Protein AF-A0A644T4N8-F1 (afdb_monomer_lite)

Organism: NCBI:txid1076179

Foldseek 3Di:
DQDQCCPVAPLNVVVCVVVVDDPVVSVVLSVLQSLLQVQVCVVVVDDPDGVVVVLVQLVCQAPDWDADPVRDTDGQDQCRRVQVVSLVSSLCCCVPVDPDDLVRSLVSSVSVVVSSVVSVRDHDDDDDGPDDDPDDFDPLLADALLLLLVLLVPQDDLLLNLLSQVLLFLLAALQQQFQAFLQQQCVQFVVPADRDPVRVLPDQLQQTKGWHWDQRPVCVVVLQIAITIGHSVSSVSLSVRVVVCVVVVHDNDGNARSRADPPDGGTDDSVNSFVSQVVSLVPPVVQDHHPVRHRNRTSNSSSVNNLVLLVVCVCQLCVLPDPPQPFPLSCNSNSHHGPPDGSVVCVVRDDNVSSVSSSLSSNVRSDSDPPPSDPNDDPVNVVVVVVVVVVVVVVVVVVVVVVVVVVVVVVVVVVVVVVVVVVVD

Secondary structure (DSSP, 8-state):
----HHHH-HHHHHHHHHTT--HHHHHHHHHHHHHHHHHHHHHHT-S---HHHHHHHHHHHHH--EE-TTS-EE---GGGSHHHHHHHHHHHHHHHSS---HHHHHHHHHHHHHHHHHTTPPPPPPPP-PPPP-----TTSS--HHHHHHHHHT-SSHHHHHHHHHHHHH---HHHHTT-BHHHHHHHHGGGSSS-HHHHHTS-GGG---EEEE--GGGGGGT--EEEE--HHHHHHHHHHHHHHHHTT----TTSBSS--SSSSS---HHHHHHHHHHHHHHTSTT-B-TTSSBSSSHHHHHHHHHHHHHHTHHHHHTTS-TT--S-HHHHHTT-PPTT--HHHHHHH--HHHHHHHHHHHHHHH-SS---------HHHHHHHHHHHHHHHHHHHHHHHHHHHHHHHHHHHHHHHHHHHTT--

Sequence (425 aa):
MAEKLSITDKKIKEYIEDRNLSQKRINEYNLIFSEYKKVIKKILKKEDVNYTYLIKQAKKEQQKPFRDIKGKIMYIDIPERSIAEYLKAYKNYLTHETTNKQITIKNKISSIRTFYDDYEIQLPKNFKFDPPLPIRVKKGDIPTIEDVGKGVRVAKSLRDKAINVFVFSSGMRLSDVAPITMYDFLQSTEKYHNGSIENLLKKDPENIIPTWDFIPEKTKKKGNLCITFNTTECVEYVFEYLEERIEKELPIEDDTALFRSNVYPNFFDPNSLGKIFTRINKYHFQNKKDNLDKSFYRAHNLRKLFLSIARNKNSDANSKLDEESKIDIVSVLGGHKPPGSTIKEVYEYADVDIFKQYYEGLLPFLSIRDNKSHNYKSDDVIKMEKRFEVERNARIEAESRAINAEAMAREANRKIDDFLRNFHE

Structure (mmCIF, N/CA/C/O backbone):
data_AF-A0A644T4N8-F1
#
_entry.id   AF-A0A644T4N8-F1
#
loop_
_atom_site.group_PDB
_atom_site.id
_atom_site.type_symbol
_atom_site.label_atom_id
_atom_site.label_alt_id
_atom_site.label_comp_id
_atom_site.label_asym_id
_atom_site.label_entity_id
_atom_site.label_seq_id
_atom_site.pdbx_PDB_ins_code
_atom_site.Cartn_x
_atom_site.Cartn_y
_atom_site.Cartn_z
_atom_site.occupancy
_atom_site.B_iso_or_equiv
_atom_site.auth_seq_id
_atom_site.auth_comp_id
_atom_site.auth_asym_id
_atom_site.auth_atom_id
_atom_site.pdbx_PDB_model_num
ATOM 1 N N . MET A 1 1 ? -1.346 -12.577 27.438 1.00 43.94 1 MET A N 1
ATOM 2 C CA . MET A 1 1 ? -1.966 -12.321 26.116 1.00 43.94 1 MET A CA 1
ATOM 3 C C . MET A 1 1 ? -3.205 -11.470 26.349 1.00 43.94 1 MET A C 1
ATOM 5 O O . MET A 1 1 ? -3.985 -11.838 27.215 1.00 43.94 1 MET A O 1
ATOM 9 N N . ALA A 1 2 ? -3.362 -10.325 25.678 1.00 52.72 2 ALA A N 1
ATOM 10 C CA . ALA A 1 2 ? -4.585 -9.527 25.812 1.00 52.72 2 ALA A CA 1
ATOM 11 C C . ALA A 1 2 ? -5.791 -10.327 25.286 1.00 52.72 2 ALA A C 1
ATOM 13 O O . ALA A 1 2 ? -5.689 -10.969 24.239 1.00 52.72 2 ALA A O 1
ATOM 14 N N . GLU A 1 3 ? -6.899 -10.316 26.024 1.00 62.91 3 GLU A N 1
ATOM 15 C CA . GLU A 1 3 ? -8.139 -11.005 25.662 1.00 62.91 3 GLU A CA 1
ATOM 16 C C . GLU A 1 3 ? -8.654 -10.489 24.304 1.00 62.91 3 GLU A C 1
ATOM 18 O O . GLU A 1 3 ? -8.856 -9.287 24.119 1.00 62.91 3 GLU A O 1
ATOM 23 N N . LYS A 1 4 ? -8.837 -11.380 23.323 1.00 77.06 4 LYS A N 1
ATOM 24 C CA . LYS A 1 4 ? -9.356 -11.003 22.000 1.00 77.06 4 LYS A CA 1
ATOM 25 C C . LYS A 1 4 ? -10.872 -10.828 22.086 1.00 77.06 4 LYS A C 1
ATOM 27 O O . LYS A 1 4 ? -11.617 -11.792 21.934 1.00 77.06 4 LYS A O 1
ATOM 32 N N . LEU A 1 5 ? -11.322 -9.591 22.284 1.00 74.06 5 LEU A N 1
ATOM 33 C CA . LEU A 1 5 ? -12.746 -9.247 22.389 1.00 74.06 5 LEU A CA 1
ATOM 34 C C . LEU A 1 5 ? -13.577 -9.661 21.165 1.00 74.06 5 LEU A C 1
ATOM 36 O O . LEU A 1 5 ? -14.749 -9.983 21.311 1.00 74.06 5 LEU A O 1
ATOM 40 N N . SER A 1 6 ? -12.967 -9.724 19.979 1.00 65.69 6 SER A N 1
ATOM 41 C CA . SER A 1 6 ? -13.571 -10.274 18.756 1.00 65.69 6 SER A CA 1
ATOM 42 C C . SER A 1 6 ? -14.038 -11.723 18.884 1.00 65.69 6 SER A C 1
ATOM 44 O O . SER A 1 6 ? -14.786 -12.196 18.040 1.00 65.69 6 SER A O 1
ATOM 46 N N . ILE A 1 7 ? -13.540 -12.442 19.888 1.00 71.62 7 ILE A N 1
ATOM 47 C CA . ILE A 1 7 ? -13.868 -13.840 20.162 1.00 71.62 7 ILE A CA 1
ATOM 48 C C . ILE A 1 7 ? -14.794 -13.930 21.379 1.00 71.62 7 ILE A C 1
ATOM 50 O O . ILE A 1 7 ? -15.697 -14.761 21.393 1.00 71.62 7 ILE A O 1
ATOM 54 N N . THR A 1 8 ? -14.584 -13.084 22.391 1.00 79.75 8 THR A N 1
ATOM 55 C CA . THR A 1 8 ? -15.248 -13.224 23.695 1.00 79.75 8 THR A CA 1
ATOM 56 C C . THR A 1 8 ? -16.498 -12.360 23.873 1.00 79.75 8 THR A C 1
ATOM 58 O O . THR A 1 8 ? -17.334 -12.683 24.714 1.00 79.75 8 THR A O 1
ATOM 61 N N . ASP A 1 9 ? -16.686 -11.296 23.082 1.00 89.12 9 ASP A N 1
ATOM 62 C CA . ASP A 1 9 ? -17.863 -10.426 23.170 1.00 89.12 9 ASP A CA 1
ATOM 63 C C . ASP A 1 9 ? -18.810 -10.615 21.979 1.00 89.12 9 ASP A C 1
ATOM 65 O O . ASP A 1 9 ? -18.473 -10.293 20.837 1.00 89.12 9 ASP A O 1
ATOM 69 N N . LYS A 1 10 ? -20.033 -11.083 22.264 1.00 91.50 10 LYS A N 1
ATOM 70 C CA . LYS A 1 10 ? -21.073 -11.361 21.261 1.00 91.50 10 LYS A CA 1
ATOM 71 C C . LYS A 1 10 ? -21.328 -10.174 20.325 1.00 91.50 10 LYS A C 1
ATOM 73 O O . LYS A 1 10 ? -21.417 -10.372 19.120 1.00 91.50 10 LYS A O 1
ATOM 78 N N . LYS A 1 11 ? -21.406 -8.947 20.852 1.00 93.19 11 LYS A N 1
ATOM 79 C CA . LYS A 1 11 ? -21.711 -7.757 20.039 1.00 93.19 11 LYS A CA 1
ATOM 80 C C . LYS A 1 11 ? -20.519 -7.298 19.203 1.00 93.19 11 LYS A C 1
ATOM 82 O O . LYS A 1 11 ? -20.695 -6.736 18.129 1.00 93.19 11 LYS A O 1
ATOM 87 N N . ILE A 1 12 ? -19.292 -7.538 19.650 1.00 92.38 12 ILE A N 1
ATOM 88 C CA . ILE A 1 12 ? -18.130 -7.267 18.794 1.00 92.38 12 ILE A CA 1
ATOM 89 C C . ILE A 1 12 ? -18.049 -8.308 17.678 1.00 92.38 12 ILE A C 1
ATOM 91 O O . ILE A 1 12 ? -17.741 -7.945 16.547 1.00 92.38 12 ILE A O 1
ATOM 95 N N . LYS A 1 13 ? -18.344 -9.576 17.980 1.00 92.12 13 LYS A N 1
ATOM 96 C CA . LYS A 1 13 ? -18.361 -10.650 16.987 1.00 92.12 13 LYS A CA 1
ATOM 97 C C . LYS A 1 13 ? -19.383 -10.382 15.875 1.00 92.12 13 LYS A C 1
ATOM 99 O O . LYS A 1 13 ? -18.975 -10.336 14.722 1.00 92.12 13 LYS A O 1
ATOM 104 N N . GLU A 1 14 ? -20.640 -10.100 16.234 1.00 93.38 14 GLU A N 1
ATOM 105 C CA . GLU A 1 14 ? -21.705 -9.722 15.282 1.00 93.38 14 GLU A CA 1
ATOM 106 C C . GLU A 1 14 ? -21.252 -8.554 14.384 1.00 93.38 14 GLU A C 1
ATOM 108 O O . GLU A 1 14 ? -21.204 -8.683 13.166 1.00 93.38 14 GLU A O 1
ATOM 113 N N . TYR A 1 15 ? -20.750 -7.467 14.984 1.00 94.00 15 TYR A N 1
ATOM 114 C CA . TYR A 1 15 ? -20.251 -6.294 14.251 1.00 94.00 15 TYR A CA 1
ATOM 115 C C . TYR A 1 15 ? -19.106 -6.608 13.265 1.00 94.00 15 TYR A C 1
ATOM 117 O O . TYR A 1 15 ? -18.970 -5.977 12.214 1.00 94.00 15 TYR A O 1
ATOM 125 N N . ILE A 1 16 ? -18.225 -7.551 13.611 1.00 92.25 16 ILE A N 1
ATOM 126 C CA . ILE A 1 16 ? -17.115 -7.964 12.742 1.00 92.25 16 ILE A CA 1
ATOM 127 C C . ILE A 1 16 ? -17.623 -8.804 11.565 1.00 92.25 16 ILE A C 1
ATOM 129 O O . ILE A 1 16 ? -17.147 -8.602 10.443 1.00 92.25 16 ILE A O 1
ATOM 133 N N . GLU A 1 17 ? -18.545 -9.731 11.833 1.00 90.88 17 GLU A N 1
ATOM 134 C CA . GLU A 1 17 ? -19.142 -10.636 10.846 1.00 90.88 17 GLU A CA 1
ATOM 135 C C . GLU A 1 17 ? -19.971 -9.848 9.826 1.00 90.88 17 GLU A C 1
ATOM 137 O O . GLU A 1 17 ? -19.695 -9.937 8.627 1.00 90.88 17 GLU A O 1
ATOM 142 N N . ASP A 1 18 ? -20.862 -8.973 10.297 1.00 91.69 18 ASP A N 1
ATOM 143 C CA . ASP A 1 18 ? -21.752 -8.164 9.454 1.00 91.69 18 ASP A CA 1
ATOM 144 C C . ASP A 1 18 ? -20.974 -7.256 8.488 1.00 91.69 18 ASP A C 1
ATOM 146 O O . ASP A 1 18 ? -21.366 -7.038 7.339 1.00 91.69 18 ASP A O 1
ATOM 150 N N . ARG A 1 19 ? -19.813 -6.749 8.920 1.00 89.75 19 ARG A N 1
ATOM 151 C CA . ARG A 1 19 ? -18.972 -5.854 8.111 1.00 89.75 19 ARG A CA 1
ATOM 152 C C . ARG A 1 19 ? -17.914 -6.558 7.268 1.00 89.75 19 ARG A C 1
ATOM 154 O O . ARG A 1 19 ? -17.202 -5.872 6.525 1.00 89.75 19 ARG A O 1
ATOM 161 N N . ASN A 1 20 ? -17.770 -7.880 7.381 1.00 89.12 20 ASN A N 1
ATOM 162 C CA . ASN A 1 20 ? -16.775 -8.674 6.651 1.00 89.12 20 ASN A CA 1
ATOM 163 C C . ASN A 1 20 ? -15.367 -8.026 6.667 1.00 89.12 20 ASN A C 1
ATOM 165 O O . ASN A 1 20 ? -14.766 -7.679 5.631 1.00 89.12 20 ASN A O 1
ATOM 169 N N . LEU A 1 21 ? -14.882 -7.753 7.883 1.00 89.12 21 LEU A N 1
ATOM 170 C CA . LEU A 1 21 ? -13.647 -7.006 8.124 1.00 89.12 21 LEU A CA 1
ATOM 171 C C . LEU A 1 21 ? -12.394 -7.855 7.879 1.00 89.12 21 LEU A C 1
ATOM 173 O O . LEU A 1 21 ? -12.347 -9.040 8.183 1.00 89.12 21 LEU A O 1
ATOM 177 N N . SER A 1 22 ? -11.319 -7.221 7.401 1.00 86.81 22 SER A N 1
ATOM 178 C CA . SER A 1 22 ? -10.026 -7.902 7.252 1.00 86.81 22 SER A CA 1
ATOM 179 C C . SER A 1 22 ? -9.370 -8.195 8.605 1.00 86.81 22 SER A C 1
ATOM 181 O O . SER A 1 22 ? -9.527 -7.429 9.559 1.00 86.81 22 SER A O 1
ATOM 183 N N . GLN A 1 23 ? -8.529 -9.234 8.675 1.00 88.12 23 GLN A N 1
ATOM 184 C CA . GLN A 1 23 ? -7.831 -9.620 9.911 1.00 88.12 23 GLN A CA 1
ATOM 185 C C . GLN A 1 23 ? -7.025 -8.468 10.531 1.00 88.12 23 GLN A C 1
ATOM 187 O O . GLN A 1 23 ? -7.008 -8.283 11.748 1.00 88.12 23 GLN A O 1
ATOM 192 N N . LYS A 1 24 ? -6.393 -7.638 9.693 1.00 86.69 24 LYS A N 1
ATOM 193 C CA . LYS A 1 24 ? -5.680 -6.438 10.145 1.00 86.69 24 LYS A CA 1
ATOM 194 C C . LYS A 1 24 ? -6.613 -5.458 10.861 1.00 86.69 24 LYS A C 1
ATOM 196 O O . LYS A 1 24 ? -6.245 -4.923 11.904 1.00 86.69 24 LYS A O 1
ATOM 201 N N . ARG A 1 25 ? -7.812 -5.233 10.315 1.00 89.81 25 ARG A N 1
ATOM 202 C CA . ARG A 1 25 ? -8.811 -4.339 10.911 1.00 89.81 25 ARG A CA 1
ATOM 203 C C . ARG A 1 25 ? -9.398 -4.927 12.193 1.00 89.81 25 ARG A C 1
ATOM 205 O O . ARG A 1 25 ? -9.581 -4.186 13.150 1.00 89.81 25 ARG A O 1
ATOM 212 N N . ILE A 1 26 ? -9.605 -6.244 12.241 1.00 92.88 26 ILE A N 1
ATOM 213 C CA . ILE A 1 26 ? -10.020 -6.964 13.455 1.00 92.88 26 ILE A CA 1
ATOM 214 C C . ILE A 1 26 ? -8.989 -6.777 14.575 1.00 92.88 26 ILE A C 1
ATOM 216 O O . ILE A 1 26 ? -9.352 -6.450 15.702 1.00 92.88 26 ILE A O 1
ATOM 220 N N . ASN A 1 27 ? -7.696 -6.918 14.272 1.00 91.81 27 ASN A N 1
ATOM 221 C CA . ASN A 1 27 ? -6.629 -6.703 15.254 1.00 91.81 27 ASN A CA 1
ATOM 222 C C . ASN A 1 27 ? -6.609 -5.254 15.775 1.00 91.81 27 ASN A C 1
ATOM 224 O O . ASN A 1 27 ? -6.446 -5.033 16.974 1.00 91.81 27 ASN A O 1
ATOM 228 N N . GLU A 1 28 ? -6.813 -4.272 14.893 1.00 91.56 28 GLU A N 1
ATOM 229 C CA . GLU A 1 28 ? -6.921 -2.858 15.271 1.00 91.56 28 GLU A CA 1
ATOM 230 C C . GLU A 1 28 ? -8.142 -2.600 16.169 1.00 91.56 28 GLU A C 1
ATOM 232 O O . GLU A 1 28 ? -8.025 -1.943 17.202 1.00 91.56 28 GLU A O 1
ATOM 237 N N . TYR A 1 29 ? -9.302 -3.160 15.823 1.00 93.88 29 TYR A N 1
ATOM 238 C CA . TYR A 1 29 ? -10.520 -3.050 16.625 1.00 93.88 29 TYR A CA 1
ATOM 239 C C . TYR A 1 29 ? -10.405 -3.729 17.979 1.00 93.88 29 TYR A C 1
ATOM 241 O O . TYR A 1 29 ? -10.809 -3.135 18.971 1.00 93.88 29 TYR A O 1
ATOM 249 N N . ASN A 1 30 ? -9.774 -4.897 18.065 1.00 93.44 30 ASN A N 1
ATOM 250 C CA . ASN A 1 30 ? -9.494 -5.532 19.349 1.00 93.44 30 ASN A CA 1
ATOM 251 C C . ASN A 1 30 ? -8.683 -4.624 20.280 1.00 93.44 30 ASN A C 1
ATOM 253 O O . ASN A 1 30 ? -9.013 -4.518 21.460 1.00 93.44 30 ASN A O 1
ATOM 257 N N . LEU A 1 31 ? -7.660 -3.939 19.759 1.00 93.75 31 LEU A N 1
ATOM 258 C CA . LEU A 1 31 ? -6.871 -2.984 20.539 1.00 93.75 31 LEU A CA 1
ATOM 259 C C . LEU A 1 31 ? -7.737 -1.807 21.009 1.00 93.75 31 LEU A C 1
ATOM 261 O O . LEU A 1 31 ? -7.798 -1.528 22.205 1.00 93.75 31 LEU A O 1
ATOM 265 N N . ILE A 1 32 ? -8.436 -1.152 20.079 1.00 95.56 32 ILE A N 1
ATOM 266 C CA . ILE A 1 32 ? -9.272 0.023 20.361 1.00 95.56 32 ILE A CA 1
ATOM 267 C C . ILE A 1 32 ? -10.374 -0.320 21.371 1.00 95.56 32 ILE A C 1
ATOM 269 O O . ILE A 1 32 ? -10.564 0.392 22.357 1.00 95.56 32 ILE A O 1
ATOM 273 N N . PHE A 1 33 ? -11.076 -1.434 21.166 1.00 95.50 33 PHE A N 1
ATOM 274 C CA . PHE A 1 33 ? -12.152 -1.866 22.047 1.00 95.50 33 PHE A CA 1
ATOM 275 C C . PHE A 1 33 ? -11.643 -2.306 23.423 1.00 95.50 33 PHE A C 1
ATOM 277 O O . PHE A 1 33 ? -12.316 -2.081 24.430 1.00 95.50 33 PHE A O 1
ATOM 284 N N . SER A 1 34 ? -10.446 -2.881 23.512 1.00 94.00 34 SER A N 1
ATOM 285 C CA . SER A 1 34 ? -9.852 -3.224 24.809 1.00 94.00 34 SER A CA 1
ATOM 286 C C . SER A 1 34 ? -9.490 -1.972 25.608 1.00 94.00 34 SER A C 1
ATOM 288 O O . SER A 1 34 ? -9.794 -1.892 26.798 1.00 94.00 34 SER A O 1
ATOM 290 N N . GLU A 1 35 ? -8.903 -0.964 24.955 1.00 95.25 35 GLU A N 1
ATOM 291 C CA . GLU A 1 35 ? -8.615 0.334 25.577 1.00 95.25 35 GLU A CA 1
ATOM 292 C C . GLU A 1 35 ? -9.900 1.028 26.049 1.00 95.25 35 GLU A C 1
ATOM 294 O O . GLU A 1 35 ? -9.977 1.478 27.192 1.00 95.25 35 GLU A O 1
ATOM 299 N N . TYR A 1 36 ? -10.931 1.075 25.200 1.00 96.31 36 TYR A N 1
ATOM 300 C CA . TYR A 1 36 ? -12.208 1.705 25.536 1.00 96.31 36 TYR A CA 1
ATOM 301 C C . TYR A 1 36 ? -12.911 0.999 26.705 1.00 96.31 36 TYR A C 1
ATOM 303 O O . TYR A 1 36 ? -13.320 1.653 27.666 1.00 96.31 36 TYR A O 1
ATOM 311 N N . LYS A 1 37 ? -12.957 -0.342 26.691 1.00 94.44 37 LYS A N 1
ATOM 312 C CA . LYS A 1 37 ? -13.490 -1.160 27.794 1.00 94.44 37 LYS A CA 1
ATOM 313 C C . LYS A 1 37 ? -12.752 -0.873 29.103 1.00 94.44 37 LYS A C 1
ATOM 315 O O . LYS A 1 37 ? -13.398 -0.697 30.133 1.00 94.44 37 LYS A O 1
ATOM 320 N N . LYS A 1 38 ? -11.417 -0.768 29.072 1.00 94.06 38 LYS A N 1
ATOM 321 C CA . LYS A 1 38 ? -10.599 -0.439 30.253 1.00 94.06 38 LYS A CA 1
ATOM 322 C C . LYS A 1 38 ? -10.978 0.917 30.856 1.00 94.06 38 LYS A C 1
ATOM 324 O O . LYS A 1 38 ? -11.105 1.021 32.074 1.00 94.06 38 LYS A O 1
ATOM 329 N N . VAL A 1 39 ? -11.187 1.937 30.021 1.00 96.00 39 VAL A N 1
ATOM 330 C CA . VAL A 1 39 ? -11.615 3.266 30.489 1.00 96.00 39 VAL A CA 1
ATOM 331 C C . VAL A 1 39 ? -12.995 3.198 31.137 1.00 96.00 39 VAL A C 1
ATOM 333 O O . VAL A 1 39 ? -13.173 3.709 32.240 1.00 96.00 39 VAL A O 1
ATOM 336 N N . ILE A 1 40 ? -13.956 2.511 30.516 1.00 95.00 40 ILE A N 1
ATOM 337 C CA . ILE A 1 40 ? -15.315 2.428 31.065 1.00 95.00 40 ILE A CA 1
ATOM 338 C C . ILE A 1 40 ? -15.357 1.643 32.378 1.00 95.00 40 ILE A C 1
ATOM 340 O O . ILE A 1 40 ? -16.038 2.068 33.309 1.00 95.00 40 ILE A O 1
ATOM 344 N N . LYS A 1 41 ? -14.602 0.544 32.501 1.00 94.44 41 LYS A N 1
ATOM 345 C CA . LYS A 1 41 ? -14.486 -0.200 33.768 1.00 94.44 41 LYS A CA 1
ATOM 346 C C . LYS A 1 41 ? -14.072 0.705 34.929 1.00 94.44 41 LYS A C 1
ATOM 348 O O . LYS A 1 41 ? -14.655 0.619 36.007 1.00 94.44 41 LYS A O 1
ATOM 353 N N . LYS A 1 42 ? -13.112 1.609 34.694 1.00 92.88 42 LYS A N 1
ATOM 354 C CA . LYS A 1 42 ? -12.638 2.580 35.694 1.00 92.88 42 LYS A CA 1
ATOM 355 C C . LYS A 1 42 ? -13.736 3.566 36.109 1.00 92.88 42 LYS A C 1
ATOM 357 O O . LYS A 1 42 ? -13.844 3.873 37.290 1.00 92.88 42 LYS A O 1
ATOM 362 N N . ILE A 1 43 ? -14.549 4.033 35.158 1.00 93.00 43 ILE A N 1
ATOM 363 C CA . ILE A 1 43 ? -15.674 4.950 35.418 1.00 93.00 43 ILE A CA 1
ATOM 364 C C . ILE A 1 43 ? -16.761 4.244 36.230 1.00 93.00 43 ILE A C 1
ATOM 366 O O . ILE A 1 43 ? -17.186 4.738 37.269 1.00 93.00 43 ILE A O 1
ATOM 370 N N . LEU A 1 44 ? -17.184 3.063 35.771 1.00 92.00 44 LEU A N 1
ATOM 371 C CA . LEU A 1 44 ? -18.288 2.318 36.373 1.00 92.00 44 LEU A CA 1
ATOM 372 C C . LEU A 1 44 ? -17.911 1.592 37.666 1.00 92.00 44 LEU A C 1
ATOM 374 O O . LEU A 1 44 ? -18.810 1.158 38.382 1.00 92.00 44 LEU A O 1
ATOM 378 N N . LYS A 1 45 ? -16.611 1.432 37.951 1.00 92.12 45 LYS A N 1
ATOM 379 C CA . LYS A 1 45 ? -16.084 0.608 39.051 1.00 92.12 45 LYS A CA 1
ATOM 380 C C . LYS A 1 45 ? -16.672 -0.813 39.036 1.00 92.12 45 LYS A C 1
ATOM 382 O O . LYS A 1 45 ? -17.034 -1.359 40.074 1.00 92.12 45 LYS A O 1
ATOM 387 N N . LYS A 1 46 ? -16.795 -1.395 37.837 1.00 89.50 46 LYS A N 1
ATOM 388 C CA . LYS A 1 46 ? -17.363 -2.730 37.588 1.00 89.50 46 LYS A CA 1
ATOM 389 C C . LYS A 1 46 ? -16.436 -3.565 36.714 1.00 89.50 46 LYS A C 1
ATOM 391 O O . LYS A 1 46 ? -15.960 -3.088 35.684 1.00 89.50 46 LYS A O 1
ATOM 396 N N . GLU A 1 47 ? -16.223 -4.822 37.094 1.00 83.56 47 GLU A N 1
ATOM 397 C CA . GLU A 1 47 ? -15.330 -5.740 36.373 1.00 83.56 47 GLU A CA 1
ATOM 398 C C . GLU A 1 47 ? -16.011 -6.520 35.240 1.00 83.56 47 GLU A C 1
ATOM 400 O O . GLU A 1 47 ? -15.351 -6.941 34.288 1.00 83.56 47 GLU A O 1
ATOM 405 N N . ASP A 1 48 ? -17.330 -6.663 35.280 1.00 82.81 48 ASP A N 1
ATOM 406 C CA . ASP A 1 48 ? -18.138 -7.447 34.339 1.00 82.81 48 ASP A CA 1
ATOM 407 C C . ASP A 1 48 ? -18.634 -6.640 33.123 1.00 82.81 48 ASP A C 1
ATOM 409 O O . ASP A 1 48 ? -19.441 -7.118 32.324 1.00 82.81 48 ASP A O 1
ATOM 413 N N . VAL A 1 49 ? -18.128 -5.416 32.935 1.00 87.12 49 VAL A N 1
ATOM 414 C CA . VAL A 1 49 ? -18.522 -4.551 31.816 1.00 87.12 49 VAL A CA 1
ATOM 415 C C . VAL A 1 49 ? -18.090 -5.169 30.486 1.00 87.12 49 VAL A C 1
ATOM 417 O O . VAL A 1 49 ? -16.898 -5.300 30.202 1.00 87.12 49 VAL A O 1
ATOM 420 N N . ASN A 1 50 ? -19.063 -5.489 29.636 1.00 91.12 50 ASN A N 1
ATOM 421 C CA . ASN A 1 50 ? -18.870 -5.942 28.258 1.00 91.12 50 ASN A CA 1
ATOM 422 C C . ASN A 1 50 ? -19.704 -5.086 27.285 1.00 91.12 50 ASN A C 1
ATOM 424 O O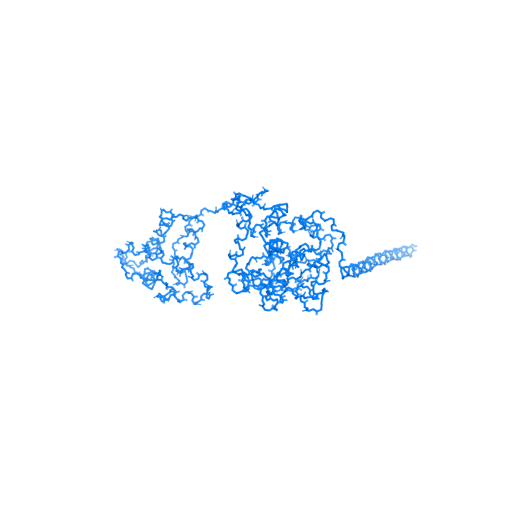 . ASN A 1 50 ? -20.571 -4.314 27.699 1.00 91.12 50 ASN A O 1
ATOM 428 N N . TYR A 1 51 ? -19.450 -5.183 25.983 1.00 93.88 51 TYR A N 1
ATOM 429 C CA . TYR A 1 51 ? -20.145 -4.371 24.983 1.00 93.88 51 TYR A CA 1
ATOM 430 C C . TYR A 1 51 ? -21.617 -4.736 24.869 1.00 93.88 51 TYR A C 1
ATOM 432 O O . TYR A 1 51 ? -22.444 -3.858 24.643 1.00 93.88 51 TYR A O 1
ATOM 440 N N . THR A 1 52 ? -21.978 -5.991 25.132 1.00 92.50 52 THR A N 1
ATOM 441 C CA . THR A 1 52 ? -23.387 -6.388 25.245 1.00 92.50 52 THR A CA 1
ATOM 442 C C . THR A 1 52 ? -24.125 -5.584 26.323 1.00 92.50 52 THR A C 1
ATOM 444 O O . THR A 1 52 ? -25.233 -5.102 26.079 1.00 92.50 52 THR A O 1
ATOM 447 N N . TYR A 1 53 ? -23.511 -5.380 27.490 1.00 92.25 53 TYR A N 1
ATOM 448 C CA . TYR A 1 53 ? -24.033 -4.533 28.560 1.00 92.25 53 TYR A CA 1
ATOM 449 C C . TYR A 1 53 ? -24.110 -3.065 28.125 1.00 92.25 53 TYR A C 1
ATOM 451 O O . TYR A 1 53 ? -25.162 -2.445 28.273 1.00 92.25 53 TYR A O 1
ATOM 459 N N . LEU A 1 54 ? -23.044 -2.528 27.521 1.00 94.94 54 LEU A N 1
ATOM 460 C CA . LEU A 1 54 ? -22.993 -1.125 27.089 1.00 94.94 54 LEU A CA 1
ATOM 461 C C . LEU A 1 54 ? -24.065 -0.794 26.041 1.00 94.94 54 LEU A C 1
ATOM 463 O O . LEU A 1 54 ? -24.707 0.250 26.127 1.00 94.94 54 LEU A O 1
ATOM 467 N N . ILE A 1 55 ? -24.296 -1.695 25.082 1.00 95.56 55 ILE A N 1
ATOM 468 C CA . ILE A 1 55 ? -25.357 -1.555 24.076 1.00 95.56 55 ILE A CA 1
ATOM 469 C C . ILE A 1 55 ? -26.736 -1.594 24.740 1.00 95.56 55 ILE A C 1
ATOM 471 O O . ILE A 1 55 ? -27.575 -0.738 24.461 1.00 95.56 55 ILE A O 1
ATOM 475 N N . LYS A 1 56 ? -26.980 -2.547 25.652 1.00 93.69 56 LYS A N 1
ATOM 476 C CA . LYS A 1 56 ? -28.255 -2.638 26.386 1.00 93.69 56 LYS A CA 1
ATOM 477 C C . LYS A 1 56 ? -28.529 -1.381 27.210 1.00 93.69 56 LYS A C 1
ATOM 479 O O . LYS A 1 56 ? -29.657 -0.893 27.211 1.00 93.69 56 LYS A O 1
ATOM 484 N N . GLN A 1 57 ? -27.514 -0.854 27.891 1.00 93.38 57 GLN A N 1
ATOM 485 C CA . GLN A 1 57 ? -27.620 0.377 28.668 1.00 93.38 57 GLN A CA 1
ATOM 486 C C . GLN A 1 57 ? -27.962 1.572 27.770 1.00 93.38 57 GLN A C 1
ATOM 488 O O . GLN A 1 57 ? -28.937 2.269 28.038 1.00 93.38 57 GLN A O 1
ATOM 493 N N . ALA A 1 58 ? -27.231 1.760 26.669 1.00 94.06 58 ALA A N 1
ATOM 494 C CA . ALA A 1 58 ? -27.475 2.862 25.744 1.00 94.06 58 ALA A CA 1
ATOM 495 C C . ALA A 1 58 ? -28.873 2.790 25.099 1.00 94.06 58 ALA A C 1
ATOM 497 O O . ALA A 1 58 ? -29.579 3.796 25.045 1.00 94.06 58 ALA A O 1
ATOM 498 N N . LYS A 1 59 ? -29.325 1.594 24.685 1.00 93.56 59 LYS A N 1
ATOM 499 C CA . LYS A 1 59 ? -30.694 1.400 24.169 1.00 93.56 59 LYS A CA 1
ATOM 500 C C . LYS A 1 59 ? -31.752 1.701 25.231 1.00 93.56 59 LYS A C 1
ATOM 502 O O . LYS A 1 59 ? -32.757 2.336 24.926 1.00 93.56 59 LYS A O 1
ATOM 507 N N . LYS A 1 60 ? -31.513 1.305 26.485 1.00 92.50 60 LYS A N 1
ATOM 508 C CA . LYS A 1 60 ? -32.405 1.604 27.613 1.00 92.50 60 LYS A CA 1
ATOM 509 C C . LYS A 1 60 ? -32.549 3.112 27.839 1.00 92.50 60 LYS A C 1
ATOM 511 O O . LYS A 1 60 ? -33.670 3.575 28.006 1.00 92.50 60 LYS A O 1
ATOM 516 N N . GLU A 1 61 ? -31.451 3.862 27.832 1.00 90.88 61 GLU A N 1
ATOM 517 C CA . GLU A 1 61 ? -31.464 5.324 28.003 1.00 90.88 61 GLU A CA 1
ATOM 518 C C . GLU A 1 61 ? -32.136 6.048 26.826 1.00 90.88 61 GLU A C 1
ATOM 520 O O . GLU A 1 61 ? -32.793 7.066 27.021 1.00 90.88 61 GLU A O 1
ATOM 525 N N . GLN A 1 62 ? -32.021 5.503 25.611 1.00 90.19 62 GLN A N 1
ATOM 526 C CA . GLN A 1 62 ? -32.671 6.047 24.417 1.00 90.19 62 GLN A CA 1
ATOM 527 C C . GLN A 1 62 ? -34.185 5.784 24.379 1.00 90.19 62 GLN A C 1
ATOM 529 O O . GLN A 1 62 ? -34.930 6.617 23.873 1.00 90.19 62 GLN A O 1
ATOM 534 N N . GLN A 1 63 ? -34.644 4.633 24.883 1.00 86.06 63 GLN A N 1
ATOM 535 C CA . GLN A 1 63 ? -36.031 4.177 24.719 1.00 86.06 63 GLN A CA 1
ATOM 536 C C . GLN A 1 63 ? -36.926 4.392 25.940 1.00 86.06 63 GLN A C 1
ATOM 538 O O . GLN A 1 63 ? -38.143 4.356 25.786 1.00 86.06 63 GLN A O 1
ATOM 543 N N . LYS A 1 64 ? -36.377 4.553 27.153 1.00 79.19 64 LYS A N 1
ATOM 544 C CA . LYS A 1 64 ? -37.199 4.640 28.369 1.00 79.19 64 LYS A CA 1
ATOM 545 C C . LYS A 1 64 ? -37.613 6.082 28.669 1.00 79.19 64 LYS A C 1
ATOM 547 O O . LYS A 1 64 ? -36.764 6.854 29.115 1.00 79.19 64 LYS A O 1
ATOM 552 N N . PRO A 1 65 ? -38.898 6.436 28.492 1.00 79.00 65 PRO A N 1
ATOM 553 C CA . PRO A 1 65 ? -39.393 7.717 28.958 1.00 79.00 65 PRO A CA 1
ATOM 554 C C . PRO A 1 65 ? -39.410 7.786 30.489 1.00 79.00 65 PRO A C 1
ATOM 556 O O . PRO A 1 65 ? -39.628 6.780 31.168 1.00 79.00 65 PRO A O 1
ATOM 559 N N . PHE A 1 66 ? -39.257 8.989 31.030 1.00 80.75 66 PHE A N 1
ATOM 560 C CA . PHE A 1 66 ? -39.561 9.321 32.421 1.00 80.75 66 PHE A CA 1
ATOM 561 C C . PHE A 1 66 ? -40.592 10.451 32.470 1.00 80.75 66 PHE A C 1
ATOM 563 O O . PHE A 1 66 ? -40.834 11.120 31.468 1.00 80.75 66 PHE A O 1
ATOM 570 N N . ARG A 1 67 ? -41.248 10.643 33.618 1.00 82.19 67 ARG A N 1
ATOM 571 C CA . ARG A 1 67 ? -42.179 11.761 33.811 1.00 82.19 67 ARG A CA 1
ATOM 572 C C . ARG A 1 67 ? -41.456 12.906 34.505 1.00 82.19 67 ARG A C 1
ATOM 574 O O . ARG A 1 67 ? -40.774 12.671 35.500 1.00 82.19 67 ARG A O 1
ATOM 581 N N . ASP A 1 68 ? -41.599 14.118 33.980 1.00 82.25 68 ASP A N 1
ATOM 582 C CA . ASP A 1 68 ? -41.166 15.316 34.693 1.00 82.25 68 ASP A CA 1
ATOM 583 C C . ASP A 1 68 ? -42.076 15.600 35.905 1.00 82.25 68 ASP A C 1
ATOM 585 O O . ASP A 1 68 ? -43.093 14.938 36.133 1.00 82.25 68 ASP A O 1
ATOM 589 N N . ILE A 1 69 ? -41.717 16.624 36.678 1.00 80.12 69 ILE A N 1
ATOM 590 C CA . ILE A 1 69 ? -42.451 17.082 37.872 1.00 80.12 69 IL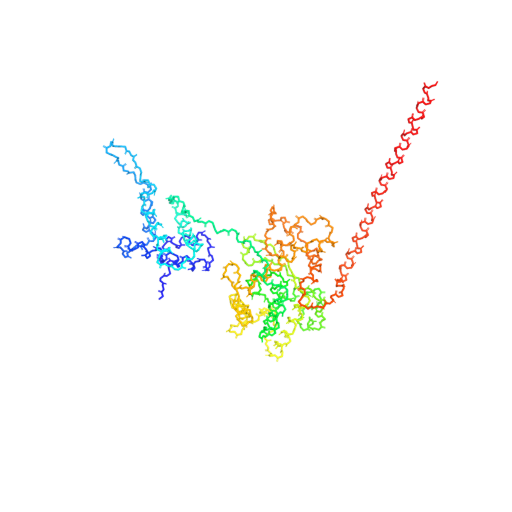E A CA 1
ATOM 591 C C . ILE A 1 69 ? -43.903 17.500 37.549 1.00 80.12 69 ILE A C 1
ATOM 593 O O . ILE A 1 69 ? -44.735 17.600 38.445 1.00 80.12 69 ILE A O 1
ATOM 597 N N . LYS A 1 70 ? -44.216 17.744 36.269 1.00 85.31 70 LYS A N 1
ATOM 598 C CA . LYS A 1 70 ? -45.536 18.124 35.746 1.00 85.31 70 LYS A CA 1
ATOM 599 C C . LYS A 1 70 ? -46.257 16.948 35.069 1.00 85.31 70 LYS A C 1
ATOM 601 O O . LYS A 1 70 ? -47.303 17.140 34.455 1.00 85.31 70 LYS A O 1
ATOM 606 N N . GLY A 1 71 ? -45.715 15.731 35.161 1.00 82.31 71 GLY A N 1
ATOM 607 C CA . GLY A 1 71 ? -46.293 14.512 34.601 1.00 82.31 71 GLY A CA 1
ATOM 608 C C . GLY A 1 71 ? -46.067 14.302 33.097 1.00 82.31 71 GLY A C 1
ATOM 609 O O . GLY A 1 71 ? -46.569 13.304 32.563 1.00 82.31 71 GLY A O 1
ATOM 610 N N . LYS A 1 72 ? -45.316 15.178 32.413 1.00 84.88 72 LYS A N 1
ATOM 611 C CA . LYS A 1 72 ? -45.013 15.089 30.976 1.00 84.88 72 LYS A CA 1
ATOM 612 C C . LYS A 1 72 ? -43.971 14.006 30.715 1.00 84.88 72 LYS A C 1
ATOM 614 O O . LYS A 1 72 ? -42.953 13.930 31.396 1.00 84.88 72 LYS A O 1
ATOM 619 N N . ILE A 1 73 ? -44.218 13.187 29.694 1.00 82.69 73 ILE A N 1
ATOM 620 C CA . ILE A 1 73 ? -43.259 12.188 29.218 1.00 82.69 73 ILE A CA 1
ATOM 621 C C . ILE A 1 73 ? -42.057 12.900 28.582 1.00 82.69 73 ILE A C 1
ATOM 623 O O . ILE A 1 73 ? -42.211 13.635 27.606 1.00 82.69 73 ILE A O 1
ATOM 627 N N . MET A 1 74 ? -40.870 12.657 29.129 1.00 81.75 74 MET A N 1
ATOM 628 C CA . MET A 1 74 ? -39.583 13.122 28.623 1.00 81.75 74 MET A CA 1
ATOM 629 C C . MET A 1 74 ? -38.657 11.939 28.348 1.00 81.75 74 MET A C 1
ATOM 631 O O . MET A 1 74 ? -38.814 10.862 28.921 1.00 81.75 74 MET A O 1
ATOM 635 N N . TYR A 1 75 ? -37.682 12.151 27.471 1.00 84.50 75 TYR A N 1
ATOM 636 C CA . TYR A 1 75 ? -36.606 11.204 27.185 1.00 84.50 75 TYR A CA 1
ATOM 637 C C . TYR A 1 75 ? -35.289 11.782 27.687 1.00 84.50 75 TYR A C 1
ATOM 639 O O . TYR A 1 75 ? -35.159 12.997 27.804 1.00 84.50 75 TYR A O 1
ATOM 647 N N . ILE A 1 76 ? -34.312 10.920 27.975 1.00 85.56 76 ILE A N 1
ATOM 648 C CA . ILE A 1 76 ? -32.973 11.382 28.348 1.00 85.56 76 ILE A CA 1
ATOM 649 C C . ILE A 1 76 ? -32.332 12.029 27.119 1.00 85.56 76 ILE A C 1
ATOM 651 O O . ILE A 1 76 ? -32.166 11.385 26.066 1.00 85.56 76 ILE A O 1
ATOM 655 N N . ASP A 1 77 ? -31.961 13.296 27.272 1.00 87.50 77 ASP A N 1
ATOM 656 C CA . ASP A 1 77 ? -31.309 14.069 26.230 1.00 87.50 77 ASP A CA 1
ATOM 657 C C . ASP A 1 77 ? -29.963 13.444 25.858 1.00 87.50 77 ASP A C 1
ATOM 659 O O . ASP A 1 77 ? -29.232 12.913 26.692 1.00 87.50 77 ASP A O 1
ATOM 663 N N . ILE A 1 78 ? -29.608 13.501 24.572 1.00 88.56 78 ILE A N 1
ATOM 664 C CA . ILE A 1 78 ? -28.405 12.836 24.039 1.00 88.56 78 ILE A CA 1
ATOM 665 C C . ILE A 1 78 ? -27.123 13.178 24.831 1.00 88.56 78 ILE A C 1
ATOM 667 O O . ILE A 1 78 ? -26.346 12.257 25.092 1.00 88.56 78 ILE A O 1
ATOM 671 N N . PRO A 1 79 ? -26.857 14.444 25.221 1.00 89.94 79 PRO A N 1
ATOM 672 C CA . PRO A 1 79 ? -25.671 14.792 26.006 1.00 89.94 79 PRO A CA 1
ATOM 673 C C . PRO A 1 79 ? -25.656 14.223 27.432 1.00 89.94 79 PRO A C 1
ATOM 675 O O . PRO A 1 79 ? -24.577 14.124 28.009 1.00 89.94 79 PRO A O 1
ATOM 678 N N . GLU A 1 80 ? -26.818 13.864 27.983 1.00 88.12 80 GLU A N 1
ATOM 679 C CA . GLU A 1 80 ? -26.983 13.344 29.349 1.00 88.12 80 GLU A CA 1
ATOM 680 C C . GLU A 1 80 ? -26.907 11.813 29.416 1.00 88.12 80 GLU A C 1
ATOM 682 O O . GLU A 1 80 ? -26.817 11.232 30.496 1.00 88.12 80 GLU A O 1
ATOM 687 N N . ARG A 1 81 ? -26.917 11.135 28.262 1.00 93.50 81 ARG A N 1
ATOM 688 C CA . ARG A 1 81 ? -26.760 9.678 28.183 1.00 93.50 81 ARG A CA 1
ATOM 689 C C . ARG A 1 81 ? -25.347 9.264 28.583 1.00 93.50 81 ARG A C 1
ATOM 691 O O . ARG A 1 81 ? -24.366 9.915 28.212 1.00 93.50 81 ARG A O 1
ATOM 698 N N . SER A 1 82 ? -25.218 8.100 29.212 1.00 93.81 82 SER A N 1
ATOM 699 C CA . SER A 1 82 ? -23.937 7.560 29.690 1.00 93.81 82 SER A CA 1
ATOM 700 C C . SER A 1 82 ? -22.901 7.432 28.568 1.00 93.81 82 SER A C 1
ATOM 702 O O . SER A 1 82 ? -21.705 7.633 28.771 1.00 93.81 82 SER A O 1
ATOM 704 N N . ILE A 1 83 ? -23.348 7.157 27.338 1.00 94.56 83 ILE A N 1
ATOM 705 C CA . ILE A 1 83 ? -22.464 7.076 26.170 1.00 94.56 83 ILE A CA 1
ATOM 706 C C . ILE A 1 83 ? -21.719 8.389 25.881 1.00 94.56 83 ILE A C 1
ATOM 708 O O . ILE A 1 83 ? -20.579 8.355 25.410 1.00 94.56 83 ILE A O 1
ATOM 712 N N . ALA A 1 84 ? -22.320 9.545 26.174 1.00 95.31 84 ALA A N 1
ATOM 713 C CA . ALA A 1 84 ? -21.665 10.835 25.995 1.00 95.31 84 ALA A CA 1
ATOM 714 C C . ALA A 1 84 ? -20.509 11.010 26.988 1.00 95.31 84 ALA A C 1
ATOM 716 O O . ALA A 1 84 ? -19.416 11.432 26.594 1.00 95.31 84 ALA A O 1
ATOM 717 N N . GLU A 1 85 ? -20.720 10.602 28.240 1.00 95.44 85 GLU A N 1
ATOM 718 C CA . GLU A 1 85 ? -19.679 10.556 29.265 1.00 95.44 85 GLU A CA 1
ATOM 719 C C . GLU A 1 85 ? -18.552 9.594 28.865 1.00 95.44 85 GLU A C 1
ATOM 721 O O . GLU A 1 85 ? -17.381 9.978 28.883 1.00 95.44 85 GLU A O 1
ATOM 726 N N . TYR A 1 86 ? -18.885 8.382 28.411 1.00 96.75 86 TYR A N 1
ATOM 727 C CA . TYR A 1 86 ? -17.891 7.372 28.031 1.00 96.75 86 TYR A CA 1
ATOM 728 C C . TYR A 1 86 ? -17.017 7.826 26.862 1.00 96.75 86 TYR A C 1
ATOM 730 O O . TYR A 1 86 ? -15.792 7.690 26.907 1.00 96.75 86 TYR A O 1
ATOM 738 N N . LEU A 1 87 ? -17.614 8.424 25.827 1.00 97.06 87 LEU A N 1
ATOM 739 C CA . LEU A 1 87 ? -16.865 8.966 24.694 1.00 97.06 87 LEU A CA 1
ATOM 740 C C . LEU A 1 87 ? -15.954 10.126 25.113 1.00 97.06 87 LEU A C 1
ATOM 742 O O . LEU A 1 87 ? -14.824 10.221 24.626 1.00 97.06 87 LEU A O 1
ATOM 746 N N . LYS A 1 88 ? -16.419 11.004 26.012 1.00 96.38 88 LYS A N 1
ATOM 747 C CA . LYS A 1 88 ? -15.618 12.120 26.539 1.00 96.38 88 LYS A CA 1
ATOM 748 C C . LYS A 1 88 ? -14.451 11.606 27.380 1.00 96.38 88 LYS A C 1
ATOM 750 O O . LYS A 1 88 ? -13.319 12.037 27.174 1.00 96.38 88 LYS A O 1
ATOM 755 N N . ALA A 1 89 ? -14.702 10.649 28.267 1.00 96.75 89 ALA A N 1
ATOM 756 C CA . ALA A 1 89 ? -13.672 10.038 29.093 1.00 96.75 89 ALA A CA 1
ATOM 757 C C . ALA A 1 89 ? -12.627 9.297 28.249 1.00 96.75 89 ALA A C 1
ATOM 759 O O . ALA A 1 89 ? -11.430 9.453 28.478 1.00 96.75 89 ALA A O 1
ATOM 760 N N . TYR A 1 90 ? -13.050 8.567 27.212 1.00 97.75 90 TYR A N 1
ATOM 761 C CA . TYR A 1 90 ? -12.114 7.913 26.299 1.00 97.75 90 TYR A CA 1
ATOM 762 C C . TYR A 1 90 ? -11.293 8.912 25.485 1.00 97.75 90 TYR A C 1
ATOM 764 O O . TYR A 1 90 ? -10.088 8.725 25.324 1.00 97.75 90 TYR A O 1
ATOM 772 N N . LYS A 1 91 ? -11.897 10.013 25.020 1.00 96.62 91 LYS A N 1
ATOM 773 C CA . LYS A 1 91 ? -11.141 11.103 24.389 1.00 96.62 91 LYS A CA 1
ATOM 774 C C . LYS A 1 91 ? -10.089 11.670 25.342 1.00 96.62 91 LYS A C 1
ATOM 776 O O . LYS A 1 91 ? -8.949 11.856 24.919 1.00 96.62 91 LYS A O 1
ATOM 781 N N . ASN A 1 92 ? -10.451 11.923 26.598 1.00 96.12 92 ASN A N 1
ATOM 782 C CA . ASN A 1 92 ? -9.528 12.448 27.604 1.00 96.12 92 ASN A CA 1
ATOM 783 C C . ASN A 1 92 ? -8.377 11.471 27.866 1.00 96.12 92 ASN A C 1
ATOM 785 O O . ASN A 1 92 ? -7.222 11.882 27.821 1.00 96.12 92 ASN A O 1
ATOM 789 N N . TYR A 1 93 ? -8.677 10.179 28.021 1.00 97.25 93 TYR A N 1
ATOM 790 C CA . TYR A 1 93 ? -7.675 9.117 28.122 1.00 97.25 93 TYR A CA 1
ATOM 791 C C . TYR A 1 93 ? -6.712 9.135 26.925 1.00 97.25 93 TYR A C 1
ATOM 793 O O . TYR A 1 93 ? -5.500 9.219 27.093 1.00 97.25 93 TYR A O 1
ATOM 801 N N . LEU A 1 94 ? -7.237 9.145 25.698 1.00 96.19 94 LEU A N 1
ATOM 802 C CA . LEU A 1 94 ? -6.412 9.180 24.490 1.00 96.19 94 LEU A CA 1
ATOM 803 C C . LEU A 1 94 ? -5.583 10.469 24.358 1.00 96.19 94 LEU A C 1
ATOM 805 O O . LEU A 1 94 ? -4.517 10.435 23.751 1.00 96.19 94 LEU A O 1
ATOM 809 N N . THR A 1 95 ? -6.054 11.589 24.902 1.00 93.94 95 THR A N 1
ATOM 810 C CA . THR A 1 95 ? -5.387 12.896 24.780 1.00 93.94 95 THR A CA 1
ATOM 811 C C . THR A 1 95 ? -4.318 13.104 25.852 1.00 93.94 95 THR A C 1
ATOM 813 O O . THR A 1 95 ? -3.279 13.685 25.559 1.00 93.94 95 THR A O 1
ATOM 816 N N . HIS A 1 96 ? -4.562 12.639 27.079 1.00 94.25 96 HIS A N 1
ATOM 817 C CA . HIS A 1 96 ? -3.734 12.969 28.244 1.00 94.25 96 HIS A CA 1
ATOM 818 C C . HIS A 1 96 ? -2.980 11.770 28.823 1.00 94.25 96 HIS A C 1
ATOM 820 O O . HIS A 1 96 ? -1.932 11.955 29.430 1.00 94.25 96 HIS A O 1
ATOM 826 N N . GLU A 1 97 ? -3.474 10.547 28.628 1.00 92.75 97 GLU A N 1
ATOM 827 C CA . GLU A 1 97 ? -2.873 9.328 29.190 1.00 92.75 97 GLU A CA 1
ATOM 828 C C . GLU A 1 97 ? -2.162 8.473 28.125 1.00 92.75 97 GLU A C 1
ATOM 830 O O . GLU A 1 97 ? -1.663 7.386 28.418 1.00 92.75 97 GLU A O 1
ATOM 835 N N . THR A 1 98 ? -2.102 8.939 26.873 1.00 92.81 98 THR A N 1
ATOM 836 C CA . THR A 1 98 ? -1.398 8.249 25.784 1.00 92.81 98 THR A CA 1
ATOM 837 C C . THR A 1 98 ? -0.595 9.223 24.926 1.00 92.81 98 THR A C 1
ATOM 839 O O . THR A 1 98 ? -0.862 10.418 24.908 1.00 92.81 98 THR A O 1
ATOM 842 N N . THR A 1 99 ? 0.351 8.709 24.141 1.00 91.75 99 THR A N 1
ATOM 843 C CA . THR A 1 99 ? 1.184 9.495 23.210 1.00 91.75 99 THR A CA 1
ATOM 844 C C . THR A 1 99 ? 0.583 9.593 21.799 1.00 91.75 99 THR A C 1
ATOM 846 O O . THR A 1 99 ? 1.292 9.771 20.805 1.00 91.75 99 THR A O 1
ATOM 849 N N . ASN A 1 100 ? -0.739 9.432 21.669 1.00 90.81 100 ASN A N 1
ATOM 850 C CA . ASN A 1 100 ? -1.402 9.375 20.369 1.00 90.81 100 ASN A CA 1
ATOM 851 C C . ASN A 1 100 ? -1.451 10.752 19.683 1.00 90.81 100 ASN A C 1
ATOM 853 O O . ASN A 1 100 ? -1.895 11.742 20.255 1.00 90.81 100 ASN A O 1
ATOM 857 N N . LYS A 1 101 ? -1.078 10.804 18.395 1.00 88.56 101 LYS A N 1
ATOM 858 C CA . LYS A 1 101 ? -1.275 11.995 17.546 1.00 88.56 101 LYS A CA 1
ATOM 859 C C . LYS A 1 101 ? -2.780 12.249 17.325 1.00 88.56 101 LYS A C 1
ATOM 861 O O . LYS A 1 101 ? -3.557 11.297 17.259 1.00 88.56 101 LYS A O 1
ATOM 866 N N . GLN A 1 102 ? -3.185 13.506 17.103 1.00 89.19 102 GLN A N 1
ATOM 867 C CA . GLN A 1 102 ? -4.595 13.913 16.907 1.00 89.19 102 GLN A CA 1
ATOM 868 C C . GLN A 1 102 ? -5.356 13.059 15.878 1.00 89.19 102 GLN A C 1
ATOM 870 O O . GLN A 1 102 ? -6.490 12.646 16.115 1.00 89.19 102 GLN A O 1
ATOM 875 N N . ILE A 1 103 ? -4.713 12.716 14.756 1.00 88.25 103 ILE A N 1
ATOM 876 C CA . ILE A 1 103 ? -5.312 11.851 13.729 1.00 88.25 103 ILE A CA 1
ATOM 877 C C . ILE A 1 103 ? -5.616 10.439 14.251 1.00 88.25 103 ILE A C 1
ATOM 879 O O . ILE A 1 103 ? -6.655 9.867 13.928 1.00 88.25 103 ILE A O 1
ATOM 883 N N . THR A 1 104 ? -4.741 9.886 15.092 1.00 92.12 104 THR A N 1
ATOM 884 C CA . THR A 1 104 ? -4.940 8.578 15.721 1.00 92.12 104 THR A CA 1
ATOM 885 C C . THR A 1 104 ? -6.095 8.642 16.709 1.00 92.12 104 THR A C 1
ATOM 887 O O . THR A 1 104 ? -6.971 7.785 16.663 1.00 92.12 104 THR A O 1
ATOM 890 N N . ILE A 1 105 ? -6.148 9.685 17.544 1.00 94.50 105 ILE A N 1
ATOM 891 C CA . ILE A 1 105 ? -7.246 9.910 18.495 1.00 94.50 105 ILE A CA 1
ATOM 892 C C . ILE A 1 105 ? -8.587 9.976 17.751 1.00 94.50 105 ILE A C 1
ATOM 894 O O . ILE A 1 105 ? -9.521 9.243 18.085 1.00 94.50 105 ILE A O 1
ATOM 898 N N . LYS A 1 106 ? -8.657 10.787 16.687 1.00 94.50 106 LYS A N 1
ATOM 899 C CA . LYS A 1 106 ? -9.834 10.902 15.816 1.00 94.50 106 LYS A CA 1
ATOM 900 C C . LYS A 1 106 ? -10.261 9.544 15.252 1.00 94.50 106 LYS A C 1
ATOM 902 O O . LYS A 1 106 ? -11.438 9.203 15.332 1.00 94.50 106 LYS A O 1
ATOM 907 N N . ASN A 1 107 ? -9.326 8.754 14.722 1.00 94.19 107 ASN A N 1
ATOM 908 C CA . ASN A 1 107 ? -9.623 7.443 14.133 1.00 94.19 107 ASN A CA 1
ATOM 909 C C . ASN A 1 107 ? -10.108 6.419 15.169 1.00 94.19 107 ASN A C 1
ATOM 911 O O . ASN A 1 107 ? -11.046 5.663 14.895 1.00 94.19 107 ASN A O 1
ATOM 915 N N . LYS A 1 108 ? -9.503 6.402 16.363 1.00 96.69 108 LYS A N 1
ATOM 916 C CA . LYS A 1 108 ? -9.922 5.522 17.461 1.00 96.69 108 LYS A CA 1
ATOM 917 C C . LYS A 1 108 ? -11.339 5.854 17.920 1.00 96.69 108 LYS A C 1
ATOM 919 O O . LYS A 1 108 ? -12.189 4.970 17.960 1.00 96.69 108 LYS A O 1
ATOM 924 N N . ILE A 1 109 ? -11.633 7.134 18.156 1.00 96.88 109 ILE A N 1
ATOM 925 C CA . ILE A 1 109 ? -12.983 7.576 18.532 1.00 96.88 109 ILE A CA 1
ATOM 926 C C . ILE A 1 109 ? -13.987 7.302 17.415 1.00 96.88 109 ILE A C 1
ATOM 928 O O . ILE A 1 109 ? -15.076 6.808 17.691 1.00 96.88 109 ILE A O 1
ATOM 932 N N . SER A 1 110 ? -13.629 7.573 16.158 1.00 96.00 110 SER A N 1
ATOM 933 C CA . SER A 1 110 ? -14.492 7.259 15.018 1.00 96.00 110 SER A CA 1
ATOM 934 C C . SER A 1 110 ? -14.841 5.774 14.976 1.00 96.00 110 SER A C 1
ATOM 936 O O . SER A 1 110 ? -15.979 5.443 14.683 1.00 96.00 110 SER A O 1
ATOM 938 N N . SER A 1 111 ? -13.900 4.889 15.311 1.00 96.25 111 SER A N 1
ATOM 939 C CA . SER A 1 111 ? -14.137 3.442 15.331 1.00 96.25 111 SER A CA 1
ATOM 940 C C . SER A 1 111 ? -15.143 3.032 16.410 1.00 96.25 111 SER A C 1
ATOM 942 O O . SER A 1 111 ? -16.035 2.241 16.126 1.00 96.25 111 SER A O 1
ATOM 944 N N . ILE A 1 112 ? -15.054 3.616 17.613 1.00 97.44 112 ILE A N 1
ATOM 945 C CA . ILE A 1 112 ? -16.052 3.409 18.678 1.00 97.44 112 ILE A CA 1
ATOM 946 C C . ILE A 1 112 ? -17.423 3.943 18.258 1.00 97.44 112 ILE A C 1
ATOM 948 O O . ILE A 1 112 ? -18.437 3.283 18.455 1.00 97.44 112 ILE A O 1
ATOM 952 N N . ARG A 1 113 ? -17.468 5.138 17.664 1.00 97.00 113 ARG A N 1
ATOM 953 C CA . ARG A 1 113 ? -18.723 5.747 17.212 1.00 97.00 113 ARG A CA 1
ATOM 954 C C . ARG A 1 113 ? -19.392 4.902 16.134 1.00 97.00 113 ARG A C 1
ATOM 956 O O . ARG A 1 113 ? -20.561 4.588 16.282 1.00 97.00 113 ARG A O 1
ATOM 963 N N . THR A 1 114 ? -18.645 4.469 15.118 1.00 95.88 114 THR A N 1
ATOM 964 C CA . THR A 1 114 ? -19.154 3.566 14.075 1.00 95.88 114 THR A CA 1
ATOM 965 C C . THR A 1 114 ? -19.686 2.259 14.657 1.00 95.88 114 THR A C 1
ATOM 967 O O . THR A 1 114 ? -20.697 1.770 14.182 1.00 95.88 114 THR A O 1
ATOM 970 N N . PHE A 1 115 ? -19.054 1.718 15.702 1.00 96.69 115 PHE A N 1
ATOM 971 C CA . PHE A 1 115 ? -19.569 0.532 16.385 1.00 96.69 115 PHE A CA 1
ATOM 972 C C . PHE A 1 115 ? -20.952 0.769 17.007 1.00 96.69 115 PHE A C 1
ATOM 974 O O . PHE A 1 115 ? -21.852 -0.033 16.808 1.00 96.69 115 PHE A O 1
ATOM 981 N N . TYR A 1 116 ? -21.148 1.866 17.742 1.00 96.94 116 TYR A N 1
ATOM 982 C CA . TYR A 1 116 ? -22.455 2.176 18.335 1.00 96.94 116 TYR A CA 1
ATOM 983 C C . TYR A 1 116 ? -23.523 2.539 17.296 1.00 96.94 116 TYR A C 1
ATOM 985 O O . TYR A 1 116 ? -24.690 2.197 17.479 1.00 96.94 116 TYR A O 1
ATOM 993 N N . ASP A 1 117 ? -23.113 3.213 16.223 1.00 95.75 117 ASP A N 1
ATOM 994 C CA . ASP A 1 117 ? -23.960 3.573 15.084 1.00 95.75 117 ASP A CA 1
ATOM 995 C C . ASP A 1 117 ? -24.529 2.327 14.385 1.00 95.75 117 ASP A C 1
ATOM 997 O O . ASP A 1 117 ? -25.718 2.284 14.091 1.00 95.75 117 ASP A O 1
ATOM 1001 N N . ASP A 1 118 ? -23.724 1.265 14.250 1.00 95.69 118 ASP A N 1
ATOM 1002 C CA . ASP A 1 118 ? -24.142 -0.048 13.721 1.00 95.69 118 ASP A CA 1
ATOM 1003 C C . ASP A 1 118 ? -25.292 -0.686 14.525 1.00 95.69 118 ASP A C 1
ATOM 1005 O O . ASP A 1 118 ? -26.078 -1.470 14.007 1.00 95.69 118 ASP A O 1
ATOM 1009 N N . TYR A 1 119 ? -25.417 -0.317 15.803 1.00 96.00 119 TYR A N 1
ATOM 1010 C CA . TYR A 1 119 ? -26.490 -0.759 16.696 1.00 96.00 119 TYR A CA 1
ATOM 1011 C C . TYR A 1 119 ? -27.617 0.267 16.862 1.00 96.00 119 TYR A C 1
ATOM 1013 O O . TYR A 1 119 ? -28.431 0.118 17.784 1.00 96.00 119 TYR A O 1
ATOM 1021 N N . GLU A 1 120 ? -27.662 1.281 15.993 1.00 95.12 120 GLU A N 1
ATOM 1022 C CA . GLU A 1 120 ? -28.679 2.340 15.936 1.00 95.12 120 GLU A CA 1
ATOM 1023 C C . GLU A 1 120 ? -28.763 3.183 17.221 1.00 95.12 120 GLU A C 1
ATOM 1025 O O . GLU A 1 120 ? -29.822 3.688 17.618 1.00 95.12 120 GLU A O 1
ATOM 1030 N N . ILE A 1 121 ? -27.635 3.327 17.918 1.00 95.81 121 ILE A N 1
ATOM 1031 C CA . ILE A 1 121 ? -27.551 4.160 19.115 1.00 95.81 121 ILE A CA 1
ATOM 1032 C C . ILE A 1 121 ? -27.245 5.591 18.693 1.00 95.81 121 ILE A C 1
ATOM 1034 O O . ILE A 1 121 ? -26.203 5.877 18.107 1.00 95.81 121 ILE A O 1
ATOM 1038 N N . GLN A 1 122 ? -28.134 6.515 19.048 1.00 94.12 122 GLN A N 1
ATOM 1039 C CA . GLN A 1 122 ? -27.940 7.933 18.772 1.00 94.12 122 GLN A CA 1
ATOM 1040 C C . GLN A 1 122 ? -26.771 8.481 19.595 1.00 94.12 122 GLN A C 1
ATOM 1042 O O . GLN A 1 122 ? -26.747 8.392 20.827 1.00 94.12 122 GLN A O 1
ATOM 1047 N N . LEU A 1 123 ? -25.813 9.091 18.902 1.00 95.44 123 LEU A N 1
ATOM 1048 C CA . LEU A 1 123 ? -24.578 9.597 19.490 1.00 95.44 123 LEU A CA 1
ATOM 1049 C C . LEU A 1 123 ? -24.612 11.116 19.687 1.00 95.44 123 LEU A C 1
ATOM 1051 O O . LEU A 1 123 ? -25.207 11.832 18.878 1.00 95.44 123 LEU A O 1
ATOM 1055 N N . PRO A 1 124 ? -23.887 11.652 20.690 1.00 94.31 124 PRO A N 1
ATOM 1056 C CA . PRO A 1 124 ? -23.666 13.091 20.794 1.00 94.31 124 PRO A CA 1
ATOM 1057 C C . PRO A 1 124 ? -22.924 13.615 19.563 1.00 94.31 124 PRO A C 1
ATOM 1059 O O . PRO A 1 124 ? -22.269 12.849 18.844 1.00 94.31 124 PRO A O 1
ATOM 1062 N N . LYS A 1 125 ? -22.979 14.936 19.345 1.00 92.94 125 LYS A N 1
ATOM 1063 C CA . LYS A 1 125 ? -22.267 15.607 18.245 1.00 92.94 125 LYS A CA 1
ATOM 1064 C C . LYS A 1 125 ? -20.794 15.186 18.201 1.00 92.94 125 LYS A C 1
ATOM 1066 O O . LYS A 1 125 ? -20.157 14.976 19.234 1.00 92.94 125 LYS A O 1
ATOM 1071 N N . ASN A 1 126 ? -20.256 15.067 16.987 1.00 91.44 126 ASN A N 1
ATOM 1072 C CA . ASN A 1 126 ? -18.851 14.726 16.782 1.00 91.44 126 ASN A CA 1
ATOM 1073 C C . ASN A 1 126 ? -17.947 15.716 17.525 1.00 91.44 126 ASN A C 1
ATOM 1075 O O . ASN A 1 126 ? -18.177 16.928 17.495 1.00 91.44 126 ASN A O 1
ATOM 1079 N N . PHE A 1 127 ? -16.882 15.206 18.147 1.00 91.00 127 PHE A N 1
ATOM 1080 C CA . PHE A 1 127 ? -15.847 16.083 18.673 1.00 91.00 127 PHE A CA 1
ATOM 1081 C C . PHE A 1 127 ? -15.220 16.869 17.526 1.00 91.00 127 PHE A C 1
ATOM 1083 O O . PHE A 1 127 ? -14.898 16.310 16.474 1.00 91.00 127 PHE A O 1
ATOM 1090 N N . LYS A 1 128 ? -15.011 18.163 17.757 1.00 88.75 128 LYS A N 1
ATOM 1091 C CA . LYS A 1 128 ? -14.182 18.972 16.876 1.00 88.75 128 LYS A CA 1
ATOM 1092 C C . LYS A 1 128 ? -12.739 18.503 17.042 1.00 88.75 128 LYS A C 1
ATOM 1094 O O . LYS A 1 128 ? -12.214 18.475 18.156 1.00 88.75 128 LYS A O 1
ATOM 1099 N N . PHE A 1 129 ? -12.158 18.069 15.935 1.00 84.94 129 PHE A N 1
ATOM 1100 C CA . PHE A 1 129 ? -10.726 17.871 15.788 1.00 84.94 129 PHE A CA 1
ATOM 1101 C C . PHE A 1 129 ? -10.282 18.879 14.755 1.00 84.94 129 PHE A C 1
ATOM 1103 O O . PHE A 1 129 ? -10.917 18.961 13.697 1.00 84.94 129 PHE A O 1
ATOM 1110 N N . ASP A 1 130 ? -9.212 19.604 15.047 1.00 79.31 130 ASP A N 1
ATOM 1111 C CA . ASP A 1 130 ? -8.632 20.488 14.053 1.00 79.31 130 ASP A CA 1
ATOM 1112 C C . ASP A 1 130 ? -8.250 19.638 12.839 1.00 79.31 130 ASP A C 1
ATOM 1114 O O . ASP A 1 130 ? -7.607 18.584 12.992 1.00 79.31 130 ASP A O 1
ATOM 1118 N N . PRO A 1 131 ? -8.717 20.003 11.632 1.00 69.31 131 PRO A N 1
ATOM 1119 C CA . PRO A 1 131 ? -8.263 19.315 10.446 1.00 69.31 131 PRO A CA 1
ATOM 1120 C C . PRO A 1 131 ? -6.738 19.443 10.413 1.00 69.31 131 PRO A C 1
ATOM 1122 O O . PRO A 1 131 ? -6.212 20.518 10.715 1.00 69.31 131 PRO A O 1
ATOM 1125 N N . PRO A 1 132 ? -6.002 18.371 10.070 1.00 67.62 132 PRO A N 1
ATOM 1126 C CA . PRO A 1 132 ? -4.592 18.549 9.783 1.00 67.62 132 PRO A CA 1
ATOM 1127 C C . PRO A 1 132 ? -4.504 19.615 8.691 1.00 67.62 132 PRO A C 1
ATOM 1129 O O . PRO A 1 132 ? -5.147 19.466 7.648 1.00 67.62 132 PRO A O 1
ATOM 1132 N N . LEU A 1 133 ? -3.769 20.701 8.954 1.00 68.75 133 LEU A N 1
ATOM 1133 C CA . LEU A 1 133 ? -3.521 21.722 7.941 1.00 68.75 133 LEU A CA 1
ATOM 1134 C C . LEU A 1 133 ? -3.032 21.003 6.676 1.00 68.75 133 LEU A C 1
ATOM 1136 O O . LEU A 1 133 ? -2.221 20.079 6.800 1.00 68.75 133 LEU A O 1
ATOM 1140 N N . PRO A 1 134 ? -3.534 21.342 5.478 1.00 64.19 134 PRO A N 1
ATOM 1141 C CA . PRO A 1 134 ? -3.054 20.722 4.255 1.00 64.19 134 PRO A CA 1
ATOM 1142 C C . PRO A 1 134 ? -1.568 21.055 4.101 1.00 64.19 134 PRO A C 1
ATOM 1144 O O . PRO A 1 134 ? -1.189 22.159 3.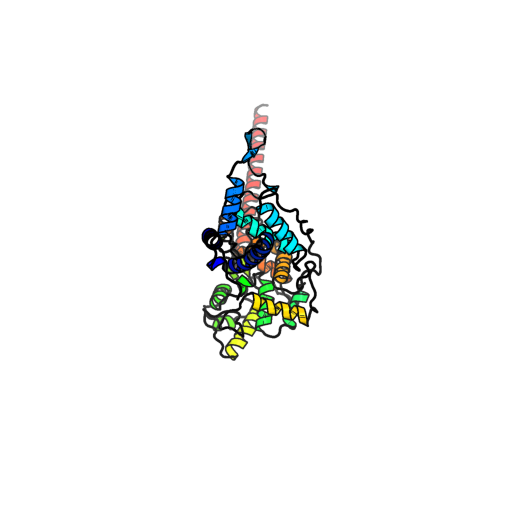716 1.00 64.19 134 PRO A O 1
ATOM 1147 N N . ILE A 1 135 ? -0.706 20.100 4.453 1.00 68.56 135 ILE A N 1
ATOM 1148 C CA . ILE A 1 135 ? 0.736 20.272 4.323 1.00 68.56 135 ILE A CA 1
ATOM 1149 C C . ILE A 1 135 ? 1.059 20.091 2.843 1.00 68.56 135 ILE A C 1
ATOM 1151 O O . ILE A 1 135 ? 1.035 18.977 2.311 1.00 68.56 135 ILE A O 1
ATOM 1155 N N . ARG A 1 136 ? 1.336 21.209 2.167 1.00 75.00 136 ARG A N 1
ATOM 1156 C CA . ARG A 1 136 ? 1.848 21.209 0.796 1.00 75.00 136 ARG A CA 1
ATOM 1157 C C . ARG A 1 136 ? 3.150 20.411 0.761 1.00 75.00 136 ARG A C 1
ATOM 1159 O O . ARG A 1 136 ? 4.078 20.723 1.502 1.00 75.00 136 ARG A O 1
ATOM 1166 N N . VAL A 1 137 ? 3.223 19.416 -0.121 1.00 73.38 137 VAL A N 1
ATOM 1167 C CA . VAL A 1 137 ? 4.481 18.725 -0.430 1.00 73.38 137 VAL A CA 1
ATOM 1168 C C . VAL A 1 137 ? 5.395 19.729 -1.131 1.00 73.38 137 VAL A C 1
ATOM 1170 O O . VAL A 1 137 ? 5.068 20.225 -2.209 1.00 73.38 137 VAL A O 1
ATOM 1173 N N . LYS A 1 138 ? 6.501 20.086 -0.484 1.00 78.31 138 LYS A N 1
ATOM 1174 C CA . LYS A 1 138 ? 7.531 20.988 -0.996 1.00 78.31 138 LYS A CA 1
ATOM 1175 C C . LYS A 1 138 ? 8.652 20.184 -1.653 1.00 78.31 138 LYS A C 1
ATOM 1177 O O . LYS A 1 138 ? 8.813 18.982 -1.426 1.00 78.31 138 LYS A O 1
ATOM 1182 N N . LYS A 1 139 ? 9.468 20.872 -2.455 1.00 76.44 139 LYS A N 1
ATOM 1183 C CA . LYS A 1 139 ? 10.732 20.319 -2.953 1.00 76.44 139 LYS A CA 1
ATOM 1184 C C . LYS A 1 139 ? 11.582 19.884 -1.751 1.00 76.44 139 LYS A C 1
ATOM 1186 O O . LYS A 1 139 ? 11.770 20.666 -0.825 1.00 76.44 139 LYS A O 1
ATOM 1191 N N . GLY A 1 140 ? 12.057 18.640 -1.762 1.00 81.25 140 GLY A N 1
ATOM 1192 C CA . GLY A 1 140 ? 12.835 18.049 -0.666 1.00 81.25 140 GLY A CA 1
ATOM 1193 C C . GLY A 1 140 ? 12.037 17.204 0.335 1.00 81.25 140 GLY A C 1
ATOM 1194 O O . GLY A 1 140 ? 12.666 16.500 1.125 1.00 81.25 140 GLY A O 1
ATOM 1195 N N . ASP A 1 141 ? 10.698 17.207 0.274 1.00 85.00 141 ASP A N 1
ATOM 1196 C CA . ASP A 1 141 ? 9.844 16.332 1.100 1.00 85.00 141 ASP A CA 1
ATOM 1197 C C . ASP A 1 141 ? 9.733 14.906 0.545 1.00 85.00 141 ASP A C 1
ATOM 1199 O O . ASP A 1 141 ? 9.440 13.959 1.277 1.00 85.00 141 ASP A O 1
ATOM 1203 N N . ILE A 1 142 ? 9.963 14.746 -0.758 1.00 92.00 142 ILE A N 1
ATOM 1204 C CA . ILE A 1 142 ? 10.063 13.453 -1.435 1.00 92.00 142 ILE A CA 1
ATOM 1205 C C . ILE A 1 142 ? 11.446 13.320 -2.088 1.00 92.00 142 ILE A C 1
ATOM 1207 O O . ILE A 1 142 ? 12.053 14.349 -2.403 1.00 92.00 142 ILE A O 1
ATOM 1211 N N . PRO A 1 143 ? 11.945 12.085 -2.283 1.00 94.19 143 PRO A N 1
ATOM 1212 C CA . PRO A 1 143 ? 13.177 11.833 -3.021 1.00 94.19 143 PRO A CA 1
ATOM 1213 C C . PRO A 1 143 ? 13.154 12.442 -4.422 1.00 94.19 143 PRO A C 1
ATOM 1215 O O . PRO A 1 143 ? 12.092 12.582 -5.024 1.00 94.19 143 PRO A O 1
ATOM 1218 N N . THR A 1 144 ? 14.332 12.782 -4.929 1.00 94.62 144 THR A N 1
ATOM 1219 C CA . THR A 1 144 ? 14.596 13.074 -6.343 1.00 94.62 144 THR A CA 1
ATOM 1220 C C . THR A 1 144 ? 15.074 11.812 -7.068 1.00 94.62 144 THR A C 1
ATOM 1222 O O . THR A 1 144 ? 15.402 10.819 -6.420 1.00 94.62 144 THR A O 1
ATOM 1225 N N . ILE A 1 145 ? 15.158 11.844 -8.401 1.00 94.44 145 ILE A N 1
ATOM 1226 C CA . ILE A 1 145 ? 15.744 10.747 -9.197 1.00 94.44 145 ILE A CA 1
ATOM 1227 C C . ILE A 1 145 ? 17.196 10.486 -8.768 1.00 94.44 145 ILE A C 1
ATOM 1229 O O . ILE A 1 145 ? 17.592 9.340 -8.572 1.00 94.44 145 ILE A O 1
ATOM 1233 N N . GLU A 1 146 ? 17.964 11.547 -8.503 1.00 93.88 146 GLU A N 1
ATOM 1234 C CA . GLU A 1 146 ? 19.336 11.438 -7.998 1.00 93.88 146 GLU A CA 1
ATOM 1235 C C . GLU A 1 146 ? 19.390 10.708 -6.644 1.00 93.88 146 GLU A C 1
ATOM 1237 O O . GLU A 1 146 ? 20.252 9.854 -6.422 1.00 93.88 146 GLU A O 1
ATOM 1242 N N . ASP A 1 147 ? 18.438 10.988 -5.745 1.00 95.69 147 ASP A N 1
ATOM 1243 C CA . ASP A 1 147 ? 18.305 10.257 -4.481 1.00 95.69 147 ASP A CA 1
ATOM 1244 C C . ASP A 1 147 ? 17.956 8.780 -4.715 1.00 95.69 147 ASP A C 1
ATOM 1246 O O . ASP A 1 147 ? 18.419 7.916 -3.966 1.00 95.69 147 ASP A O 1
ATOM 1250 N N . VAL A 1 148 ? 17.168 8.453 -5.748 1.00 96.56 148 VAL A N 1
ATOM 1251 C CA . VAL A 1 148 ? 16.919 7.053 -6.124 1.00 96.56 148 VAL A CA 1
ATOM 1252 C C . VAL A 1 148 ? 18.214 6.385 -6.567 1.00 96.56 148 VAL A C 1
ATOM 1254 O O . VAL A 1 148 ? 18.571 5.359 -5.991 1.00 96.56 148 VAL A O 1
ATOM 1257 N N . GLY A 1 149 ? 18.962 6.998 -7.488 1.00 95.44 149 GLY A N 1
ATOM 1258 C CA . GLY A 1 149 ? 20.258 6.488 -7.940 1.00 95.44 149 GLY A CA 1
ATOM 1259 C C . GLY A 1 149 ? 21.249 6.286 -6.787 1.00 95.44 149 GLY A C 1
ATOM 1260 O O . GLY A 1 149 ? 21.895 5.241 -6.691 1.00 95.44 149 GLY A O 1
ATOM 1261 N N . LYS A 1 150 ? 21.316 7.231 -5.840 1.00 94.88 150 LYS A N 1
ATOM 1262 C CA . LYS A 1 150 ? 22.084 7.077 -4.590 1.00 94.88 150 LYS A CA 1
ATOM 1263 C C . LYS A 1 150 ? 21.605 5.878 -3.774 1.00 94.88 150 LYS A C 1
ATOM 1265 O O . LYS A 1 150 ? 22.420 5.059 -3.357 1.00 94.88 150 LYS A O 1
ATOM 1270 N N . GLY A 1 151 ? 20.293 5.753 -3.577 1.00 95.38 151 GLY A N 1
ATOM 1271 C CA . GLY A 1 151 ? 19.678 4.655 -2.835 1.00 95.38 151 GLY A CA 1
ATOM 1272 C C . GLY A 1 151 ? 19.945 3.275 -3.441 1.00 95.38 151 GLY A C 1
ATOM 1273 O O . GLY A 1 151 ? 20.147 2.319 -2.696 1.00 95.38 151 GLY A O 1
ATOM 1274 N N . VAL A 1 152 ? 19.992 3.171 -4.770 1.00 95.88 152 VAL A N 1
ATOM 1275 C CA . VAL A 1 152 ? 20.359 1.943 -5.494 1.00 95.88 152 VAL A CA 1
ATOM 1276 C C . VAL A 1 152 ? 21.840 1.620 -5.296 1.00 95.88 152 VAL A C 1
ATOM 1278 O O . VAL A 1 152 ? 22.170 0.495 -4.932 1.00 95.88 152 VAL A O 1
ATOM 1281 N N . ARG A 1 153 ? 22.741 2.604 -5.427 1.00 94.31 153 ARG A N 1
ATOM 1282 C CA . ARG A 1 153 ? 24.187 2.394 -5.217 1.00 94.31 153 ARG A CA 1
ATOM 1283 C C . ARG A 1 153 ? 24.529 1.873 -3.819 1.00 94.31 153 ARG A C 1
ATOM 1285 O O . ARG A 1 153 ? 25.424 1.049 -3.686 1.00 94.31 153 ARG A O 1
ATOM 1292 N N . VAL A 1 154 ? 23.814 2.328 -2.788 1.00 94.19 154 VAL A N 1
ATOM 1293 C CA . VAL A 1 154 ? 24.047 1.908 -1.391 1.00 94.19 154 VAL A CA 1
ATOM 1294 C C . VAL A 1 154 ? 23.213 0.700 -0.952 1.00 94.19 154 VAL A C 1
ATOM 1296 O O . VAL A 1 154 ? 23.316 0.266 0.199 1.00 94.19 154 VAL A O 1
ATOM 1299 N N . ALA A 1 155 ? 22.341 0.172 -1.815 1.00 94.88 155 ALA A N 1
ATOM 1300 C CA . ALA A 1 155 ? 21.546 -1.003 -1.486 1.00 94.88 155 ALA A CA 1
ATOM 1301 C C . ALA A 1 155 ? 22.454 -2.234 -1.311 1.00 94.88 155 ALA A C 1
ATOM 1303 O O . ALA A 1 155 ? 23.410 -2.441 -2.052 1.00 94.88 155 ALA A O 1
ATOM 1304 N N . LYS A 1 156 ? 22.147 -3.064 -0.305 1.00 90.31 156 LYS A N 1
ATOM 1305 C CA . LYS A 1 156 ? 23.060 -4.114 0.182 1.00 90.31 156 LYS A CA 1
ATOM 1306 C C . LYS A 1 156 ? 23.243 -5.288 -0.793 1.00 90.31 156 LYS A C 1
ATOM 1308 O O . LYS A 1 156 ? 24.265 -5.956 -0.732 1.00 90.31 156 LYS A O 1
ATOM 1313 N N . SER A 1 157 ? 22.238 -5.593 -1.609 1.00 94.50 157 SER A N 1
ATOM 1314 C CA . SER A 1 157 ? 22.205 -6.782 -2.477 1.00 94.50 157 SER A CA 1
ATOM 1315 C C . SER A 1 157 ? 21.565 -6.454 -3.821 1.00 94.50 157 SER A C 1
ATOM 1317 O O . SER A 1 157 ? 20.805 -5.485 -3.891 1.00 94.50 157 SER A O 1
ATOM 1319 N N . LEU A 1 158 ? 21.826 -7.270 -4.848 1.00 96.50 158 LEU A N 1
ATOM 1320 C CA . LEU A 1 158 ? 21.206 -7.141 -6.175 1.00 96.50 158 LEU A CA 1
ATOM 1321 C C . LEU A 1 158 ? 19.679 -7.164 -6.076 1.00 96.50 158 LEU A C 1
ATOM 1323 O O . LEU A 1 158 ? 19.011 -6.274 -6.592 1.00 96.50 158 LEU A O 1
ATOM 1327 N N . ARG A 1 159 ? 19.132 -8.056 -5.242 1.00 95.88 159 ARG A N 1
ATOM 1328 C CA . ARG A 1 159 ? 17.703 -8.066 -4.900 1.00 95.88 159 ARG A CA 1
ATOM 1329 C C . ARG A 1 159 ? 17.190 -6.711 -4.405 1.00 95.88 159 ARG A C 1
ATOM 1331 O O . ARG A 1 159 ? 16.147 -6.237 -4.840 1.00 95.88 159 ARG A O 1
ATOM 1338 N N . ASP A 1 160 ? 17.886 -6.096 -3.449 1.00 96.12 160 ASP A N 1
ATOM 1339 C CA . ASP A 1 160 ? 17.453 -4.816 -2.878 1.00 96.12 160 ASP A CA 1
ATOM 1340 C C . ASP A 1 160 ? 17.563 -3.674 -3.905 1.00 96.12 160 ASP A C 1
ATOM 1342 O O . ASP A 1 160 ? 16.740 -2.758 -3.864 1.00 96.12 160 ASP A O 1
ATOM 1346 N N . LYS A 1 161 ? 18.554 -3.724 -4.811 1.00 97.25 161 LYS A N 1
ATOM 1347 C CA . LYS A 1 161 ? 18.682 -2.794 -5.946 1.00 97.25 161 LYS A CA 1
ATOM 1348 C C . LYS A 1 161 ? 17.491 -2.936 -6.891 1.00 97.25 161 LYS A C 1
ATOM 1350 O O . LYS A 1 161 ? 16.807 -1.943 -7.133 1.00 97.25 161 LYS A O 1
ATOM 1355 N N . ALA A 1 162 ? 17.194 -4.167 -7.309 1.00 97.88 162 ALA A N 1
ATOM 1356 C CA . ALA A 1 162 ? 16.065 -4.499 -8.168 1.00 97.88 162 ALA A CA 1
ATOM 1357 C C . ALA A 1 162 ? 14.741 -4.019 -7.561 1.00 97.88 162 ALA A C 1
ATOM 1359 O O . ALA A 1 162 ? 14.041 -3.232 -8.182 1.00 97.88 162 ALA A O 1
ATOM 1360 N N . ILE A 1 163 ? 14.444 -4.358 -6.299 1.00 97.69 163 ILE A N 1
ATOM 1361 C CA . ILE A 1 163 ? 13.224 -3.907 -5.599 1.00 97.69 163 ILE A CA 1
ATOM 1362 C C . ILE A 1 163 ? 13.119 -2.376 -5.556 1.00 97.69 163 ILE A C 1
ATOM 1364 O O . ILE A 1 163 ? 12.023 -1.820 -5.652 1.00 97.69 163 ILE A O 1
ATOM 1368 N N . ASN A 1 164 ? 14.241 -1.680 -5.360 1.00 97.19 164 ASN A N 1
ATOM 1369 C CA . ASN A 1 164 ? 14.250 -0.227 -5.254 1.00 97.19 164 ASN A CA 1
ATOM 1370 C C . ASN A 1 164 ? 13.852 0.433 -6.581 1.00 97.19 164 ASN A C 1
ATOM 1372 O O . ASN A 1 164 ? 12.912 1.233 -6.606 1.00 97.19 164 ASN A O 1
ATOM 1376 N N . VAL A 1 165 ? 14.503 0.032 -7.678 1.00 97.56 165 VAL A N 1
ATOM 1377 C CA . VAL A 1 165 ? 14.175 0.521 -9.025 1.00 97.56 165 VAL A CA 1
ATOM 1378 C C . VAL A 1 165 ? 12.785 0.057 -9.446 1.00 97.56 165 VAL A C 1
ATOM 1380 O O . VAL A 1 165 ? 12.030 0.856 -9.990 1.00 97.56 165 VAL A O 1
ATOM 1383 N N . PHE A 1 166 ? 12.387 -1.169 -9.104 1.00 98.25 166 PHE A N 1
ATOM 1384 C CA . PHE A 1 166 ? 11.071 -1.723 -9.418 1.00 98.25 166 PHE A CA 1
ATOM 1385 C C . PHE A 1 166 ? 9.940 -0.886 -8.823 1.00 98.25 166 PHE A C 1
ATOM 1387 O O . PHE A 1 166 ? 9.024 -0.466 -9.527 1.00 98.25 166 PHE A O 1
ATOM 1394 N N . VAL A 1 167 ? 10.009 -0.592 -7.522 1.00 97.44 167 VAL A N 1
ATOM 1395 C CA . VAL A 1 167 ? 8.985 0.200 -6.820 1.00 97.44 167 VAL A CA 1
ATOM 1396 C C . VAL A 1 167 ? 8.957 1.647 -7.312 1.00 97.44 167 VAL A C 1
ATOM 1398 O O . VAL A 1 167 ? 7.886 2.252 -7.387 1.00 97.44 167 VAL A O 1
ATOM 1401 N N . PHE A 1 168 ? 10.123 2.220 -7.611 1.00 97.38 168 PHE A N 1
ATOM 1402 C CA . PHE A 1 168 ? 10.222 3.579 -8.128 1.00 97.38 168 PHE A CA 1
ATOM 1403 C C . PHE A 1 168 ? 9.672 3.693 -9.555 1.00 97.38 168 PHE A C 1
ATOM 1405 O O . PHE A 1 168 ? 8.806 4.527 -9.785 1.00 97.38 168 PHE A O 1
ATOM 1412 N N . SER A 1 169 ? 10.129 2.855 -10.483 1.00 97.12 169 SER A N 1
ATOM 1413 C CA . SER A 1 169 ? 9.804 2.972 -11.911 1.00 97.12 169 SER A CA 1
ATOM 1414 C C . SER A 1 169 ? 8.380 2.530 -12.260 1.00 97.12 169 SER A C 1
ATOM 1416 O O . SER A 1 169 ? 7.851 3.006 -13.256 1.00 97.12 169 SER A O 1
ATOM 1418 N N . SER A 1 170 ? 7.734 1.691 -11.440 1.00 97.62 170 SER A N 1
ATOM 1419 C CA . SER A 1 170 ? 6.341 1.251 -11.662 1.00 97.62 170 SER A CA 1
ATOM 1420 C C . SER A 1 170 ? 5.288 2.022 -10.872 1.00 97.62 170 SER A C 1
ATOM 1422 O O . SER A 1 170 ? 4.093 1.938 -11.157 1.00 97.62 170 SER A O 1
ATOM 1424 N N . GLY A 1 171 ? 5.681 2.703 -9.793 1.00 95.88 171 GLY A N 1
ATOM 1425 C CA . GLY A 1 171 ? 4.723 3.298 -8.863 1.00 95.88 171 GLY A CA 1
ATOM 1426 C C . GLY A 1 171 ? 3.819 2.291 -8.131 1.00 95.88 171 GLY A C 1
ATOM 1427 O O . GLY A 1 171 ? 2.824 2.704 -7.519 1.00 95.88 171 GLY A O 1
ATOM 1428 N N . MET A 1 172 ? 4.141 0.993 -8.138 1.00 96.62 172 MET A N 1
ATOM 1429 C CA . MET A 1 172 ? 3.359 -0.038 -7.446 1.00 96.62 172 MET A CA 1
ATOM 1430 C C . MET A 1 172 ? 3.410 0.113 -5.915 1.00 96.62 172 MET A C 1
ATOM 1432 O O . MET A 1 172 ? 4.319 0.708 -5.326 1.00 96.62 172 MET A O 1
ATOM 1436 N N . ARG A 1 173 ? 2.396 -0.410 -5.205 1.00 95.12 173 ARG A N 1
ATOM 1437 C CA . ARG A 1 173 ? 2.446 -0.501 -3.729 1.00 95.12 173 ARG A CA 1
ATOM 1438 C C . ARG A 1 173 ? 3.333 -1.668 -3.340 1.00 95.12 173 ARG A C 1
ATOM 1440 O O . ARG A 1 173 ? 3.288 -2.708 -3.973 1.00 95.12 173 ARG A O 1
ATOM 1447 N N . LEU A 1 174 ? 3.980 -1.579 -2.180 1.00 95.06 174 LEU A N 1
ATOM 1448 C CA . LEU A 1 174 ? 4.665 -2.744 -1.604 1.00 95.06 174 LEU A CA 1
ATOM 1449 C C . LEU A 1 174 ? 3.736 -3.947 -1.384 1.00 95.06 174 LEU A C 1
ATOM 1451 O O . LEU A 1 174 ? 4.202 -5.071 -1.451 1.00 95.06 174 LEU A O 1
ATOM 1455 N N . SER A 1 175 ? 2.442 -3.720 -1.124 1.00 93.56 175 SER A N 1
ATOM 1456 C CA . SER A 1 175 ? 1.452 -4.804 -1.029 1.00 93.56 175 SER A CA 1
ATOM 1457 C C . SER A 1 175 ? 1.185 -5.503 -2.357 1.00 93.56 175 SER A C 1
ATOM 1459 O O . SER A 1 175 ? 0.734 -6.635 -2.334 1.00 93.56 175 SER A O 1
ATOM 1461 N N . ASP A 1 176 ? 1.428 -4.806 -3.466 1.00 95.69 176 ASP A N 1
ATOM 1462 C CA . ASP A 1 176 ? 1.198 -5.295 -4.822 1.00 95.69 176 ASP A CA 1
ATOM 1463 C C . ASP A 1 176 ? 2.495 -5.918 -5.383 1.00 95.69 176 ASP A C 1
ATOM 1465 O O . ASP A 1 176 ? 2.428 -6.874 -6.133 1.00 95.69 176 ASP A O 1
ATOM 1469 N N . VAL A 1 177 ? 3.676 -5.438 -4.953 1.00 96.38 177 VAL A N 1
ATOM 1470 C CA . VAL A 1 177 ? 4.996 -5.997 -5.326 1.00 96.38 177 VAL A CA 1
ATOM 1471 C C . VAL A 1 177 ? 5.348 -7.268 -4.552 1.00 96.38 177 VAL A C 1
ATOM 1473 O O . VAL A 1 177 ? 5.946 -8.186 -5.097 1.00 96.38 177 VAL A O 1
ATOM 1476 N N . ALA A 1 178 ? 5.015 -7.325 -3.260 1.00 93.88 178 ALA A N 1
ATOM 1477 C CA . ALA A 1 178 ? 5.376 -8.450 -2.400 1.00 93.88 178 ALA A CA 1
ATOM 1478 C C . ALA A 1 178 ? 4.894 -9.840 -2.881 1.00 93.88 178 ALA A C 1
ATOM 1480 O O . ALA A 1 178 ? 5.656 -10.786 -2.679 1.00 93.88 178 ALA A O 1
ATOM 1481 N N . PRO A 1 179 ? 3.687 -9.993 -3.468 1.00 93.94 179 PRO A N 1
ATOM 1482 C CA . PRO A 1 179 ? 3.201 -11.282 -3.955 1.00 93.94 179 PRO A CA 1
ATOM 1483 C C . PRO A 1 179 ? 3.581 -11.610 -5.409 1.00 93.94 179 PRO A C 1
ATOM 1485 O O . PRO A 1 179 ? 3.177 -12.671 -5.864 1.00 93.94 179 PRO A O 1
ATOM 1488 N N . ILE A 1 180 ? 4.316 -10.748 -6.130 1.00 96.00 180 ILE A N 1
ATOM 1489 C CA . ILE A 1 180 ? 4.682 -11.006 -7.536 1.00 96.00 180 ILE A CA 1
ATOM 1490 C C . ILE A 1 180 ? 5.503 -12.293 -7.636 1.00 96.00 180 ILE A C 1
ATOM 1492 O O . ILE A 1 180 ? 6.470 -12.479 -6.886 1.00 96.00 180 ILE A O 1
ATOM 1496 N N . THR A 1 181 ? 5.130 -13.151 -8.579 1.00 96.38 181 THR A N 1
ATOM 1497 C CA . THR A 1 181 ? 5.777 -14.436 -8.855 1.00 96.38 181 THR A CA 1
ATOM 1498 C C . THR A 1 181 ? 6.707 -14.381 -10.071 1.00 96.38 181 THR A C 1
ATOM 1500 O O . THR A 1 181 ? 6.760 -13.385 -10.797 1.00 96.38 181 THR A O 1
ATOM 1503 N N . MET A 1 182 ? 7.466 -15.456 -10.291 1.00 96.44 182 MET A N 1
ATOM 1504 C CA . MET A 1 182 ? 8.232 -15.651 -11.526 1.00 96.44 182 MET A CA 1
ATOM 1505 C C . MET A 1 182 ? 7.301 -15.722 -12.742 1.00 96.44 182 MET A C 1
ATOM 1507 O O . MET A 1 182 ? 7.591 -15.098 -13.762 1.00 96.44 182 MET A O 1
ATOM 1511 N N . TYR A 1 183 ? 6.151 -16.392 -12.604 1.00 96.31 183 TYR A N 1
ATOM 1512 C CA . TYR A 1 183 ? 5.115 -16.436 -13.634 1.00 96.31 183 TYR A CA 1
ATOM 1513 C C . TYR A 1 183 ? 4.622 -15.037 -14.007 1.00 96.31 183 TYR A C 1
ATOM 1515 O O . TYR A 1 183 ? 4.596 -14.693 -15.184 1.00 96.31 183 TYR A O 1
ATOM 1523 N N . ASP A 1 184 ? 4.304 -14.196 -13.018 1.00 97.44 184 ASP A N 1
ATOM 1524 C CA . ASP A 1 184 ? 3.838 -12.828 -13.272 1.00 97.44 184 ASP A CA 1
ATOM 1525 C C . ASP A 1 184 ? 4.885 -12.020 -14.061 1.00 97.44 184 ASP A C 1
ATOM 1527 O O . ASP A 1 184 ? 4.538 -11.236 -14.944 1.00 97.44 184 ASP A O 1
ATOM 1531 N N . PHE A 1 185 ? 6.177 -12.232 -13.783 1.00 97.88 185 PHE A N 1
ATOM 1532 C CA . PHE A 1 185 ? 7.257 -11.582 -14.523 1.00 97.88 185 PHE A CA 1
ATOM 1533 C C . PHE A 1 185 ? 7.367 -12.085 -15.969 1.00 97.88 185 PHE A C 1
ATOM 1535 O O . PHE A 1 185 ? 7.492 -11.265 -16.883 1.00 97.88 185 PHE A O 1
ATOM 1542 N N . LEU A 1 186 ? 7.244 -13.396 -16.198 1.00 97.50 186 LEU A N 1
ATOM 1543 C CA . LEU A 1 186 ? 7.189 -13.977 -17.545 1.00 97.50 186 LEU A CA 1
ATOM 1544 C C . LEU A 1 186 ? 5.993 -13.441 -18.336 1.00 97.50 186 LEU A C 1
ATOM 1546 O O . LEU A 1 186 ? 6.160 -13.006 -19.468 1.00 97.50 186 LEU A O 1
ATOM 1550 N N . GLN A 1 187 ? 4.805 -13.390 -17.731 1.00 97.12 187 GLN A N 1
ATOM 1551 C CA . GLN A 1 187 ? 3.622 -12.807 -18.370 1.00 97.12 187 GLN A CA 1
ATOM 1552 C C . GLN A 1 187 ? 3.844 -11.330 -18.704 1.00 97.12 187 GLN A C 1
ATOM 1554 O O . GLN A 1 187 ? 3.575 -10.891 -19.817 1.00 97.12 187 GLN A O 1
ATOM 1559 N N . SER A 1 188 ? 4.436 -10.564 -17.782 1.00 97.44 188 SER A N 1
ATOM 1560 C CA . SER A 1 188 ? 4.707 -9.144 -18.021 1.00 97.44 188 SER A CA 1
ATOM 1561 C C . SER A 1 188 ? 5.705 -8.888 -19.157 1.00 97.44 188 SER A C 1
ATOM 1563 O O . SER A 1 188 ? 5.758 -7.782 -19.697 1.00 97.44 188 SER A O 1
ATOM 1565 N N . THR A 1 189 ? 6.505 -9.891 -19.527 1.00 97.06 189 THR A N 1
ATOM 1566 C CA . THR A 1 189 ? 7.548 -9.793 -20.555 1.00 97.06 189 THR A CA 1
ATOM 1567 C C . THR A 1 189 ? 7.295 -10.701 -21.758 1.00 97.06 189 THR A C 1
ATOM 1569 O O . THR A 1 189 ? 8.142 -10.772 -22.647 1.00 97.06 189 THR A O 1
ATOM 1572 N N . GLU A 1 190 ? 6.108 -11.304 -21.868 1.00 95.31 190 GLU A N 1
ATOM 1573 C CA . GLU A 1 190 ? 5.796 -12.344 -22.857 1.00 95.31 190 GLU A CA 1
ATOM 1574 C C . GLU A 1 190 ? 6.060 -11.922 -24.312 1.00 95.31 190 GLU A C 1
ATOM 1576 O O . GLU A 1 190 ? 6.459 -12.739 -25.138 1.00 95.31 190 GLU A O 1
ATOM 1581 N N . LYS A 1 191 ? 5.935 -10.622 -24.624 1.00 93.31 191 LYS A N 1
ATOM 1582 C CA . LYS A 1 191 ? 6.207 -10.061 -25.960 1.00 93.31 191 LYS A CA 1
ATOM 1583 C C . LYS A 1 191 ? 7.676 -10.225 -26.403 1.00 93.31 191 LYS A C 1
ATOM 1585 O O . LYS A 1 191 ? 7.975 -10.064 -27.582 1.00 93.31 191 LYS A O 1
ATOM 1590 N N . TYR A 1 192 ? 8.597 -10.530 -25.484 1.00 93.81 192 TYR A N 1
ATOM 1591 C CA . TYR A 1 192 ? 10.045 -10.533 -25.725 1.00 93.81 192 TYR A CA 1
ATOM 1592 C C . TYR A 1 192 ? 10.686 -11.933 -25.744 1.00 93.81 192 TYR A C 1
ATOM 1594 O O . TYR A 1 192 ? 11.833 -12.081 -26.179 1.00 93.81 192 TYR A O 1
ATOM 1602 N N . HIS A 1 193 ? 9.987 -12.975 -25.284 1.00 92.75 193 HIS A N 1
ATOM 1603 C CA . HIS A 1 193 ? 10.536 -14.330 -25.145 1.00 92.75 193 HIS A CA 1
ATOM 1604 C C . HIS A 1 193 ? 9.464 -15.418 -25.335 1.00 92.75 193 HIS A C 1
ATOM 1606 O O . HIS A 1 193 ? 8.279 -15.144 -25.441 1.00 92.75 193 HIS A O 1
ATOM 1612 N N . ASN A 1 194 ? 9.884 -16.683 -25.383 1.00 85.56 194 ASN A N 1
ATOM 1613 C CA . ASN A 1 194 ? 9.022 -17.852 -25.607 1.00 85.56 194 ASN A CA 1
ATOM 1614 C C . ASN A 1 194 ? 8.760 -18.663 -24.319 1.00 85.56 194 ASN A C 1
ATOM 1616 O O . ASN A 1 194 ? 8.785 -19.890 -24.339 1.00 85.56 194 ASN A O 1
ATOM 1620 N N . GLY A 1 195 ? 8.526 -17.974 -23.198 1.00 83.00 195 GLY A N 1
ATOM 1621 C CA . GLY A 1 195 ? 7.883 -18.562 -22.014 1.00 83.00 195 GLY A CA 1
ATOM 1622 C C . GLY A 1 195 ? 8.753 -19.065 -20.853 1.00 83.00 195 GLY A C 1
ATOM 1623 O O . GLY A 1 195 ? 8.171 -19.387 -19.829 1.00 83.00 195 GLY A O 1
ATOM 1624 N N . SER A 1 196 ? 10.092 -19.104 -20.932 1.00 90.69 196 SER A N 1
ATOM 1625 C CA . SER A 1 196 ? 10.935 -19.470 -19.767 1.00 90.69 196 SER A CA 1
ATOM 1626 C C . SER A 1 196 ? 11.866 -18.348 -19.305 1.00 90.69 196 SER A C 1
ATOM 1628 O O . SER A 1 196 ? 12.246 -17.481 -20.099 1.00 90.69 196 SER A O 1
ATOM 1630 N N . ILE A 1 197 ? 12.265 -18.392 -18.028 1.00 93.19 197 ILE A N 1
ATOM 1631 C CA . ILE A 1 197 ? 13.176 -17.411 -17.416 1.00 93.19 197 ILE A CA 1
ATOM 1632 C C . ILE A 1 197 ? 14.550 -17.476 -18.071 1.00 93.19 197 ILE A C 1
ATOM 1634 O O . ILE A 1 197 ? 15.124 -16.446 -18.394 1.00 93.19 197 ILE A O 1
ATOM 1638 N N . GLU A 1 198 ? 15.055 -18.669 -18.363 1.00 91.94 198 GLU A N 1
ATOM 1639 C CA . GLU A 1 198 ? 16.351 -18.858 -19.016 1.00 91.94 198 GLU A CA 1
ATOM 1640 C C . GLU A 1 198 ? 16.358 -18.267 -20.428 1.00 91.94 198 GLU A C 1
ATOM 1642 O O . GLU A 1 198 ? 17.372 -17.735 -20.877 1.00 91.94 198 GLU A O 1
ATOM 1647 N N . ASN A 1 199 ? 15.237 -18.347 -21.150 1.00 92.88 199 ASN A N 1
ATOM 1648 C CA . ASN A 1 199 ? 15.117 -17.734 -22.471 1.00 92.88 199 ASN A CA 1
ATOM 1649 C C . ASN A 1 199 ? 14.952 -16.216 -22.390 1.00 92.88 199 ASN A C 1
ATOM 1651 O O . ASN A 1 199 ? 15.459 -15.517 -23.268 1.00 92.88 199 ASN A O 1
ATOM 1655 N N . LEU A 1 200 ? 14.281 -15.713 -21.352 1.00 95.62 200 LEU A N 1
ATOM 1656 C CA . LEU A 1 200 ? 14.183 -14.284 -21.068 1.00 95.62 200 LEU A CA 1
ATOM 1657 C C . LEU A 1 200 ? 15.556 -13.689 -20.713 1.00 95.62 200 LEU A C 1
ATOM 1659 O O . LEU A 1 200 ? 15.927 -12.671 -21.283 1.00 95.62 200 LEU A O 1
ATOM 1663 N N . LEU A 1 201 ? 16.344 -14.352 -19.861 1.00 96.06 201 LEU A N 1
ATOM 1664 C CA . LEU A 1 201 ? 17.675 -13.887 -19.438 1.00 96.06 201 LEU A CA 1
ATOM 1665 C C . LEU A 1 201 ? 18.704 -13.828 -20.582 1.00 96.06 201 LEU A C 1
ATOM 1667 O O . LEU A 1 201 ? 19.694 -13.117 -20.483 1.00 96.06 201 LEU A O 1
ATOM 1671 N N . LYS A 1 202 ? 18.469 -14.527 -21.702 1.00 95.31 202 LYS A N 1
ATOM 1672 C CA . LYS A 1 202 ? 19.302 -14.421 -22.920 1.00 95.31 202 LYS A CA 1
ATOM 1673 C C . LYS A 1 202 ? 19.000 -13.177 -23.759 1.00 95.31 202 LYS A C 1
ATOM 1675 O O . LYS A 1 202 ? 19.657 -12.958 -24.778 1.00 95.31 202 LYS A O 1
ATOM 1680 N N . LYS A 1 203 ? 17.947 -12.432 -23.425 1.00 95.62 203 LYS A N 1
ATOM 1681 C CA . LYS A 1 203 ? 17.561 -11.213 -24.136 1.00 95.62 203 LYS A CA 1
ATOM 1682 C C . LYS A 1 203 ? 18.333 -10.026 -23.590 1.00 95.62 203 LYS A C 1
ATOM 1684 O O . LYS A 1 203 ? 18.791 -10.033 -22.456 1.00 95.62 203 LYS A O 1
ATOM 1689 N N . ASP A 1 204 ? 18.436 -8.997 -24.415 1.00 94.06 204 ASP A N 1
ATOM 1690 C CA . ASP A 1 204 ? 19.005 -7.730 -23.991 1.00 94.06 204 ASP A CA 1
ATOM 1691 C C . ASP A 1 204 ? 18.000 -6.987 -23.085 1.00 94.06 204 ASP A C 1
ATOM 1693 O O . ASP A 1 204 ? 16.923 -6.613 -23.571 1.00 94.06 204 ASP A O 1
ATOM 1697 N N . PRO A 1 205 ? 18.308 -6.783 -21.789 1.00 93.69 205 PRO A N 1
ATOM 1698 C CA . PRO A 1 205 ? 17.415 -6.093 -20.861 1.00 93.69 205 PRO A CA 1
ATOM 1699 C C . PRO A 1 205 ? 17.144 -4.636 -21.263 1.00 93.69 205 PRO A C 1
ATOM 1701 O O . PRO A 1 205 ? 16.083 -4.111 -20.918 1.00 93.69 205 PRO A O 1
ATOM 1704 N N . GLU A 1 206 ? 18.029 -3.998 -22.043 1.00 90.38 206 GLU A N 1
ATOM 1705 C CA . GLU A 1 206 ? 17.813 -2.637 -22.550 1.00 90.38 206 GLU A CA 1
ATOM 1706 C C . GLU A 1 206 ? 16.613 -2.547 -23.505 1.00 90.38 206 GLU A C 1
ATOM 1708 O O . GLU A 1 206 ? 16.061 -1.466 -23.708 1.00 90.38 206 GLU A O 1
ATOM 1713 N N . ASN A 1 207 ? 16.164 -3.681 -24.053 1.00 90.88 207 ASN A N 1
ATOM 1714 C CA . ASN A 1 207 ? 15.065 -3.734 -25.010 1.00 90.88 207 ASN A CA 1
ATOM 1715 C C . ASN A 1 207 ? 13.711 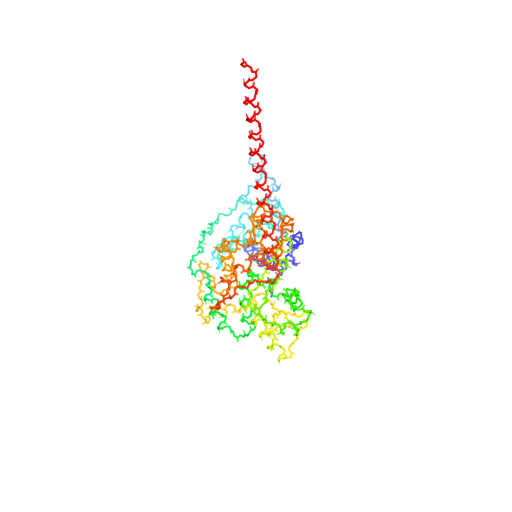-4.124 -24.405 1.00 90.88 207 ASN A C 1
ATOM 1717 O O . ASN A 1 207 ? 12.722 -4.227 -25.138 1.00 90.88 207 ASN A O 1
ATOM 1721 N N . ILE A 1 208 ? 13.637 -4.342 -23.091 1.00 95.31 208 ILE A N 1
ATOM 1722 C CA . ILE A 1 208 ? 12.476 -4.947 -22.434 1.00 95.31 208 ILE A CA 1
ATOM 1723 C C . ILE A 1 208 ? 11.776 -3.930 -21.535 1.00 95.31 208 ILE A C 1
ATOM 1725 O O . ILE A 1 208 ? 12.370 -3.362 -20.623 1.00 95.31 208 ILE A O 1
ATOM 1729 N N . ILE A 1 209 ? 10.471 -3.761 -21.751 1.00 96.69 209 ILE A N 1
ATOM 1730 C CA . ILE A 1 209 ? 9.584 -2.993 -20.872 1.00 96.69 209 ILE A CA 1
ATOM 1731 C C . ILE A 1 209 ? 8.492 -3.938 -20.364 1.00 96.69 209 ILE A C 1
ATOM 1733 O O . ILE A 1 209 ? 7.544 -4.226 -21.106 1.00 96.69 209 ILE A O 1
ATOM 1737 N N . PRO A 1 210 ? 8.608 -4.434 -19.118 1.00 97.81 210 PRO A N 1
ATOM 1738 C CA . PRO A 1 210 ? 7.589 -5.270 -18.503 1.00 97.81 210 PRO A CA 1
ATOM 1739 C C . PRO A 1 210 ? 6.256 -4.531 -18.417 1.00 97.81 210 PRO A C 1
ATOM 1741 O O . PRO A 1 210 ? 6.232 -3.345 -18.087 1.00 97.81 210 PRO A O 1
ATOM 1744 N N . THR A 1 211 ? 5.162 -5.231 -18.693 1.00 98.06 211 THR A N 1
ATOM 1745 C CA . THR A 1 211 ? 3.790 -4.715 -18.666 1.00 98.06 211 THR A CA 1
ATOM 1746 C C . THR A 1 211 ? 2.988 -5.427 -17.586 1.00 98.06 211 THR A C 1
ATOM 1748 O O . THR A 1 211 ? 2.783 -6.633 -17.647 1.00 98.06 211 THR A O 1
ATOM 1751 N N . TRP A 1 212 ? 2.520 -4.684 -16.591 1.00 97.81 212 TRP A N 1
ATOM 1752 C CA . TRP A 1 212 ? 1.771 -5.210 -15.454 1.00 97.81 212 TRP A CA 1
ATOM 1753 C C . TRP A 1 212 ? 0.327 -4.748 -15.537 1.00 97.81 212 TRP A C 1
ATOM 1755 O O . TRP A 1 212 ? 0.063 -3.569 -15.315 1.00 97.81 212 TRP A O 1
ATOM 1765 N N . ASP A 1 213 ? -0.595 -5.670 -15.790 1.00 95.69 213 ASP A N 1
ATOM 1766 C CA . ASP A 1 213 ? -2.035 -5.415 -15.781 1.00 95.69 213 ASP A CA 1
ATOM 1767 C C . ASP A 1 213 ? -2.705 -6.244 -14.677 1.00 95.69 213 ASP A C 1
ATOM 1769 O O . ASP A 1 213 ? -2.734 -7.474 -14.724 1.00 95.69 213 ASP A O 1
ATOM 1773 N N . PHE A 1 214 ? -3.167 -5.577 -13.617 1.00 95.44 214 PHE A N 1
ATOM 1774 C CA . PHE A 1 214 ? -3.714 -6.252 -12.442 1.00 95.44 214 PHE A CA 1
ATOM 1775 C C . PHE A 1 214 ? -4.667 -5.370 -11.625 1.00 95.44 214 PHE A C 1
ATOM 1777 O O . PHE A 1 214 ? -4.711 -4.142 -11.725 1.00 95.44 214 PHE A O 1
ATOM 1784 N N . ILE A 1 215 ? -5.403 -6.005 -10.709 1.00 94.88 215 ILE A N 1
ATOM 1785 C CA . ILE A 1 215 ? -6.231 -5.322 -9.709 1.00 94.88 215 ILE A CA 1
ATOM 1786 C C . ILE A 1 215 ? -5.435 -5.215 -8.398 1.00 94.88 215 ILE A C 1
ATOM 1788 O O . ILE A 1 215 ? -5.173 -6.243 -7.769 1.00 94.88 215 ILE A O 1
ATOM 1792 N N . PRO A 1 216 ? -5.086 -4.008 -7.904 1.00 93.00 216 PRO A N 1
ATOM 1793 C CA . PRO A 1 216 ? -4.286 -3.870 -6.693 1.00 93.00 216 PRO A CA 1
ATOM 1794 C C . PRO A 1 216 ? -4.965 -4.458 -5.463 1.00 93.00 216 PRO A C 1
ATOM 1796 O O . PRO A 1 216 ? -6.144 -4.194 -5.204 1.00 93.00 216 PRO A O 1
ATOM 1799 N N . GLU A 1 217 ? -4.185 -5.130 -4.618 1.00 88.88 217 GLU A N 1
ATOM 1800 C CA . GLU A 1 217 ? -4.685 -5.879 -3.461 1.00 88.88 217 GLU A CA 1
ATOM 1801 C C . GLU A 1 217 ? -5.497 -4.981 -2.514 1.00 88.88 217 GLU A C 1
ATOM 1803 O O . GLU A 1 217 ? -6.595 -5.312 -2.060 1.00 88.88 217 GLU A O 1
ATOM 1808 N N . LYS A 1 218 ? -5.019 -3.749 -2.293 1.00 85.31 218 LYS A N 1
ATOM 1809 C CA . LYS A 1 218 ? -5.700 -2.764 -1.433 1.00 85.31 218 LYS A CA 1
ATOM 1810 C C . LYS A 1 218 ? -7.100 -2.384 -1.935 1.00 85.31 218 LYS A C 1
ATOM 1812 O O . LYS A 1 218 ? -7.941 -1.952 -1.143 1.00 85.31 218 LYS A O 1
ATOM 1817 N N . THR A 1 219 ? -7.327 -2.454 -3.239 1.00 87.00 219 THR A N 1
ATOM 1818 C CA . THR A 1 219 ? -8.552 -1.994 -3.904 1.00 87.00 219 THR A CA 1
ATOM 1819 C C . THR A 1 219 ? -9.284 -3.116 -4.621 1.00 87.00 219 THR A C 1
ATOM 1821 O O . THR A 1 219 ? -10.232 -2.830 -5.345 1.00 87.00 219 THR A O 1
ATOM 1824 N N . LYS A 1 220 ? -8.930 -4.376 -4.344 1.00 87.19 220 LYS A N 1
ATOM 1825 C CA . LYS A 1 220 ? -9.534 -5.573 -4.934 1.00 87.19 220 LYS A CA 1
ATOM 1826 C C . LYS A 1 220 ? -11.056 -5.589 -4.827 1.00 87.19 220 LYS A C 1
ATOM 1828 O O . LYS A 1 220 ? -11.742 -5.724 -5.828 1.00 87.19 220 LYS A O 1
ATOM 1833 N N . LYS A 1 221 ? -11.597 -5.282 -3.639 1.00 86.25 221 LYS A N 1
ATOM 1834 C CA . LYS A 1 221 ? -13.055 -5.166 -3.412 1.00 86.25 221 LYS A CA 1
ATOM 1835 C C . LYS A 1 221 ? -13.740 -4.064 -4.238 1.00 86.25 221 LYS A C 1
ATOM 1837 O O . LYS A 1 221 ? -14.957 -4.068 -4.350 1.00 86.25 221 LYS A O 1
ATOM 1842 N N . LYS A 1 222 ? -12.984 -3.084 -4.743 1.00 86.94 222 LYS A N 1
ATOM 1843 C CA . LYS A 1 222 ? -13.492 -1.970 -5.561 1.00 86.94 222 LYS A CA 1
ATOM 1844 C C . LYS A 1 222 ? -13.253 -2.176 -7.059 1.00 86.94 222 LYS A C 1
ATOM 1846 O O . LYS A 1 222 ? -13.748 -1.372 -7.834 1.00 86.94 222 LYS A O 1
ATOM 1851 N N . GLY A 1 223 ? -12.477 -3.191 -7.446 1.00 89.25 223 GLY A N 1
ATOM 1852 C CA . GLY A 1 223 ? -12.150 -3.470 -8.843 1.00 89.25 223 GLY A CA 1
ATOM 1853 C C . GLY A 1 223 ? -11.296 -2.401 -9.526 1.00 89.25 223 GLY A C 1
ATOM 1854 O O . GLY A 1 223 ? -11.337 -2.308 -10.744 1.00 89.25 223 GLY A O 1
ATOM 1855 N N . ASN A 1 224 ? -10.549 -1.569 -8.785 1.00 92.88 224 ASN A N 1
ATOM 1856 C CA . ASN A 1 224 ? -9.677 -0.578 -9.426 1.00 92.88 224 ASN A CA 1
ATOM 1857 C C . ASN A 1 224 ? -8.647 -1.290 -10.314 1.00 92.88 224 ASN A C 1
ATOM 1859 O O . ASN A 1 224 ? -7.922 -2.140 -9.807 1.00 92.88 224 ASN A O 1
ATOM 1863 N N . LEU A 1 225 ? -8.551 -0.885 -11.576 1.00 94.06 225 LEU A N 1
ATOM 1864 C CA . LEU A 1 225 ? -7.540 -1.359 -12.514 1.00 94.06 225 LEU A CA 1
ATOM 1865 C C . LEU A 1 225 ? -6.189 -0.676 -12.260 1.00 94.06 225 LEU A C 1
ATOM 1867 O O . LEU A 1 225 ? -6.150 0.489 -11.847 1.00 94.06 225 LEU A O 1
ATOM 1871 N N . CYS A 1 226 ? -5.097 -1.400 -12.491 1.00 96.19 226 CYS A N 1
ATOM 1872 C CA . CYS A 1 226 ? -3.740 -0.877 -12.510 1.00 96.19 226 CYS A CA 1
ATOM 1873 C C . CYS A 1 226 ? -2.979 -1.491 -13.681 1.00 96.19 226 CYS A C 1
ATOM 1875 O O . CYS A 1 226 ? -2.608 -2.658 -13.621 1.00 96.19 226 CYS A O 1
ATOM 1877 N N . ILE A 1 227 ? -2.716 -0.672 -14.695 1.00 96.75 227 ILE A N 1
ATOM 1878 C CA . ILE A 1 227 ? -1.798 -0.990 -15.789 1.00 96.75 227 ILE A CA 1
ATOM 1879 C C . ILE A 1 227 ? -0.542 -0.169 -15.532 1.00 96.75 227 ILE A C 1
ATOM 1881 O O . ILE A 1 227 ? -0.659 1.041 -15.371 1.00 96.75 227 ILE A O 1
ATOM 1885 N N . THR A 1 228 ? 0.632 -0.780 -15.417 1.00 97.56 228 THR A N 1
ATOM 1886 C CA . THR A 1 228 ? 1.901 -0.064 -15.210 1.00 97.56 228 THR A CA 1
ATOM 1887 C C . THR A 1 228 ? 3.075 -0.836 -15.801 1.00 97.56 228 THR A C 1
ATOM 1889 O O . THR A 1 228 ? 2.908 -1.942 -16.302 1.00 97.56 228 THR A O 1
ATOM 1892 N N . PHE A 1 229 ? 4.269 -0.257 -15.752 1.00 98.06 229 PHE A N 1
ATOM 1893 C CA . PHE A 1 229 ? 5.455 -0.782 -16.419 1.00 98.06 229 PHE A CA 1
ATOM 1894 C C . PHE A 1 229 ? 6.703 -0.585 -15.563 1.00 98.06 229 PHE A C 1
ATOM 1896 O O . PHE A 1 229 ? 6.664 0.075 -14.523 1.00 98.06 229 PHE A O 1
ATOM 1903 N N . ASN A 1 230 ? 7.829 -1.130 -16.009 1.00 97.94 230 ASN A N 1
ATOM 1904 C CA . ASN A 1 230 ? 9.137 -0.838 -15.434 1.00 97.94 230 ASN A CA 1
ATOM 1905 C C . ASN A 1 230 ? 10.102 -0.306 -16.493 1.00 97.94 230 ASN A C 1
ATOM 1907 O O . ASN A 1 230 ? 9.972 -0.612 -17.676 1.00 97.94 230 ASN A O 1
ATOM 1911 N N . THR A 1 231 ? 11.087 0.480 -16.053 1.00 96.69 231 THR A N 1
ATOM 1912 C CA . THR A 1 231 ? 12.180 0.941 -16.914 1.00 96.69 231 THR A CA 1
ATOM 1913 C C . THR A 1 231 ? 13.061 -0.238 -17.318 1.00 96.69 231 THR A C 1
ATOM 1915 O O . THR A 1 231 ? 13.156 -1.228 -16.592 1.00 96.69 231 THR A O 1
ATOM 1918 N N . THR A 1 232 ? 13.769 -0.109 -18.434 1.00 95.38 232 THR A N 1
ATOM 1919 C CA . THR A 1 232 ? 14.747 -1.105 -18.900 1.00 95.38 232 THR A CA 1
ATOM 1920 C C . THR A 1 232 ? 15.871 -1.316 -17.876 1.00 95.38 232 THR A C 1
ATOM 1922 O O . THR A 1 232 ? 16.213 -2.445 -17.544 1.00 95.38 232 THR A O 1
ATOM 1925 N N . GLU A 1 233 ? 16.322 -0.244 -17.215 1.00 94.56 233 GLU A N 1
ATOM 1926 C CA . GLU A 1 233 ? 17.262 -0.318 -16.082 1.00 94.56 233 GLU A CA 1
ATOM 1927 C C . GLU A 1 233 ? 16.740 -1.183 -14.920 1.00 94.56 233 GLU A C 1
ATOM 1929 O O . GLU A 1 233 ? 17.512 -1.787 -14.177 1.00 94.56 233 GLU A O 1
ATOM 1934 N N . CYS A 1 234 ? 15.420 -1.231 -14.709 1.00 97.44 234 CYS A N 1
ATOM 1935 C CA . CYS A 1 234 ? 14.840 -2.131 -13.720 1.00 97.44 234 CYS A CA 1
ATOM 1936 C C . CYS A 1 234 ? 15.007 -3.590 -14.143 1.00 97.44 234 CYS A C 1
ATOM 1938 O O . CYS A 1 234 ? 15.270 -4.432 -13.285 1.00 97.44 234 CYS A O 1
ATOM 1940 N N . VAL A 1 235 ? 14.825 -3.881 -15.434 1.00 97.94 235 VAL A N 1
ATOM 1941 C CA . VAL A 1 235 ? 14.980 -5.227 -15.993 1.00 97.94 235 VAL A CA 1
ATOM 1942 C C . VAL A 1 235 ? 16.415 -5.696 -15.828 1.00 97.94 235 VAL A C 1
ATOM 1944 O O . VAL A 1 235 ? 16.607 -6.801 -15.338 1.00 97.94 235 VAL A O 1
ATOM 1947 N N . GLU A 1 236 ? 17.402 -4.839 -16.103 1.00 97.12 236 GLU A N 1
ATOM 1948 C CA . GLU A 1 236 ? 18.819 -5.139 -15.848 1.00 97.12 236 GLU A CA 1
ATOM 1949 C C . GLU A 1 236 ? 19.053 -5.600 -14.403 1.00 97.12 236 GLU A C 1
ATOM 1951 O O . GLU A 1 236 ? 19.581 -6.683 -14.171 1.00 97.12 236 GLU A O 1
ATOM 1956 N N . TYR A 1 237 ? 18.595 -4.832 -13.405 1.00 98.06 237 TYR A N 1
ATOM 1957 C CA . TYR A 1 237 ? 18.779 -5.224 -12.002 1.00 98.06 237 TYR A CA 1
ATOM 1958 C C . TYR A 1 237 ? 18.005 -6.488 -11.620 1.00 98.06 237 TYR A C 1
ATOM 1960 O O . TYR A 1 237 ? 18.436 -7.222 -10.729 1.00 98.06 237 TYR A O 1
ATOM 1968 N N . VAL A 1 238 ? 16.843 -6.727 -12.235 1.00 98.50 238 VAL A N 1
ATOM 1969 C CA . VAL A 1 238 ? 16.101 -7.977 -12.042 1.00 98.50 238 VAL A CA 1
ATOM 1970 C C . VAL A 1 238 ? 16.883 -9.144 -12.644 1.00 98.50 238 VAL A C 1
ATOM 1972 O O . VAL A 1 238 ? 16.996 -10.165 -11.975 1.00 98.50 238 VAL A O 1
ATOM 1975 N N . PHE A 1 239 ? 17.471 -8.987 -13.830 1.00 98.38 239 PHE A N 1
ATOM 1976 C CA . PHE A 1 239 ? 18.288 -10.008 -14.485 1.00 98.38 239 PHE A CA 1
ATOM 1977 C C . PHE A 1 239 ? 19.521 -10.337 -13.647 1.00 98.38 239 PHE A C 1
ATOM 1979 O O . PHE A 1 239 ? 19.660 -11.486 -13.242 1.00 98.38 239 PHE A O 1
ATOM 1986 N N . GLU A 1 240 ? 20.311 -9.332 -13.250 1.00 98.19 240 GLU A N 1
ATOM 1987 C CA . GLU A 1 240 ? 21.475 -9.508 -12.364 1.00 98.19 240 GLU A CA 1
ATOM 1988 C C . GLU A 1 240 ? 21.099 -10.277 -11.081 1.00 98.19 240 GLU A C 1
ATOM 1990 O O . GLU A 1 240 ? 21.828 -11.141 -10.591 1.00 98.19 240 GLU A O 1
ATOM 1995 N N . TYR A 1 241 ? 19.935 -9.967 -10.503 1.00 97.94 241 TYR A N 1
ATOM 1996 C CA . TYR A 1 241 ? 19.439 -10.660 -9.318 1.00 97.94 241 TYR A CA 1
ATOM 1997 C C . TYR A 1 241 ? 19.013 -12.112 -9.599 1.00 97.94 241 TYR A C 1
ATOM 1999 O O . TYR A 1 241 ? 19.251 -12.985 -8.761 1.00 97.94 241 TYR A O 1
ATOM 2007 N N . LEU A 1 242 ? 18.358 -12.379 -10.728 1.00 97.50 242 LEU A N 1
ATOM 2008 C CA . LEU A 1 242 ? 17.940 -13.729 -11.107 1.00 97.50 242 LEU A CA 1
ATOM 2009 C C . LEU A 1 242 ? 19.137 -14.609 -11.475 1.00 97.50 242 LEU A C 1
ATOM 2011 O O . LEU A 1 242 ? 19.160 -15.772 -11.085 1.00 97.50 242 LEU A O 1
ATOM 2015 N N . GLU A 1 243 ? 20.157 -14.055 -12.122 1.00 97.62 243 GLU A N 1
ATOM 2016 C CA . GLU A 1 243 ? 21.430 -14.735 -12.370 1.00 97.62 243 GLU A CA 1
ATOM 2017 C C . GLU A 1 243 ? 22.110 -15.115 -11.049 1.00 97.62 243 GLU A C 1
ATOM 2019 O O . GLU A 1 243 ? 22.387 -16.291 -10.823 1.00 97.62 243 GLU A O 1
ATOM 2024 N N . GLU A 1 244 ? 22.238 -14.175 -10.099 1.00 96.31 244 GLU A N 1
ATOM 2025 C CA . GLU A 1 244 ? 22.758 -14.462 -8.749 1.00 96.31 244 GLU A CA 1
ATOM 2026 C C . GLU A 1 244 ? 21.935 -15.552 -8.032 1.00 96.31 244 GLU A C 1
ATOM 2028 O O . GLU A 1 244 ? 22.450 -16.329 -7.223 1.00 96.31 244 GLU A O 1
ATOM 2033 N N . ARG A 1 245 ? 20.623 -15.594 -8.280 1.00 93.94 245 ARG A N 1
ATOM 2034 C CA . ARG A 1 245 ? 19.718 -16.596 -7.708 1.00 93.94 245 ARG A CA 1
ATOM 2035 C C . ARG A 1 245 ? 19.981 -17.980 -8.310 1.00 93.94 245 ARG A C 1
ATOM 2037 O O . ARG A 1 245 ? 20.051 -18.938 -7.543 1.00 93.94 245 ARG A O 1
ATOM 2044 N N . ILE A 1 246 ? 20.168 -18.067 -9.625 1.00 95.25 246 ILE A N 1
ATOM 2045 C CA . ILE A 1 246 ? 20.501 -19.305 -10.345 1.00 95.25 246 ILE A CA 1
ATOM 2046 C C . ILE A 1 246 ? 21.869 -19.831 -9.906 1.00 95.25 246 ILE A C 1
ATOM 2048 O O . ILE A 1 246 ? 21.984 -21.004 -9.562 1.00 95.25 246 ILE A O 1
ATOM 2052 N N . GLU A 1 247 ? 22.881 -18.964 -9.821 1.00 96.00 247 GLU A N 1
ATOM 2053 C CA . GLU A 1 247 ? 24.227 -19.323 -9.345 1.00 96.00 247 GLU A CA 1
ATOM 2054 C C . GLU A 1 247 ? 24.222 -19.917 -7.930 1.00 96.00 247 GLU A C 1
ATOM 2056 O O . GLU A 1 247 ? 25.067 -20.739 -7.584 1.00 96.00 247 GLU A O 1
ATOM 2061 N N . LYS A 1 248 ? 23.262 -19.504 -7.096 1.00 94.12 248 LYS A N 1
ATOM 2062 C CA . LYS A 1 248 ? 23.078 -20.000 -5.725 1.00 94.12 248 LYS A CA 1
ATOM 2063 C C . LYS A 1 248 ? 22.137 -21.203 -5.632 1.00 94.12 248 LYS A C 1
ATOM 2065 O O . LYS A 1 248 ? 21.726 -21.536 -4.519 1.00 94.12 248 LYS A O 1
ATOM 2070 N N . GLU A 1 249 ? 21.761 -21.801 -6.764 1.00 93.75 249 GLU A N 1
ATOM 2071 C CA . GLU A 1 249 ? 20.847 -22.950 -6.855 1.00 93.75 249 GLU A CA 1
ATOM 2072 C C . GLU A 1 249 ? 19.516 -22.701 -6.129 1.00 93.75 249 GLU A C 1
ATOM 2074 O O . GLU A 1 249 ? 18.942 -23.564 -5.462 1.00 93.75 249 GLU A O 1
ATOM 2079 N N . LEU A 1 250 ? 19.034 -21.461 -6.196 1.00 91.88 250 LEU A N 1
ATOM 2080 C CA . LEU A 1 250 ? 17.787 -21.077 -5.559 1.00 91.88 250 LEU A CA 1
ATOM 2081 C C . LEU A 1 250 ? 16.603 -21.314 -6.517 1.00 91.88 250 LEU A C 1
ATOM 2083 O O . LEU A 1 250 ? 16.756 -21.068 -7.711 1.00 91.88 250 LEU A O 1
ATOM 2087 N N . PRO A 1 251 ? 15.412 -21.689 -5.997 1.00 90.88 251 PRO A N 1
ATOM 2088 C CA . PRO A 1 251 ? 14.206 -21.978 -6.794 1.00 90.88 251 PRO A CA 1
ATOM 2089 C C . PRO A 1 251 ? 13.924 -20.876 -7.819 1.00 90.88 251 PRO A C 1
ATOM 2091 O O . PRO A 1 251 ? 14.068 -19.725 -7.429 1.00 90.88 251 PRO A O 1
ATOM 2094 N N . ILE A 1 252 ? 13.515 -21.153 -9.056 1.00 92.19 252 ILE A N 1
ATOM 2095 C CA . ILE A 1 252 ? 13.118 -20.149 -10.083 1.00 92.19 252 ILE A CA 1
ATOM 2096 C C . ILE A 1 252 ? 11.806 -20.523 -10.791 1.00 92.19 252 ILE A C 1
ATOM 2098 O O . ILE A 1 252 ? 11.475 -19.968 -11.834 1.00 92.19 252 ILE A O 1
ATOM 2102 N N . GLU A 1 253 ? 11.056 -21.451 -10.208 1.00 92.44 253 GLU A N 1
ATOM 2103 C CA . GLU A 1 253 ? 9.794 -21.961 -10.723 1.00 92.44 253 GLU A CA 1
ATOM 2104 C C . GLU A 1 253 ? 8.703 -20.884 -10.683 1.00 92.44 253 GLU A C 1
ATOM 2106 O O . GLU A 1 253 ? 8.726 -19.970 -9.850 1.00 92.44 253 GLU A O 1
ATOM 2111 N N . ASP A 1 254 ? 7.729 -21.028 -11.578 1.00 93.38 254 ASP A N 1
ATOM 2112 C CA . ASP A 1 254 ? 6.630 -20.098 -11.843 1.00 93.38 254 ASP A CA 1
ATOM 2113 C C . ASP A 1 254 ? 5.894 -19.599 -10.592 1.00 93.38 254 ASP A C 1
ATOM 2115 O O . ASP A 1 254 ? 5.609 -18.407 -10.478 1.00 93.38 254 ASP A O 1
ATOM 2119 N N . ASP A 1 255 ? 5.614 -20.483 -9.633 1.00 92.06 255 ASP A N 1
ATOM 2120 C CA . ASP A 1 255 ? 4.856 -20.183 -8.413 1.00 92.06 255 ASP A CA 1
ATOM 2121 C C . ASP A 1 255 ? 5.709 -19.562 -7.292 1.00 92.06 255 ASP A C 1
ATOM 2123 O O . ASP A 1 255 ? 5.194 -19.144 -6.247 1.00 92.06 255 ASP A O 1
ATOM 2127 N N . THR A 1 256 ? 7.022 -19.461 -7.497 1.00 93.31 256 THR A N 1
ATOM 2128 C CA . THR A 1 256 ? 7.927 -18.848 -6.531 1.00 93.31 256 THR A CA 1
ATOM 2129 C C . THR A 1 256 ? 7.897 -17.328 -6.642 1.00 93.31 256 THR A C 1
ATOM 2131 O O . THR A 1 256 ? 7.657 -16.754 -7.702 1.00 93.31 256 THR A O 1
ATOM 2134 N N . ALA A 1 257 ? 8.170 -16.636 -5.533 1.00 95.19 257 ALA A N 1
ATOM 2135 C CA . ALA A 1 257 ? 8.222 -15.178 -5.542 1.00 95.19 257 ALA A CA 1
ATOM 2136 C C . ALA A 1 257 ? 9.323 -14.675 -6.483 1.00 95.19 257 ALA A C 1
ATOM 2138 O O . ALA A 1 257 ? 10.453 -15.171 -6.415 1.00 95.19 257 ALA A O 1
ATOM 2139 N N . LEU A 1 258 ? 9.037 -13.623 -7.256 1.00 96.19 258 LEU A N 1
ATOM 2140 C CA . LEU A 1 258 ? 10.054 -12.905 -8.020 1.00 96.19 258 LEU A CA 1
ATOM 2141 C C . LEU A 1 258 ? 11.135 -12.407 -7.063 1.00 96.19 258 LEU A C 1
ATOM 2143 O O . LEU A 1 258 ? 12.296 -12.771 -7.195 1.00 96.19 258 LEU A O 1
ATOM 2147 N N . PHE A 1 259 ? 10.740 -11.672 -6.020 1.00 95.19 259 PHE A N 1
ATOM 2148 C CA . PHE A 1 259 ? 11.645 -11.208 -4.970 1.00 95.19 259 PHE A CA 1
ATOM 2149 C C . PHE A 1 259 ? 11.522 -12.065 -3.709 1.00 95.19 259 PHE A C 1
ATOM 2151 O O . PHE A 1 259 ? 10.561 -11.943 -2.950 1.00 95.19 259 PHE A O 1
ATOM 2158 N N . ARG A 1 260 ? 12.535 -12.891 -3.428 1.00 90.94 260 ARG A N 1
ATOM 2159 C CA . ARG A 1 260 ? 12.511 -13.798 -2.269 1.00 90.94 260 ARG A CA 1
ATOM 2160 C C . ARG A 1 260 ? 12.945 -13.147 -0.961 1.00 90.94 260 ARG A C 1
ATOM 2162 O O . ARG A 1 260 ? 13.923 -12.394 -0.907 1.00 90.94 260 ARG A O 1
ATOM 2169 N N . SER A 1 261 ? 12.265 -13.513 0.126 1.00 87.44 261 SER A N 1
ATOM 2170 C CA . SER A 1 261 ? 12.698 -13.229 1.499 1.00 87.44 261 SER A CA 1
ATOM 2171 C C . SER A 1 261 ? 13.874 -14.127 1.903 1.00 87.44 261 SER A C 1
ATOM 2173 O O . SER A 1 261 ? 13.924 -15.293 1.535 1.00 87.44 261 SER A O 1
ATOM 2175 N N . ASN A 1 262 ? 14.802 -13.604 2.714 1.00 78.19 262 ASN A N 1
ATOM 2176 C CA . ASN A 1 262 ? 15.898 -14.408 3.286 1.00 78.19 262 ASN A CA 1
ATOM 2177 C C . ASN A 1 262 ? 15.478 -15.207 4.533 1.00 78.19 262 ASN A C 1
ATOM 2179 O O . ASN A 1 262 ? 16.261 -16.011 5.020 1.00 78.19 262 ASN A O 1
ATOM 2183 N N . VAL A 1 263 ? 14.313 -14.905 5.118 1.00 71.44 263 VAL A N 1
ATOM 2184 C CA . VAL A 1 263 ? 13.922 -15.384 6.463 1.00 71.44 263 VAL A CA 1
ATOM 2185 C C . VAL A 1 263 ? 12.722 -16.329 6.422 1.00 71.44 263 VAL A C 1
ATOM 2187 O O . VAL A 1 263 ? 12.588 -17.180 7.291 1.00 71.44 263 VAL A O 1
ATOM 2190 N N . TYR A 1 264 ? 11.850 -16.184 5.424 1.00 60.88 264 TYR A N 1
ATOM 2191 C CA . TYR A 1 264 ? 10.655 -17.012 5.259 1.00 60.88 264 TYR A CA 1
ATOM 2192 C C . TYR A 1 264 ? 10.717 -17.726 3.913 1.00 60.88 264 TYR A C 1
ATOM 2194 O O . TYR A 1 264 ? 11.242 -17.137 2.964 1.00 60.88 264 TYR A O 1
ATOM 2202 N N . PRO A 1 265 ? 10.177 -18.952 3.806 1.00 58.62 265 PRO A N 1
ATOM 2203 C CA . PRO A 1 265 ? 10.117 -19.634 2.530 1.00 58.62 265 PRO A CA 1
ATOM 2204 C C . PRO A 1 265 ? 9.234 -18.816 1.573 1.00 58.62 265 PRO A C 1
ATOM 2206 O O . PRO A 1 265 ? 8.036 -18.634 1.772 1.00 58.62 265 PRO A O 1
ATOM 2209 N N . ASN A 1 266 ? 9.898 -18.297 0.545 1.00 78.75 266 ASN A N 1
ATOM 2210 C CA . ASN A 1 266 ? 9.385 -17.799 -0.728 1.00 78.75 266 ASN A CA 1
ATOM 2211 C C . ASN A 1 266 ? 8.943 -16.322 -0.784 1.00 78.75 266 ASN A C 1
ATOM 2213 O O . ASN A 1 266 ? 9.628 -15.572 -1.470 1.00 78.75 266 ASN A O 1
ATOM 2217 N N . PHE A 1 267 ? 7.938 -15.829 -0.051 1.00 87.69 267 PHE A N 1
ATOM 2218 C CA . PHE A 1 267 ? 7.421 -14.450 -0.254 1.00 87.69 267 PHE A CA 1
ATOM 2219 C C . PHE A 1 267 ? 7.845 -13.418 0.809 1.00 87.69 267 PHE A C 1
ATOM 2221 O O . PHE A 1 267 ? 8.121 -13.744 1.968 1.00 87.69 267 PHE A O 1
ATOM 2228 N N . PHE A 1 268 ? 7.865 -12.132 0.437 1.00 87.12 268 PHE A N 1
ATOM 2229 C CA . PHE A 1 268 ? 7.997 -11.033 1.399 1.00 87.12 268 PHE A CA 1
ATOM 2230 C C . PHE A 1 268 ? 6.665 -10.711 2.084 1.00 87.12 268 PHE A C 1
ATOM 2232 O O . PHE A 1 268 ? 5.632 -10.576 1.441 1.00 87.12 268 PHE A O 1
ATOM 2239 N N . ASP A 1 269 ? 6.709 -10.415 3.385 1.00 87.00 269 ASP A N 1
ATOM 2240 C CA . ASP A 1 269 ? 5.690 -9.546 3.984 1.00 87.00 269 ASP A CA 1
ATOM 2241 C C . ASP A 1 269 ? 5.936 -8.087 3.532 1.00 87.00 269 ASP A C 1
ATOM 2243 O O . ASP A 1 269 ? 7.085 -7.622 3.591 1.00 87.00 269 ASP A O 1
ATOM 2247 N N . PRO A 1 270 ? 4.901 -7.311 3.150 1.00 87.94 270 PRO A N 1
ATOM 2248 C CA . PRO A 1 270 ? 5.068 -5.925 2.710 1.00 87.94 270 PRO A CA 1
ATOM 2249 C C . PRO A 1 270 ? 5.800 -5.014 3.709 1.00 87.94 270 PRO A C 1
ATOM 2251 O O . PRO A 1 270 ? 6.499 -4.083 3.298 1.00 87.94 270 PRO A O 1
ATOM 2254 N N . ASN A 1 271 ? 5.683 -5.254 5.024 1.00 88.88 271 ASN A N 1
ATOM 2255 C CA . ASN A 1 271 ? 6.428 -4.470 6.015 1.00 88.88 271 ASN A CA 1
ATOM 2256 C C . ASN A 1 271 ? 7.911 -4.848 6.015 1.00 88.88 271 ASN A C 1
ATOM 2258 O O . ASN A 1 271 ? 8.761 -3.971 6.176 1.00 88.88 271 ASN A O 1
ATOM 2262 N N . SER A 1 272 ? 8.229 -6.129 5.814 1.00 89.44 272 SER A N 1
ATOM 2263 C CA . SER A 1 272 ? 9.607 -6.605 5.655 1.00 89.44 272 SER A CA 1
ATOM 2264 C C . SER A 1 272 ? 10.264 -6.012 4.409 1.00 89.44 272 SER A C 1
ATOM 2266 O O . SER A 1 272 ? 11.386 -5.518 4.509 1.00 89.44 272 SER A O 1
ATOM 2268 N N . LEU A 1 273 ? 9.541 -5.933 3.287 1.00 91.38 273 LEU A N 1
ATOM 2269 C CA . LEU A 1 273 ? 9.985 -5.223 2.079 1.00 91.38 273 LEU A CA 1
ATOM 2270 C C . LEU A 1 273 ? 10.264 -3.735 2.384 1.00 91.38 273 LEU A C 1
ATOM 2272 O O . LEU A 1 273 ? 11.301 -3.180 2.022 1.00 91.38 273 LEU A O 1
ATOM 2276 N N . GLY A 1 274 ? 9.395 -3.097 3.177 1.00 93.44 274 GLY A N 1
ATOM 2277 C CA . GLY A 1 274 ? 9.566 -1.717 3.648 1.00 93.44 274 GLY A CA 1
ATOM 2278 C C . GLY A 1 274 ? 10.828 -1.461 4.492 1.00 93.44 274 GLY A C 1
ATOM 2279 O O . GLY A 1 274 ? 11.309 -0.321 4.560 1.00 93.44 274 GLY A O 1
ATOM 2280 N N . LYS A 1 275 ? 11.411 -2.496 5.116 1.00 92.75 275 LYS A N 1
ATOM 2281 C CA . LYS A 1 275 ? 12.660 -2.366 5.889 1.00 92.75 275 LYS A CA 1
ATOM 2282 C C . LYS A 1 275 ? 13.872 -2.095 4.998 1.00 92.75 275 LYS A C 1
ATOM 2284 O O . LYS A 1 275 ? 14.814 -1.470 5.482 1.00 92.75 275 LYS A O 1
ATOM 2289 N N . ILE A 1 276 ? 13.840 -2.488 3.720 1.00 94.06 276 ILE A N 1
ATOM 2290 C CA . ILE A 1 276 ? 14.905 -2.193 2.745 1.00 94.06 276 ILE A CA 1
ATOM 2291 C C . ILE A 1 276 ? 15.084 -0.676 2.625 1.00 94.06 276 ILE A C 1
ATOM 2293 O O . ILE A 1 276 ? 16.158 -0.143 2.903 1.00 94.06 276 ILE A O 1
ATOM 2297 N N . PHE A 1 277 ? 13.997 0.040 2.339 1.00 95.94 277 PHE A N 1
ATOM 2298 C CA . PHE A 1 277 ? 14.010 1.499 2.224 1.00 95.94 277 PHE A CA 1
ATOM 2299 C C . PHE A 1 277 ? 14.340 2.184 3.549 1.00 95.94 277 PHE A C 1
ATOM 2301 O O . PHE A 1 277 ? 15.079 3.162 3.577 1.00 95.94 277 PHE A O 1
ATOM 2308 N N . THR A 1 278 ? 13.841 1.643 4.665 1.00 92.88 278 THR A N 1
ATOM 2309 C CA . THR A 1 278 ? 14.150 2.169 6.004 1.00 92.88 278 THR A CA 1
ATOM 2310 C C . THR A 1 278 ? 15.646 2.081 6.306 1.00 92.88 278 THR A C 1
ATOM 2312 O O . THR A 1 278 ? 16.217 3.022 6.853 1.00 92.88 278 THR A O 1
ATOM 2315 N N . ARG A 1 279 ? 16.294 0.975 5.919 1.00 94.00 279 ARG A N 1
ATOM 2316 C CA . ARG A 1 279 ? 17.742 0.790 6.037 1.00 94.00 279 ARG A CA 1
ATOM 2317 C C . ARG A 1 279 ? 18.490 1.822 5.193 1.00 94.00 279 ARG A C 1
ATOM 2319 O O . ARG A 1 279 ? 19.338 2.520 5.738 1.00 94.00 279 ARG A O 1
ATOM 2326 N N . ILE A 1 280 ? 18.131 1.978 3.920 1.00 95.19 280 ILE A N 1
ATOM 2327 C CA . ILE A 1 280 ? 18.734 2.992 3.037 1.00 95.19 280 ILE A CA 1
ATOM 2328 C C . ILE A 1 280 ? 18.572 4.399 3.639 1.00 95.19 280 ILE A C 1
ATOM 2330 O O . ILE A 1 280 ? 19.547 5.139 3.766 1.00 95.19 280 ILE A O 1
ATOM 2334 N N . ASN A 1 281 ? 17.369 4.745 4.112 1.00 95.56 281 ASN A N 1
ATOM 2335 C CA . ASN A 1 281 ? 17.111 6.031 4.762 1.00 95.56 281 ASN A CA 1
ATOM 2336 C C . ASN A 1 281 ? 17.976 6.250 6.005 1.00 95.56 281 ASN A C 1
ATOM 2338 O O . ASN A 1 281 ? 18.467 7.351 6.229 1.00 95.56 281 ASN A O 1
ATOM 2342 N N . LYS A 1 282 ? 18.145 5.210 6.828 1.00 92.56 282 LYS A N 1
ATOM 2343 C CA . LYS A 1 282 ? 18.912 5.282 8.072 1.00 92.56 282 LYS A CA 1
ATOM 2344 C C . LYS A 1 282 ? 20.393 5.522 7.813 1.00 92.56 282 LYS A C 1
ATOM 2346 O O . LYS A 1 282 ? 20.961 6.424 8.418 1.00 92.56 282 LYS A O 1
ATOM 2351 N N . TYR A 1 283 ? 21.002 4.710 6.955 1.00 89.50 283 TYR A N 1
ATOM 2352 C CA . TYR A 1 283 ? 22.457 4.694 6.798 1.00 89.50 283 TYR A CA 1
ATOM 2353 C C . TYR A 1 283 ? 22.972 5.718 5.791 1.00 89.50 283 TYR A C 1
ATOM 2355 O O . TYR A 1 283 ? 24.078 6.211 5.966 1.00 89.50 283 TYR A O 1
ATOM 2363 N N . HIS A 1 284 ? 22.186 6.065 4.769 1.00 92.44 284 HIS A N 1
ATOM 2364 C CA . HIS A 1 284 ? 22.633 6.999 3.736 1.00 92.44 284 HIS A CA 1
ATOM 2365 C C . HIS A 1 284 ? 21.998 8.380 3.878 1.00 92.44 284 HIS A C 1
ATOM 2367 O O . HIS A 1 284 ? 22.691 9.391 3.883 1.00 92.44 284 HIS A O 1
ATOM 2373 N N . PHE A 1 285 ? 20.683 8.431 4.087 1.00 92.50 285 PHE A N 1
ATOM 2374 C CA . PHE A 1 285 ? 19.959 9.694 4.254 1.00 92.50 285 PHE A CA 1
ATOM 2375 C C . PHE A 1 285 ? 19.864 10.145 5.718 1.00 92.50 285 PHE A C 1
ATOM 2377 O O . PHE A 1 285 ? 19.041 10.995 6.033 1.00 92.50 285 PHE A O 1
ATOM 2384 N N . GLN A 1 286 ? 20.667 9.572 6.623 1.00 91.56 286 GLN A N 1
ATOM 2385 C CA . GLN A 1 286 ? 20.785 9.989 8.030 1.00 91.56 286 GLN A CA 1
ATOM 2386 C C . GLN A 1 286 ? 19.437 10.085 8.771 1.00 91.56 286 GLN A C 1
ATOM 2388 O O . GLN A 1 286 ? 19.197 10.993 9.561 1.00 91.56 286 GLN A O 1
ATOM 2393 N N . ASN A 1 287 ? 18.518 9.152 8.500 1.00 89.31 287 ASN A N 1
ATOM 2394 C CA . ASN A 1 287 ? 17.145 9.174 9.019 1.00 89.31 287 ASN A CA 1
ATOM 2395 C C . ASN A 1 287 ? 16.349 10.448 8.683 1.00 89.31 287 ASN A C 1
ATOM 2397 O O . ASN A 1 287 ? 15.382 10.755 9.389 1.00 89.31 287 ASN A O 1
ATOM 2401 N N . LYS A 1 288 ? 16.690 11.143 7.589 1.00 90.62 288 LYS A N 1
ATOM 2402 C CA . LYS A 1 288 ? 15.958 12.314 7.099 1.00 90.62 288 LYS A CA 1
ATOM 2403 C C . LYS A 1 288 ? 14.458 12.033 7.081 1.00 90.62 288 LYS A C 1
ATOM 2405 O O . LYS A 1 288 ? 14.009 10.933 6.720 1.00 90.62 288 LYS A O 1
ATOM 2410 N N . LYS A 1 289 ? 13.692 13.031 7.512 1.00 89.75 289 LYS A N 1
ATOM 2411 C CA . LYS A 1 289 ? 12.234 12.995 7.581 1.00 89.75 289 LYS A CA 1
ATOM 2412 C C . LYS A 1 289 ? 11.624 13.851 6.478 1.00 89.75 289 LYS A C 1
ATOM 2414 O O . LYS A 1 289 ? 12.231 14.824 6.042 1.00 89.75 289 LYS A O 1
ATOM 2419 N N . ASP A 1 290 ? 10.437 13.464 6.032 1.00 80.56 290 ASP A N 1
ATOM 2420 C CA . ASP A 1 290 ? 9.557 14.321 5.249 1.00 80.56 290 ASP A CA 1
ATOM 2421 C C . ASP A 1 290 ? 8.801 15.300 6.163 1.00 80.56 290 ASP A C 1
ATOM 2423 O O . ASP A 1 290 ? 8.826 15.190 7.392 1.00 80.56 290 ASP A O 1
ATOM 2427 N N . ASN A 1 291 ? 8.091 16.249 5.559 1.00 78.62 291 ASN A N 1
ATOM 2428 C CA . ASN A 1 291 ? 7.232 17.213 6.252 1.00 78.62 291 ASN A CA 1
ATOM 2429 C C . ASN A 1 291 ? 6.116 16.603 7.130 1.00 78.62 291 ASN A C 1
ATOM 2431 O O . ASN A 1 291 ? 5.474 17.331 7.885 1.00 78.62 291 ASN A O 1
ATOM 2435 N N . LEU A 1 292 ? 5.862 15.291 7.042 1.00 75.62 292 LEU A N 1
ATOM 2436 C CA . LEU A 1 292 ? 4.912 14.562 7.886 1.00 75.62 292 LEU A CA 1
ATOM 2437 C C . LEU A 1 292 ? 5.610 13.778 9.006 1.00 75.62 292 LEU A C 1
ATOM 2439 O O . LEU A 1 292 ? 4.968 12.914 9.618 1.00 75.62 292 LEU A O 1
ATOM 2443 N N . ASP A 1 293 ? 6.896 14.044 9.259 1.00 79.62 293 ASP A N 1
ATOM 2444 C CA . ASP A 1 293 ? 7.718 13.342 10.251 1.00 79.62 293 ASP A CA 1
ATOM 2445 C C . ASP A 1 293 ? 7.833 11.826 9.950 1.00 79.62 293 ASP A C 1
ATOM 2447 O O . ASP A 1 293 ? 7.982 10.962 10.820 1.00 79.62 293 ASP A O 1
ATOM 2451 N N . LYS A 1 294 ? 7.749 11.454 8.667 1.00 83.81 294 LYS A N 1
ATOM 2452 C CA . LYS A 1 294 ? 7.953 10.076 8.190 1.00 83.81 294 LYS A CA 1
ATOM 2453 C C . LYS A 1 294 ? 9.296 9.975 7.484 1.00 83.81 294 LYS A C 1
ATOM 2455 O O . LYS A 1 294 ? 9.849 10.976 7.065 1.00 83.81 294 LYS A O 1
ATOM 2460 N N . SER A 1 295 ? 9.852 8.771 7.359 1.00 89.31 295 SER A N 1
ATOM 2461 C CA . SER A 1 295 ? 11.127 8.577 6.652 1.00 89.31 295 SER A CA 1
ATOM 2462 C C . SER A 1 295 ? 11.062 9.154 5.235 1.00 89.31 295 SER A C 1
ATOM 2464 O O . SER A 1 295 ? 10.139 8.826 4.488 1.00 89.31 295 SER A O 1
ATOM 2466 N N . PHE A 1 296 ? 12.041 9.987 4.883 1.00 94.62 296 PHE A N 1
ATOM 2467 C CA . PHE A 1 296 ? 12.178 10.621 3.572 1.00 94.62 296 PHE A CA 1
ATOM 2468 C C . PHE A 1 296 ? 12.232 9.569 2.460 1.00 94.62 296 PHE A C 1
ATOM 2470 O O . PHE A 1 296 ? 11.391 9.567 1.557 1.00 94.62 296 PHE A O 1
ATOM 2477 N N . TYR A 1 297 ? 13.147 8.609 2.594 1.00 95.75 297 TYR A N 1
ATOM 2478 C CA . TYR A 1 297 ? 13.320 7.504 1.665 1.00 95.75 297 TYR A CA 1
ATOM 2479 C C . TYR A 1 297 ? 12.481 6.295 2.095 1.00 95.75 297 TYR A C 1
ATOM 2481 O O . TYR A 1 297 ? 12.849 5.502 2.963 1.00 95.75 297 TYR A O 1
ATOM 2489 N N . ARG A 1 298 ? 11.288 6.179 1.511 1.00 94.94 298 ARG A N 1
ATOM 2490 C CA . ARG A 1 298 ? 10.348 5.070 1.724 1.00 94.94 298 ARG A CA 1
ATOM 2491 C C . ARG A 1 298 ? 9.582 4.797 0.442 1.00 94.94 298 ARG A C 1
ATOM 2493 O O . ARG A 1 298 ? 9.277 5.735 -0.289 1.00 94.94 298 ARG A O 1
ATOM 2500 N N . ALA A 1 299 ? 9.147 3.557 0.246 1.00 95.00 299 ALA A N 1
ATOM 2501 C CA . ALA A 1 299 ? 8.385 3.147 -0.934 1.00 95.00 299 ALA A CA 1
ATOM 2502 C C . ALA A 1 299 ? 7.199 4.065 -1.277 1.00 95.00 299 ALA A C 1
ATOM 2504 O O . ALA A 1 299 ? 6.970 4.397 -2.432 1.00 95.00 299 ALA A O 1
ATOM 2505 N N . HIS A 1 300 ? 6.463 4.547 -0.268 1.00 93.62 300 HIS A N 1
ATOM 2506 C CA . HIS A 1 300 ? 5.358 5.476 -0.514 1.00 93.62 300 HIS A CA 1
ATOM 2507 C C . HIS A 1 300 ? 5.814 6.814 -1.120 1.00 93.62 300 HIS A C 1
ATOM 2509 O O . HIS A 1 300 ? 5.100 7.368 -1.950 1.00 93.62 300 HIS A O 1
ATOM 2515 N N . ASN A 1 301 ? 6.976 7.333 -0.716 1.00 95.12 301 ASN A N 1
ATOM 2516 C CA . ASN A 1 301 ? 7.520 8.570 -1.271 1.00 95.12 301 ASN A CA 1
ATOM 2517 C C . ASN A 1 301 ? 8.154 8.336 -2.652 1.00 95.12 301 ASN A C 1
ATOM 2519 O O . ASN A 1 301 ? 8.032 9.213 -3.496 1.00 95.12 301 ASN A O 1
ATOM 2523 N N . LEU A 1 302 ? 8.720 7.152 -2.920 1.00 96.31 302 LEU A N 1
ATOM 2524 C CA . LEU A 1 302 ? 9.161 6.764 -4.270 1.00 96.31 302 LEU A CA 1
ATOM 2525 C C . LEU A 1 302 ? 7.988 6.685 -5.247 1.00 96.31 302 LEU A C 1
ATOM 2527 O O . LEU A 1 302 ? 8.032 7.258 -6.327 1.00 96.31 302 LEU A O 1
ATOM 2531 N N . ARG A 1 303 ? 6.873 6.095 -4.817 1.00 95.38 303 ARG A N 1
ATOM 2532 C CA . ARG A 1 303 ? 5.640 6.121 -5.602 1.00 95.38 303 ARG A CA 1
ATOM 2533 C C . ARG A 1 303 ? 5.101 7.539 -5.813 1.00 95.38 303 ARG A C 1
ATOM 2535 O O . ARG A 1 303 ? 4.569 7.842 -6.876 1.00 95.38 303 ARG A O 1
ATOM 2542 N N . LYS A 1 304 ? 5.180 8.415 -4.804 1.00 93.88 304 LYS A N 1
ATOM 2543 C CA . LYS A 1 304 ? 4.806 9.829 -4.983 1.00 93.88 304 LYS A CA 1
ATOM 2544 C C . LYS A 1 304 ? 5.700 10.513 -6.011 1.00 93.88 304 LYS A C 1
ATOM 2546 O O . LYS A 1 304 ? 5.175 11.298 -6.788 1.00 93.88 304 LYS A O 1
ATOM 2551 N N . LEU A 1 305 ? 7.001 10.220 -6.002 1.00 95.62 305 LEU A N 1
ATOM 2552 C CA . LEU A 1 305 ? 7.941 10.714 -7.001 1.00 95.62 305 LEU A CA 1
ATOM 2553 C C . LEU A 1 305 ? 7.522 10.253 -8.402 1.00 95.62 305 LEU A C 1
ATOM 2555 O O . LEU A 1 305 ? 7.293 11.112 -9.242 1.00 95.62 305 LEU A O 1
ATOM 2559 N N . PHE A 1 306 ? 7.297 8.953 -8.612 1.00 96.69 306 PHE A N 1
ATOM 2560 C CA . PHE A 1 306 ? 6.790 8.407 -9.878 1.00 96.69 306 PHE A CA 1
ATOM 2561 C C . PHE A 1 306 ? 5.530 9.128 -10.371 1.00 96.69 306 PHE A C 1
ATOM 2563 O O . PHE A 1 306 ? 5.514 9.712 -11.451 1.00 96.69 306 PHE A O 1
ATOM 2570 N N . LEU A 1 307 ? 4.486 9.175 -9.536 1.00 94.38 307 LEU A N 1
ATOM 2571 C CA . LEU A 1 307 ? 3.220 9.815 -9.901 1.00 94.38 307 LEU A CA 1
ATOM 2572 C C . LEU A 1 307 ? 3.361 11.331 -10.095 1.00 94.38 307 LEU A C 1
ATOM 2574 O O . LEU A 1 307 ? 2.552 11.934 -10.793 1.00 94.38 307 LEU A O 1
ATOM 2578 N N . SER A 1 308 ? 4.331 11.971 -9.439 1.00 92.81 308 SER A N 1
ATOM 2579 C CA . SER A 1 308 ? 4.624 13.388 -9.651 1.00 92.81 308 SER A CA 1
ATOM 2580 C C . SER A 1 308 ? 5.338 13.612 -10.977 1.00 92.81 308 SER A C 1
ATOM 2582 O O . SER A 1 308 ? 5.025 14.592 -11.643 1.00 92.81 308 SER A O 1
ATOM 2584 N N . ILE A 1 309 ? 6.276 12.737 -11.353 1.00 93.31 309 ILE A N 1
ATOM 2585 C CA . ILE A 1 309 ? 6.955 12.783 -12.650 1.00 93.31 309 ILE A CA 1
ATOM 2586 C C . ILE A 1 309 ? 5.917 12.600 -13.752 1.00 93.31 309 ILE A C 1
ATOM 2588 O O . ILE A 1 309 ? 5.778 13.501 -14.569 1.00 93.31 309 ILE A O 1
ATOM 2592 N N . ALA A 1 310 ? 5.106 11.539 -13.690 1.00 92.88 310 ALA A N 1
ATOM 2593 C CA . ALA A 1 310 ? 4.052 11.272 -14.669 1.00 92.88 310 ALA A CA 1
ATOM 2594 C C . ALA A 1 310 ? 3.104 12.474 -14.852 1.00 92.88 310 ALA A C 1
ATOM 2596 O O . ALA A 1 310 ? 2.906 12.949 -15.963 1.00 92.88 310 ALA A O 1
ATOM 2597 N N . ARG A 1 311 ? 2.599 13.070 -13.759 1.00 90.31 311 ARG A N 1
ATOM 2598 C CA . ARG A 1 311 ? 1.730 14.262 -13.858 1.00 90.31 311 ARG A CA 1
ATOM 2599 C C . ARG A 1 311 ? 2.434 15.491 -14.429 1.00 90.31 311 ARG A C 1
ATOM 2601 O O . ARG A 1 311 ? 1.843 16.205 -15.228 1.00 90.31 311 ARG A O 1
ATOM 2608 N N . ASN A 1 312 ? 3.664 15.768 -14.001 1.00 86.94 312 ASN A N 1
ATOM 2609 C CA . ASN A 1 312 ? 4.388 16.969 -14.430 1.00 86.94 312 ASN A CA 1
ATOM 2610 C C . ASN A 1 312 ? 4.908 16.853 -15.866 1.00 86.94 312 ASN A C 1
ATOM 2612 O O . ASN A 1 312 ? 5.116 17.866 -16.524 1.00 86.94 312 ASN A O 1
ATOM 2616 N N . LYS A 1 313 ? 5.141 15.622 -16.323 1.00 86.69 313 LYS A N 1
ATOM 2617 C CA . LYS A 1 313 ? 5.628 15.270 -17.656 1.00 86.69 313 LYS A CA 1
ATOM 2618 C C . LYS A 1 313 ? 4.523 14.756 -18.560 1.00 86.69 313 LYS A C 1
ATOM 2620 O O . LYS A 1 313 ? 4.800 14.206 -19.614 1.00 86.69 313 LYS A O 1
ATOM 2625 N N . ASN A 1 314 ? 3.272 14.999 -18.174 1.00 78.88 314 ASN A N 1
ATOM 2626 C CA . ASN A 1 314 ? 2.112 14.539 -18.911 1.00 78.88 314 ASN A CA 1
ATOM 2627 C C . ASN A 1 314 ? 2.064 15.125 -20.323 1.00 78.88 314 ASN A C 1
ATOM 2629 O O . ASN A 1 314 ? 1.757 14.397 -21.244 1.00 78.88 314 ASN A O 1
ATOM 2633 N N . SER A 1 315 ? 2.411 16.403 -20.516 1.00 71.50 315 SER A N 1
ATOM 2634 C CA . SER A 1 315 ? 2.497 17.005 -21.856 1.00 71.50 315 SER A CA 1
ATOM 2635 C C . SER A 1 315 ? 3.616 16.395 -22.700 1.00 71.50 315 SER A C 1
ATOM 2637 O O . SER A 1 315 ? 3.424 16.147 -23.884 1.00 71.50 315 SER A O 1
ATOM 2639 N N . ASP A 1 316 ? 4.768 16.121 -22.081 1.00 71.88 316 ASP A N 1
ATOM 2640 C CA . ASP A 1 316 ? 5.927 15.529 -22.755 1.00 71.88 316 ASP A CA 1
ATOM 2641 C C . ASP A 1 316 ? 5.612 14.078 -23.176 1.00 71.88 316 ASP A C 1
ATOM 2643 O O . ASP A 1 316 ? 5.900 13.682 -24.303 1.00 71.88 316 ASP A O 1
ATOM 2647 N N . ALA A 1 317 ? 4.933 13.317 -22.314 1.00 66.31 317 ALA A N 1
ATOM 2648 C CA . ALA A 1 317 ? 4.498 11.945 -22.574 1.00 66.31 317 ALA A CA 1
ATOM 2649 C C . ALA A 1 317 ? 3.283 11.853 -23.520 1.00 66.31 317 ALA A C 1
ATOM 2651 O O . ALA A 1 317 ? 3.250 10.978 -24.381 1.00 66.31 317 ALA A O 1
ATOM 2652 N N . ASN A 1 318 ? 2.320 12.776 -23.412 1.00 67.44 318 ASN A N 1
ATOM 2653 C CA . ASN A 1 318 ? 1.127 12.841 -24.268 1.00 67.44 318 ASN A CA 1
ATOM 2654 C C . ASN A 1 318 ? 1.396 13.454 -25.639 1.00 67.44 318 ASN A C 1
ATOM 2656 O O . ASN A 1 318 ? 0.544 13.331 -26.504 1.00 67.44 318 ASN A O 1
ATOM 2660 N N . SER A 1 319 ? 2.551 14.083 -25.881 1.00 55.47 319 SER A N 1
ATOM 2661 C CA . SER A 1 319 ? 2.913 14.563 -27.226 1.00 55.47 319 SER A CA 1
ATOM 2662 C C . SER A 1 319 ? 2.894 13.452 -28.293 1.00 55.47 319 SER A C 1
ATOM 2664 O O . SER A 1 319 ? 2.863 13.746 -29.485 1.00 55.47 319 SER A O 1
ATOM 2666 N N . LYS A 1 320 ? 2.894 12.186 -27.851 1.00 52.81 320 LYS A N 1
ATOM 2667 C CA . LYS A 1 320 ? 2.799 10.970 -28.665 1.00 52.81 320 LYS A CA 1
ATOM 2668 C C . LYS A 1 320 ? 1.400 10.336 -28.711 1.00 52.81 320 LYS A C 1
ATOM 2670 O O . LYS A 1 320 ? 1.242 9.321 -29.375 1.00 52.81 320 LYS A O 1
ATOM 2675 N N . LEU A 1 321 ? 0.416 10.883 -27.997 1.00 57.47 321 LEU A N 1
ATOM 2676 C CA . LEU A 1 321 ? -0.954 10.371 -27.943 1.00 57.47 321 LEU A CA 1
ATOM 2677 C C . LEU A 1 321 ? -1.901 11.358 -28.632 1.00 57.47 321 LEU A C 1
ATOM 2679 O O . LEU A 1 321 ? -1.882 12.548 -28.317 1.00 57.47 321 LEU A O 1
ATOM 2683 N N . ASP A 1 322 ? -2.757 10.867 -29.528 1.00 52.06 322 ASP A N 1
ATOM 2684 C CA . ASP A 1 322 ? -3.876 11.662 -30.039 1.00 52.06 322 ASP A CA 1
ATOM 2685 C C . ASP A 1 322 ? -4.838 12.015 -28.884 1.00 52.06 322 ASP A C 1
ATOM 2687 O O . ASP A 1 322 ? -4.961 11.277 -27.902 1.00 52.06 322 ASP A O 1
ATOM 2691 N N . GLU A 1 323 ? -5.511 13.167 -28.982 1.00 54.06 323 GLU A N 1
ATOM 2692 C CA . GLU A 1 323 ? -6.316 13.836 -27.936 1.00 54.06 323 GLU A CA 1
ATOM 2693 C C . GLU A 1 323 ? -7.480 13.005 -27.328 1.00 54.06 323 GLU A C 1
ATOM 2695 O O . GLU A 1 323 ? -8.247 13.507 -26.506 1.00 54.06 323 GLU A O 1
ATOM 2700 N N . GLU A 1 324 ? -7.633 11.729 -27.685 1.00 52.91 324 GLU A N 1
ATOM 2701 C CA . GLU A 1 324 ? -8.811 10.903 -27.408 1.00 52.91 324 GLU A CA 1
ATOM 2702 C C . GLU A 1 324 ? -8.770 10.083 -26.107 1.00 52.91 324 GLU A C 1
ATOM 2704 O O . GLU A 1 324 ? -9.767 9.434 -25.773 1.00 52.91 324 GLU A O 1
ATOM 2709 N N . SER A 1 325 ? -7.687 10.109 -25.316 1.00 57.16 325 SER A N 1
ATOM 2710 C CA . SER A 1 325 ? -7.684 9.369 -24.040 1.00 57.16 325 SER A CA 1
ATOM 2711 C C . SER A 1 325 ? -8.645 10.011 -23.017 1.00 57.16 325 SER A C 1
ATOM 2713 O O . SER A 1 325 ? -8.323 10.949 -22.290 1.00 57.16 325 SER A O 1
ATOM 2715 N N . LYS A 1 326 ? -9.875 9.485 -22.940 1.00 66.25 326 LYS A N 1
ATOM 2716 C CA . LYS A 1 326 ? -10.941 9.931 -22.013 1.00 66.25 326 LYS A CA 1
ATOM 2717 C C . LYS A 1 326 ? -10.653 9.624 -20.534 1.00 66.25 326 LYS A C 1
ATOM 2719 O O . LYS A 1 326 ? -11.465 9.952 -19.669 1.00 66.25 326 LYS A O 1
ATOM 2724 N N . ILE A 1 327 ? -9.534 8.965 -20.229 1.00 79.69 327 ILE A N 1
ATOM 2725 C CA . ILE A 1 327 ? -9.185 8.450 -18.902 1.00 79.69 327 ILE A CA 1
ATOM 2726 C C . ILE A 1 327 ? -7.926 9.140 -18.371 1.00 79.69 327 ILE A C 1
ATOM 2728 O O . ILE A 1 327 ? -6.931 9.278 -19.072 1.00 79.69 327 ILE A O 1
ATOM 2732 N N . ASP A 1 328 ? -7.928 9.486 -17.079 1.00 87.31 328 ASP A N 1
ATOM 2733 C CA . ASP A 1 328 ? -6.715 9.880 -16.350 1.00 87.31 328 ASP A CA 1
ATOM 2734 C C . ASP A 1 328 ? -5.751 8.683 -16.217 1.00 87.31 328 ASP A C 1
ATOM 2736 O O . ASP A 1 328 ? -5.812 7.914 -15.247 1.00 87.31 328 ASP A O 1
ATOM 2740 N N . ILE A 1 329 ? -4.859 8.539 -17.206 1.00 90.88 329 ILE A N 1
ATOM 2741 C CA . ILE A 1 329 ? -3.833 7.488 -17.299 1.00 90.88 329 ILE A CA 1
ATOM 2742 C C . ILE A 1 329 ? -3.009 7.423 -16.009 1.00 90.88 329 ILE A C 1
ATOM 2744 O O . ILE A 1 329 ? -2.788 6.343 -15.465 1.00 90.88 329 ILE A O 1
ATOM 2748 N N . VAL A 1 330 ? -2.611 8.568 -15.441 1.00 92.19 330 VAL A N 1
ATOM 2749 C CA . VAL A 1 330 ? -1.766 8.602 -14.236 1.00 92.19 330 VAL A CA 1
ATOM 2750 C C . VAL A 1 330 ? -2.487 8.043 -13.011 1.00 92.19 330 VAL A C 1
ATOM 2752 O O . VAL A 1 330 ? -1.868 7.415 -12.142 1.00 92.19 330 VAL A O 1
ATOM 2755 N N . SER A 1 331 ? -3.802 8.252 -12.914 1.00 92.12 331 SER A N 1
ATOM 2756 C CA . SER A 1 331 ? -4.607 7.597 -11.881 1.00 92.12 331 SER A CA 1
ATOM 2757 C C . SER A 1 331 ? -4.585 6.076 -12.035 1.00 92.12 331 SER A C 1
ATOM 2759 O O . SER A 1 331 ? -4.349 5.388 -11.035 1.00 92.12 331 SER A O 1
ATOM 2761 N N . VAL A 1 332 ? -4.735 5.556 -13.255 1.00 94.12 332 VAL A N 1
ATOM 2762 C CA . VAL A 1 332 ? -4.717 4.110 -13.530 1.00 94.12 332 VAL A CA 1
ATOM 2763 C C . VAL A 1 332 ? -3.317 3.507 -13.338 1.00 94.12 332 VAL A C 1
ATOM 2765 O O . VAL A 1 332 ? -3.221 2.497 -12.651 1.00 94.12 332 VAL A O 1
ATOM 2768 N N . LEU A 1 333 ? -2.229 4.169 -13.762 1.00 94.44 333 LEU A N 1
ATOM 2769 C CA . LEU A 1 333 ? -0.841 3.773 -13.437 1.00 94.44 333 LEU A CA 1
ATOM 2770 C C . LEU A 1 333 ? -0.623 3.628 -11.920 1.00 94.44 333 LEU A C 1
ATOM 2772 O O . LEU A 1 333 ? 0.121 2.780 -11.434 1.00 94.44 333 LEU A O 1
ATOM 2776 N N . GLY A 1 334 ? -1.291 4.471 -11.127 1.00 92.00 334 GLY A N 1
ATOM 2777 C CA . GLY A 1 334 ? -1.271 4.388 -9.670 1.00 92.00 334 GLY A CA 1
ATOM 2778 C C . GLY A 1 334 ? -2.240 3.357 -9.075 1.00 92.00 334 GLY A C 1
ATOM 2779 O O . GLY A 1 334 ? -2.304 3.216 -7.847 1.00 92.00 334 GLY A O 1
ATOM 2780 N N . GLY A 1 335 ? -3.059 2.672 -9.863 1.00 92.06 335 GLY A N 1
ATOM 2781 C CA . GLY A 1 335 ? -4.139 1.829 -9.356 1.00 92.06 335 GLY A CA 1
ATOM 2782 C C . GLY A 1 335 ? -5.169 2.628 -8.549 1.00 92.06 335 GLY A C 1
ATOM 2783 O O . GLY A 1 335 ? -5.553 2.246 -7.432 1.00 92.06 335 GLY A O 1
ATOM 2784 N N . HIS A 1 336 ? -5.516 3.818 -9.032 1.00 90.31 336 HIS A N 1
ATOM 2785 C CA . HIS A 1 336 ? -6.571 4.680 -8.515 1.00 90.31 336 HIS A CA 1
ATOM 2786 C C . HIS A 1 336 ? -7.707 4.753 -9.528 1.00 90.31 336 HIS A C 1
ATOM 2788 O O . HIS A 1 336 ? -7.471 4.819 -10.726 1.00 90.31 336 HIS A O 1
ATOM 2794 N N . LYS A 1 337 ? -8.946 4.800 -9.031 1.00 89.44 337 LYS A N 1
ATOM 2795 C CA . LYS A 1 337 ? -10.086 5.127 -9.882 1.00 89.44 337 LYS A CA 1
ATOM 2796 C C . LYS A 1 337 ? -9.939 6.585 -10.352 1.00 89.44 337 LYS A C 1
ATOM 2798 O O . LYS A 1 337 ? -9.845 7.447 -9.468 1.00 89.44 337 LYS A O 1
ATOM 2803 N N . PRO A 1 338 ? -9.936 6.855 -11.667 1.00 88.44 338 PRO A N 1
ATOM 2804 C CA . PRO A 1 338 ? -9.956 8.204 -12.212 1.00 88.44 338 PRO A CA 1
ATOM 2805 C C . PRO A 1 338 ? -11.083 9.055 -11.607 1.00 88.44 338 PRO A C 1
ATOM 2807 O O . PRO A 1 338 ? -12.175 8.535 -11.330 1.00 88.44 338 PRO A O 1
ATOM 2810 N N . PRO A 1 339 ? -10.843 10.352 -11.351 1.00 84.38 339 PRO A N 1
ATOM 2811 C CA . PRO A 1 339 ? -11.893 11.268 -10.922 1.00 84.38 339 PRO A CA 1
ATOM 2812 C C . PRO A 1 339 ? -13.008 11.339 -11.970 1.00 84.38 339 PRO A C 1
ATOM 2814 O O . PRO A 1 339 ? -12.734 11.435 -13.157 1.00 84.38 339 PRO A O 1
ATOM 2817 N N . GLY A 1 340 ? -14.268 11.300 -11.536 1.00 83.12 340 GLY A N 1
ATOM 2818 C CA . GLY A 1 340 ? -15.419 11.396 -12.443 1.00 83.12 340 GLY A CA 1
ATOM 2819 C C . GLY A 1 340 ? -15.798 10.103 -13.173 1.00 83.12 340 GLY A C 1
ATOM 2820 O O . GLY A 1 340 ? -16.937 10.003 -13.603 1.00 83.12 340 GLY A O 1
ATOM 2821 N N . SER A 1 341 ? -14.927 9.090 -13.223 1.00 84.06 341 SER A N 1
ATOM 2822 C CA . SER A 1 341 ? -15.219 7.826 -13.917 1.00 84.06 341 SER A CA 1
ATOM 2823 C C . SER A 1 341 ? -15.806 6.746 -12.999 1.00 84.06 341 SER A C 1
ATOM 2825 O O . SER A 1 341 ? -15.525 6.656 -11.788 1.00 84.06 341 SER A O 1
ATOM 2827 N N . THR A 1 342 ? -16.624 5.880 -13.585 1.00 87.69 342 THR A N 1
ATOM 2828 C CA . THR A 1 342 ? -17.027 4.583 -13.038 1.00 87.69 342 THR A CA 1
ATOM 2829 C C . THR A 1 342 ? -15.927 3.549 -13.265 1.00 87.69 342 THR A C 1
ATOM 2831 O O . THR A 1 342 ? -15.028 3.743 -14.072 1.00 87.69 342 THR A O 1
ATOM 2834 N N . ILE A 1 343 ? -15.973 2.431 -12.536 1.00 87.12 343 ILE A N 1
ATOM 2835 C CA . ILE A 1 343 ? -15.019 1.341 -12.774 1.00 87.12 343 ILE A CA 1
ATOM 2836 C C . ILE A 1 343 ? -15.245 0.734 -14.160 1.00 87.12 343 ILE A C 1
ATOM 2838 O O . ILE A 1 343 ? -14.276 0.508 -14.862 1.00 87.12 343 ILE A O 1
ATOM 2842 N N . LYS A 1 344 ? -16.500 0.548 -14.581 1.00 87.56 344 LYS A N 1
ATOM 2843 C CA . LYS A 1 344 ? -16.841 -0.017 -15.892 1.00 87.56 344 LYS A CA 1
ATOM 2844 C C . LYS A 1 344 ? -16.209 0.772 -17.046 1.00 87.56 344 LYS A C 1
ATOM 2846 O O . LYS A 1 344 ? -15.511 0.179 -17.854 1.00 87.56 344 LYS A O 1
ATOM 2851 N N . GLU A 1 345 ? -16.366 2.095 -17.046 1.00 86.00 345 GLU A N 1
ATOM 2852 C CA . GLU A 1 345 ? -15.751 2.967 -18.059 1.00 86.00 345 GLU A CA 1
ATOM 2853 C C . GLU A 1 345 ? -14.227 2.822 -18.087 1.00 86.00 345 GLU A C 1
ATOM 2855 O O . GLU A 1 345 ? -13.627 2.844 -19.154 1.00 86.00 345 GLU A O 1
ATOM 2860 N N . VAL A 1 346 ? -13.587 2.636 -16.925 1.00 86.19 346 VAL A N 1
ATOM 2861 C CA . VAL A 1 346 ? -12.130 2.457 -16.877 1.00 86.19 346 VAL A CA 1
ATOM 2862 C C . VAL A 1 346 ? -11.697 1.216 -17.645 1.00 86.19 346 VAL A C 1
ATOM 2864 O O . VAL A 1 346 ? -10.719 1.298 -18.367 1.00 86.19 346 VAL A O 1
ATOM 2867 N N . TYR A 1 347 ? -12.412 0.096 -17.523 1.00 87.44 347 TYR A N 1
ATOM 2868 C CA . TYR A 1 347 ? -12.079 -1.121 -18.273 1.00 87.44 347 TYR A CA 1
ATOM 2869 C C . TYR A 1 347 ? -12.419 -1.000 -19.761 1.00 87.44 347 TYR A C 1
ATOM 2871 O O . TYR A 1 347 ? -11.730 -1.589 -20.579 1.00 87.44 347 TYR A O 1
ATOM 2879 N N . GLU A 1 348 ? -13.464 -0.248 -20.117 1.00 86.00 348 GLU A N 1
ATOM 2880 C CA . GLU A 1 348 ? -13.879 -0.078 -21.516 1.00 86.00 348 GLU A CA 1
ATOM 2881 C C . GLU A 1 348 ? -12.890 0.755 -22.339 1.00 86.00 348 GLU A C 1
ATOM 2883 O O . GLU A 1 348 ? -12.732 0.486 -23.526 1.00 86.00 348 GLU A O 1
ATOM 2888 N N . TYR A 1 349 ? -12.225 1.746 -21.731 1.00 84.31 349 TYR A N 1
ATOM 2889 C CA . TYR A 1 349 ? -11.271 2.609 -22.445 1.00 84.31 349 TYR A CA 1
ATOM 2890 C C . TYR A 1 349 ? -9.804 2.422 -22.022 1.00 84.31 349 TYR A C 1
ATOM 2892 O O . TYR A 1 349 ? -8.942 3.163 -22.495 1.00 84.31 349 TYR A O 1
ATOM 2900 N N . ALA A 1 350 ? -9.494 1.496 -21.110 1.00 86.50 350 ALA A N 1
ATOM 2901 C CA . ALA A 1 350 ? -8.107 1.189 -20.772 1.00 86.50 350 ALA A CA 1
ATOM 2902 C C . ALA A 1 350 ? -7.482 0.320 -21.867 1.00 86.50 350 ALA A C 1
ATOM 2904 O O . ALA A 1 350 ? -7.819 -0.852 -22.008 1.00 86.50 350 ALA A O 1
ATOM 2905 N N . ASP A 1 351 ? -6.543 0.905 -22.603 1.00 89.00 351 ASP A N 1
ATOM 2906 C CA . ASP 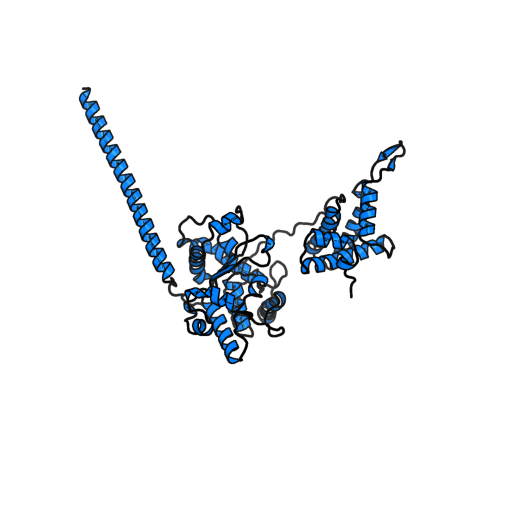A 1 351 ? -5.760 0.224 -23.629 1.00 89.00 351 ASP A CA 1
ATOM 2907 C C . ASP A 1 351 ? -4.294 0.141 -23.186 1.00 89.00 351 ASP A C 1
ATOM 2909 O O . ASP A 1 351 ? -3.631 1.155 -22.950 1.00 89.00 351 ASP A O 1
ATOM 2913 N N . VAL A 1 352 ? -3.787 -1.083 -23.052 1.00 90.88 352 VAL A N 1
ATOM 2914 C CA . VAL A 1 352 ? -2.424 -1.356 -22.586 1.00 90.88 352 VAL A CA 1
ATOM 2915 C C . VAL A 1 352 ? -1.368 -0.731 -23.502 1.00 90.88 352 VAL A C 1
ATOM 2917 O O . VAL A 1 352 ? -0.353 -0.239 -23.005 1.00 90.88 352 VAL A O 1
ATOM 2920 N N . ASP A 1 353 ? -1.593 -0.699 -24.814 1.00 89.50 353 ASP A N 1
ATOM 2921 C CA . ASP A 1 353 ? -0.620 -0.179 -25.771 1.00 89.50 353 ASP A CA 1
ATOM 2922 C C . ASP A 1 353 ? -0.553 1.358 -25.714 1.00 89.50 353 ASP A C 1
ATOM 2924 O O . ASP A 1 353 ? 0.544 1.922 -25.720 1.00 89.50 353 ASP A O 1
ATOM 2928 N N . ILE A 1 354 ? -1.691 2.039 -25.519 1.00 88.38 354 ILE A N 1
ATOM 2929 C CA . ILE A 1 354 ? -1.736 3.491 -25.241 1.00 88.38 354 ILE A CA 1
ATOM 2930 C C . ILE A 1 354 ? -0.963 3.814 -23.956 1.00 88.38 354 ILE A C 1
ATOM 2932 O O . ILE A 1 354 ? -0.150 4.742 -23.898 1.00 88.38 354 ILE A O 1
ATOM 2936 N N . PHE A 1 355 ? -1.186 3.023 -22.908 1.00 91.56 355 PHE A N 1
ATOM 2937 C CA . PHE A 1 355 ? -0.502 3.178 -21.627 1.00 91.56 355 PHE A CA 1
ATOM 2938 C C . PHE A 1 355 ? 1.007 2.943 -21.746 1.00 91.56 355 PHE A C 1
ATOM 2940 O O . PHE A 1 355 ? 1.793 3.644 -21.099 1.00 91.56 355 PHE A O 1
ATOM 2947 N N . LYS A 1 356 ? 1.420 1.990 -22.586 1.00 92.06 356 LYS A N 1
ATOM 2948 C CA . LYS A 1 356 ? 2.830 1.708 -22.854 1.00 92.06 356 LYS A CA 1
ATOM 2949 C C . LYS A 1 356 ? 3.495 2.864 -23.592 1.00 92.06 356 LYS A C 1
ATOM 2951 O O . LYS A 1 356 ? 4.556 3.303 -23.160 1.00 92.06 356 LYS A O 1
ATOM 2956 N N . GLN A 1 357 ? 2.860 3.413 -24.628 1.00 88.44 357 GLN A N 1
ATOM 2957 C CA . GLN A 1 357 ? 3.365 4.589 -25.351 1.00 88.44 357 GLN A CA 1
ATOM 2958 C C . GLN A 1 357 ? 3.550 5.793 -24.421 1.00 88.44 357 GLN A C 1
ATOM 2960 O O . GLN A 1 357 ? 4.592 6.456 -24.442 1.00 88.44 357 GLN A O 1
ATOM 2965 N N . TYR A 1 358 ? 2.568 6.034 -23.547 1.00 90.75 358 TYR A N 1
ATOM 2966 C CA . TYR A 1 358 ? 2.671 7.052 -22.506 1.00 90.75 358 TYR A CA 1
ATOM 2967 C C . TYR A 1 358 ? 3.890 6.818 -21.603 1.00 90.75 358 TYR A C 1
ATOM 2969 O O . TYR A 1 358 ? 4.682 7.729 -21.356 1.00 90.75 358 TYR A O 1
ATOM 2977 N N . TYR A 1 359 ? 4.063 5.585 -21.119 1.00 93.81 359 TYR A N 1
ATOM 2978 C CA . TYR A 1 359 ? 5.176 5.221 -20.248 1.00 93.81 359 TYR A CA 1
ATOM 2979 C C . TYR A 1 359 ? 6.539 5.341 -20.942 1.00 93.81 359 TYR A C 1
ATOM 2981 O O . TYR A 1 359 ? 7.486 5.847 -20.345 1.00 93.81 359 TYR A O 1
ATOM 2989 N N . GLU A 1 360 ? 6.642 4.947 -22.211 1.00 91.50 360 GLU A N 1
ATOM 2990 C CA . GLU A 1 360 ? 7.847 5.120 -23.028 1.00 91.50 360 GLU A CA 1
ATOM 2991 C C . GLU A 1 360 ? 8.235 6.602 -23.153 1.00 91.50 360 GLU A C 1
ATOM 2993 O O . GLU A 1 360 ? 9.415 6.949 -23.085 1.00 91.50 360 GLU A O 1
ATOM 2998 N N . GLY A 1 361 ? 7.250 7.503 -23.250 1.00 89.00 361 GLY A N 1
ATOM 2999 C CA . GLY A 1 361 ? 7.464 8.951 -23.167 1.00 89.00 361 GLY A CA 1
ATOM 3000 C C . GLY A 1 361 ? 8.005 9.432 -21.812 1.00 89.00 361 GLY A C 1
ATOM 3001 O O . GLY A 1 361 ? 8.659 10.474 -21.746 1.00 89.00 361 GLY A O 1
ATOM 3002 N N . LEU A 1 362 ? 7.786 8.672 -20.733 1.00 92.31 362 LEU A N 1
ATOM 3003 C CA . LEU A 1 362 ? 8.300 8.975 -19.396 1.00 92.31 362 LEU A CA 1
ATOM 3004 C C . LEU A 1 362 ? 9.709 8.433 -19.129 1.00 92.31 362 LEU A C 1
ATOM 3006 O O . LEU A 1 362 ? 10.345 8.918 -18.191 1.00 92.31 362 LEU A O 1
ATOM 3010 N N . LEU A 1 363 ? 10.212 7.474 -19.917 1.00 91.75 363 LEU A N 1
ATOM 3011 C CA . LEU A 1 363 ? 11.509 6.822 -19.678 1.00 91.75 363 LEU A CA 1
ATOM 3012 C C . LEU A 1 363 ? 12.666 7.809 -19.447 1.00 91.75 363 LEU A C 1
ATOM 3014 O O . LEU A 1 363 ? 13.352 7.647 -18.436 1.00 91.75 363 LEU A O 1
ATOM 3018 N N . PRO A 1 364 ? 12.846 8.888 -20.241 1.00 89.69 364 PRO A N 1
ATOM 3019 C CA . PRO A 1 364 ? 13.935 9.846 -20.013 1.00 89.69 364 PRO A CA 1
ATOM 3020 C C . PRO A 1 364 ? 13.880 10.543 -18.646 1.00 89.69 364 PRO A C 1
ATOM 3022 O O . PRO A 1 364 ? 14.879 11.077 -18.173 1.00 89.69 364 PRO A O 1
ATOM 3025 N N . PHE A 1 365 ? 12.708 10.563 -18.009 1.00 92.19 365 PHE A N 1
ATOM 3026 C CA . PHE A 1 365 ? 12.483 11.160 -16.693 1.00 92.19 365 PHE A CA 1
ATOM 3027 C C . PHE A 1 365 ? 12.400 10.120 -15.571 1.00 92.19 365 PHE A C 1
ATOM 3029 O O . PHE A 1 365 ? 12.276 10.497 -14.407 1.00 92.19 365 PHE A O 1
ATOM 3036 N N . LEU A 1 366 ? 12.414 8.828 -15.899 1.00 94.06 366 LEU A N 1
ATOM 3037 C CA . LEU A 1 366 ? 12.377 7.725 -14.941 1.00 94.06 366 LEU A CA 1
ATOM 3038 C C . LEU A 1 366 ? 13.706 6.964 -14.867 1.00 94.06 366 LEU A C 1
ATOM 3040 O O . LEU A 1 366 ? 13.893 6.212 -13.915 1.00 94.06 366 LEU A O 1
ATOM 3044 N N . SER A 1 367 ? 14.633 7.173 -15.801 1.00 91.06 367 SER A N 1
ATOM 3045 C CA . SER A 1 367 ? 15.977 6.591 -15.744 1.00 91.06 367 SER A CA 1
ATOM 3046 C C . SER A 1 367 ? 16.827 7.216 -14.633 1.00 91.06 367 SER A C 1
ATOM 3048 O O . SER A 1 367 ? 16.824 8.432 -14.429 1.00 91.06 367 SER A O 1
ATOM 3050 N N . ILE A 1 368 ? 17.553 6.378 -13.889 1.00 90.44 368 ILE A N 1
ATOM 3051 C CA . ILE A 1 368 ? 18.471 6.801 -12.821 1.00 90.44 368 ILE A CA 1
ATOM 3052 C C . ILE A 1 368 ? 19.910 6.987 -13.309 1.00 90.44 368 ILE A C 1
ATOM 3054 O O . ILE A 1 368 ? 20.715 7.575 -12.578 1.00 90.44 368 ILE A O 1
ATOM 3058 N N . ARG A 1 369 ? 20.261 6.468 -14.491 1.00 82.81 369 ARG A N 1
ATOM 3059 C CA . ARG A 1 369 ? 21.550 6.713 -15.143 1.00 82.81 369 ARG A CA 1
ATOM 3060 C C . ARG A 1 369 ? 21.395 7.845 -16.158 1.00 82.81 369 ARG A C 1
ATOM 3062 O O . ARG A 1 369 ? 20.351 7.973 -16.793 1.00 82.81 369 ARG A O 1
ATOM 3069 N N . ASP A 1 370 ? 22.470 8.609 -16.366 1.00 60.94 370 ASP A N 1
ATOM 3070 C CA . ASP A 1 370 ? 22.635 9.511 -17.521 1.00 60.94 370 ASP A CA 1
ATOM 3071 C C . ASP A 1 370 ? 22.852 8.690 -18.806 1.00 60.94 370 ASP A C 1
ATOM 3073 O O . ASP A 1 370 ? 23.744 8.943 -19.615 1.00 60.94 370 ASP A O 1
ATOM 3077 N N . ASN A 1 371 ? 22.060 7.641 -18.992 1.00 47.25 371 ASN A N 1
ATOM 3078 C CA . ASN A 1 371 ? 22.057 6.916 -20.234 1.00 47.25 371 ASN A CA 1
ATOM 3079 C C . ASN A 1 371 ? 21.194 7.748 -21.167 1.00 47.25 371 ASN A C 1
ATOM 3081 O O . ASN A 1 371 ? 19.989 7.902 -20.967 1.00 47.25 371 ASN A O 1
ATOM 3085 N N . LYS A 1 372 ? 21.845 8.320 -22.182 1.00 40.34 372 LYS A N 1
ATOM 3086 C CA . LYS A 1 372 ? 21.207 8.696 -23.437 1.00 40.34 372 LYS A CA 1
ATOM 3087 C C . LYS A 1 372 ? 20.402 7.477 -23.882 1.00 40.34 372 LYS A C 1
ATOM 3089 O O . LYS A 1 372 ? 20.950 6.614 -24.558 1.00 40.34 372 LYS A O 1
ATOM 3094 N N . SER A 1 373 ? 19.143 7.356 -23.470 1.00 41.72 373 SER A N 1
ATOM 3095 C CA . SER A 1 373 ? 18.249 6.372 -24.052 1.00 41.72 373 SER A CA 1
ATOM 3096 C C . SER A 1 373 ? 18.108 6.811 -25.500 1.00 41.72 373 SER A C 1
ATOM 3098 O O . SER A 1 373 ? 17.366 7.748 -25.811 1.00 41.72 373 SER A O 1
ATOM 3100 N N . HIS A 1 374 ? 18.924 6.221 -26.371 1.00 42.31 374 HIS A N 1
ATOM 3101 C CA . HIS A 1 374 ? 18.682 6.237 -27.796 1.00 42.31 374 HIS A CA 1
ATOM 3102 C C . HIS A 1 374 ? 17.215 5.900 -27.981 1.00 42.31 374 HIS A C 1
ATOM 3104 O O . HIS A 1 374 ? 16.760 4.938 -27.377 1.00 42.31 374 HIS A O 1
ATOM 3110 N N . ASN A 1 375 ? 16.507 6.761 -28.718 1.00 43.88 375 ASN A N 1
ATOM 3111 C CA . ASN A 1 375 ? 15.119 6.625 -29.147 1.00 43.88 375 ASN A CA 1
ATOM 3112 C C . ASN A 1 375 ? 14.613 5.179 -29.059 1.00 43.88 375 ASN A C 1
ATOM 3114 O O . ASN A 1 375 ? 14.663 4.448 -30.046 1.00 43.88 375 ASN A O 1
ATOM 3118 N N . TYR A 1 376 ? 14.134 4.769 -27.884 1.00 47.50 376 TYR A N 1
ATOM 3119 C CA . TYR A 1 376 ? 13.498 3.477 -27.741 1.00 47.50 376 TYR A CA 1
ATOM 3120 C C . TYR A 1 376 ? 12.111 3.660 -28.338 1.00 47.50 376 TYR A C 1
ATOM 3122 O O . TYR A 1 376 ? 11.249 4.325 -27.761 1.00 47.50 376 TYR A O 1
ATOM 3130 N N . LYS A 1 377 ? 11.947 3.163 -29.560 1.00 53.53 377 LYS A N 1
ATOM 3131 C CA . LYS A 1 377 ? 10.646 2.902 -30.156 1.00 53.53 377 LYS A CA 1
ATOM 3132 C C . LYS A 1 377 ? 10.611 1.406 -30.401 1.00 53.53 377 LYS A C 1
ATOM 3134 O O . LYS A 1 377 ? 11.424 0.902 -31.171 1.00 53.53 377 LYS A O 1
ATOM 3139 N N . SER A 1 378 ? 9.717 0.698 -29.721 1.00 55.19 378 SER A N 1
ATOM 3140 C CA . SER A 1 378 ? 9.488 -0.712 -30.038 1.00 55.19 378 SER A CA 1
ATOM 3141 C C . SER A 1 378 ? 8.984 -0.847 -31.482 1.00 55.19 378 SER A C 1
ATOM 3143 O O . SER A 1 378 ? 8.313 0.053 -31.992 1.00 55.19 378 SER A O 1
ATOM 3145 N N . ASP A 1 379 ? 9.284 -1.961 -32.157 1.00 58.03 379 ASP A N 1
ATOM 3146 C CA . ASP A 1 379 ? 8.841 -2.194 -33.544 1.00 58.03 379 ASP A CA 1
ATOM 3147 C C . ASP A 1 379 ? 7.316 -2.080 -33.699 1.00 58.03 379 ASP A C 1
ATOM 3149 O O . ASP A 1 379 ? 6.819 -1.630 -34.733 1.00 58.03 379 ASP A O 1
ATOM 3153 N N . ASP A 1 380 ? 6.569 -2.437 -32.655 1.00 54.22 380 ASP A N 1
ATOM 3154 C CA . ASP A 1 380 ? 5.113 -2.312 -32.614 1.00 54.22 380 ASP A CA 1
ATOM 3155 C C . ASP A 1 380 ? 4.664 -0.849 -32.537 1.00 54.22 380 ASP A C 1
ATOM 3157 O O . ASP A 1 380 ? 3.717 -0.464 -33.220 1.00 54.22 380 ASP A O 1
ATOM 3161 N N . VAL A 1 381 ? 5.381 -0.005 -31.789 1.00 58.66 381 VAL A N 1
ATOM 3162 C CA . VAL A 1 381 ? 5.136 1.444 -31.749 1.00 58.66 381 VAL A CA 1
ATOM 3163 C C . VAL A 1 381 ? 5.489 2.086 -33.084 1.00 58.66 381 VAL A C 1
ATOM 3165 O O . VAL A 1 381 ? 4.716 2.895 -33.579 1.00 58.66 381 VAL A O 1
ATOM 3168 N N . ILE A 1 382 ? 6.573 1.664 -33.740 1.00 66.94 382 ILE A N 1
ATOM 3169 C CA . ILE A 1 382 ? 6.915 2.139 -35.092 1.00 66.94 382 ILE A CA 1
ATOM 3170 C C . ILE A 1 382 ? 5.824 1.745 -36.101 1.00 66.94 382 ILE A C 1
ATOM 3172 O O . ILE A 1 382 ? 5.447 2.544 -36.960 1.00 66.94 382 ILE A O 1
ATOM 3176 N N . LYS A 1 383 ? 5.302 0.515 -36.020 1.00 70.50 383 LYS A N 1
ATOM 3177 C CA . LYS A 1 383 ? 4.204 0.050 -36.884 1.00 70.50 383 LYS A CA 1
ATOM 3178 C C . LYS A 1 383 ? 2.903 0.801 -36.610 1.00 70.50 383 LYS A C 1
ATOM 3180 O O . LYS A 1 383 ? 2.205 1.148 -37.562 1.00 70.50 383 LYS A O 1
ATOM 3185 N N . MET A 1 384 ? 2.584 1.066 -35.346 1.00 61.53 384 MET A N 1
ATOM 3186 C CA . MET A 1 384 ? 1.388 1.815 -34.967 1.00 61.53 384 MET A CA 1
ATOM 3187 C C . MET A 1 384 ? 1.483 3.290 -35.345 1.00 61.53 384 MET A C 1
ATOM 3189 O O . MET A 1 384 ? 0.542 3.797 -35.939 1.00 61.53 384 MET A O 1
ATOM 3193 N N . GLU A 1 385 ? 2.611 3.959 -35.099 1.00 68.00 385 GLU A N 1
ATOM 3194 C CA . GLU A 1 385 ? 2.842 5.342 -35.537 1.00 68.00 385 GLU A CA 1
ATOM 3195 C C . GLU A 1 385 ? 2.656 5.469 -37.053 1.00 68.00 385 GLU A C 1
ATOM 3197 O O . GLU A 1 385 ? 1.940 6.353 -37.511 1.00 68.00 385 GLU A O 1
ATOM 3202 N N . LYS A 1 386 ? 3.207 4.529 -37.836 1.00 72.94 386 LYS A N 1
ATOM 3203 C CA . LYS A 1 386 ? 2.984 4.486 -39.289 1.00 72.94 386 LYS A CA 1
ATOM 3204 C C . LYS A 1 386 ? 1.511 4.317 -39.650 1.00 72.94 386 LYS A C 1
ATOM 3206 O O . LYS A 1 386 ? 1.043 4.945 -40.593 1.00 72.94 386 LYS A O 1
ATOM 3211 N N . ARG A 1 387 ? 0.778 3.466 -38.929 1.00 74.81 387 ARG A N 1
ATOM 3212 C CA . ARG A 1 387 ? -0.659 3.268 -39.155 1.00 74.81 387 ARG A CA 1
ATOM 3213 C C . ARG A 1 387 ? -1.454 4.539 -38.838 1.00 74.81 387 ARG A C 1
ATOM 3215 O O . ARG A 1 387 ? -2.270 4.947 -39.657 1.00 74.81 387 ARG A O 1
ATOM 3222 N N . PHE A 1 388 ? -1.177 5.182 -37.707 1.00 70.44 388 PHE A N 1
ATOM 3223 C CA . PHE A 1 388 ? -1.825 6.430 -37.305 1.00 70.44 388 PHE A CA 1
ATOM 3224 C C . PHE A 1 388 ? -1.498 7.584 -38.249 1.00 70.44 388 PHE A C 1
ATOM 3226 O O . PHE A 1 388 ? -2.376 8.370 -38.584 1.00 70.44 388 PHE A O 1
ATOM 3233 N N . GLU A 1 389 ? -0.267 7.668 -38.745 1.00 76.62 389 GLU A N 1
ATOM 3234 C CA . GLU A 1 389 ? 0.127 8.692 -39.711 1.00 76.62 389 GLU A CA 1
ATOM 3235 C C . GLU A 1 389 ? -0.601 8.514 -41.052 1.00 76.62 389 GLU A C 1
ATOM 3237 O O . GLU A 1 389 ? -1.063 9.490 -41.644 1.00 76.62 389 GLU A O 1
ATOM 3242 N N . VAL A 1 390 ? -0.805 7.266 -41.490 1.00 81.25 390 VAL A N 1
ATOM 3243 C CA . VAL A 1 390 ? -1.647 6.947 -42.655 1.00 81.25 390 VAL A CA 1
ATOM 3244 C C . VAL A 1 390 ? -3.108 7.346 -42.415 1.00 81.25 390 VAL A C 1
ATOM 3246 O O . VAL A 1 390 ? -3.703 8.001 -43.271 1.00 81.25 390 VAL A O 1
ATOM 3249 N N . GLU A 1 391 ? -3.686 7.004 -41.260 1.00 77.38 391 GLU A N 1
ATOM 3250 C CA . GLU A 1 391 ? -5.078 7.344 -40.921 1.00 77.38 391 GLU A CA 1
ATOM 3251 C C . GLU A 1 391 ? -5.287 8.866 -40.790 1.00 77.38 391 GLU A C 1
ATOM 3253 O O . GLU A 1 391 ? -6.253 9.419 -41.326 1.00 77.38 391 GLU A O 1
ATOM 3258 N N . ARG A 1 392 ? -4.343 9.576 -40.164 1.00 76.19 392 ARG A N 1
ATOM 3259 C CA . ARG A 1 392 ? -4.351 11.038 -40.033 1.00 76.19 392 ARG A CA 1
ATOM 3260 C C . ARG A 1 392 ? -4.250 11.733 -41.387 1.00 76.19 392 ARG A C 1
ATOM 3262 O O . ARG A 1 392 ? -5.019 12.657 -41.650 1.00 76.19 392 ARG A O 1
ATOM 3269 N N . ASN A 1 393 ? -3.344 11.289 -42.257 1.00 80.50 393 ASN A N 1
ATOM 3270 C CA . ASN A 1 393 ? -3.205 11.854 -43.600 1.00 80.50 393 ASN A CA 1
ATOM 3271 C C . ASN A 1 393 ? -4.466 11.614 -44.441 1.00 80.50 393 ASN A C 1
ATOM 3273 O O . ASN A 1 393 ? -4.953 12.542 -45.086 1.00 80.50 393 ASN A O 1
ATOM 3277 N N . ALA A 1 394 ? -5.064 10.421 -44.355 1.00 82.62 394 ALA A N 1
ATOM 3278 C CA . ALA A 1 394 ? -6.330 10.123 -45.022 1.00 82.62 394 ALA A CA 1
ATOM 3279 C C . ALA A 1 394 ? -7.469 11.046 -44.550 1.00 82.62 394 ALA A C 1
ATOM 3281 O O . ALA A 1 394 ? -8.283 11.501 -45.359 1.00 82.62 394 ALA A O 1
ATOM 3282 N N . ARG A 1 395 ? -7.511 11.376 -43.254 1.00 79.44 395 ARG A N 1
ATOM 3283 C CA . ARG A 1 395 ? -8.497 12.307 -42.693 1.00 79.44 395 ARG A CA 1
ATOM 3284 C C . ARG A 1 395 ? -8.274 13.749 -43.158 1.00 79.44 395 ARG A C 1
ATOM 3286 O O . ARG A 1 395 ? -9.233 14.393 -43.577 1.00 79.44 395 ARG A O 1
ATOM 3293 N N . ILE A 1 396 ? -7.032 14.235 -43.154 1.00 84.44 396 ILE A N 1
ATOM 3294 C CA . ILE A 1 396 ? -6.684 15.577 -43.660 1.00 84.44 396 ILE A CA 1
ATOM 3295 C C . ILE A 1 396 ? -7.053 15.711 -45.145 1.00 84.44 396 ILE A C 1
ATOM 3297 O O . ILE A 1 396 ? -7.591 16.736 -45.572 1.00 84.44 396 ILE A O 1
ATOM 3301 N N . GLU A 1 397 ? -6.812 14.670 -45.942 1.00 84.88 397 GLU A N 1
ATOM 3302 C CA . GLU A 1 397 ? -7.223 14.643 -47.344 1.00 84.88 397 GLU A CA 1
ATOM 3303 C C . GLU A 1 397 ? -8.745 14.647 -47.518 1.00 84.88 397 GLU A C 1
ATOM 3305 O O . GLU A 1 397 ? -9.250 15.283 -48.444 1.00 84.88 397 GLU A O 1
ATOM 3310 N N . ALA A 1 398 ? -9.484 13.935 -46.664 1.00 84.62 398 ALA A N 1
ATOM 3311 C CA . ALA A 1 398 ? -10.943 13.926 -46.695 1.00 84.62 398 ALA A CA 1
ATOM 3312 C C . ALA A 1 398 ? -11.523 15.304 -46.332 1.00 84.62 398 ALA A C 1
ATOM 3314 O O . ALA A 1 398 ? -12.404 15.800 -47.035 1.00 84.62 398 ALA A O 1
ATOM 3315 N N . GLU A 1 399 ? -10.986 15.956 -45.297 1.00 86.00 399 GLU A N 1
ATOM 3316 C CA . GLU A 1 399 ? -11.362 17.321 -44.904 1.00 86.00 399 GLU A CA 1
ATOM 3317 C C . GLU A 1 399 ? -11.031 18.332 -46.016 1.00 86.00 399 GLU A C 1
ATOM 3319 O O . GLU A 1 399 ? -11.880 19.138 -46.397 1.00 86.00 399 GLU A O 1
ATOM 3324 N N . SER A 1 400 ? -9.848 18.230 -46.630 1.00 86.19 400 SER A N 1
ATOM 3325 C CA . SER A 1 400 ? -9.455 19.085 -47.762 1.00 86.19 400 SER A CA 1
ATOM 3326 C C . SER A 1 400 ? -10.366 18.890 -48.980 1.00 86.19 400 SER A C 1
ATOM 3328 O O . SER A 1 400 ? -10.744 19.857 -49.645 1.00 86.19 400 SER A O 1
ATOM 3330 N N . ARG A 1 401 ? -10.771 17.645 -49.269 1.00 86.25 401 ARG A N 1
ATOM 3331 C CA . ARG A 1 401 ? -11.738 17.335 -50.334 1.00 86.25 401 ARG A CA 1
ATOM 3332 C C . ARG A 1 401 ? -13.119 17.919 -50.042 1.00 86.25 401 ARG A C 1
ATOM 3334 O O . ARG A 1 401 ? -13.733 18.462 -50.957 1.00 86.25 401 ARG A O 1
ATOM 3341 N N . ALA A 1 402 ? -13.585 17.847 -48.797 1.00 86.50 402 ALA A N 1
ATOM 3342 C CA . ALA A 1 402 ? -14.865 18.424 -48.392 1.00 86.50 402 ALA A CA 1
ATOM 3343 C C . ALA A 1 402 ? -14.876 19.955 -48.544 1.00 86.50 402 ALA A C 1
ATOM 3345 O O . ALA A 1 402 ? -15.805 20.500 -49.137 1.00 86.50 402 ALA A O 1
ATOM 3346 N N . ILE A 1 403 ? -13.809 20.633 -48.106 1.00 87.50 403 ILE A N 1
ATOM 3347 C CA . ILE A 1 403 ? -13.654 22.090 -48.251 1.00 87.50 403 ILE A CA 1
ATOM 3348 C C . ILE A 1 403 ? -13.656 22.498 -49.731 1.00 87.50 403 ILE A C 1
ATOM 3350 O O . ILE A 1 403 ? -14.355 23.435 -50.121 1.00 87.50 403 ILE A O 1
ATOM 3354 N N . ASN A 1 404 ? -12.919 21.775 -50.578 1.00 86.50 404 ASN A N 1
ATOM 3355 C CA . ASN A 1 404 ? -12.870 22.058 -52.014 1.00 86.50 404 ASN A CA 1
ATOM 3356 C C . ASN A 1 404 ? -14.219 21.812 -52.708 1.00 86.50 404 ASN A C 1
ATOM 3358 O O . ASN A 1 404 ? -14.614 22.592 -53.575 1.00 86.50 404 ASN A O 1
ATOM 3362 N N . ALA A 1 405 ? -14.946 20.759 -52.324 1.00 85.94 405 ALA A N 1
ATOM 3363 C CA . ALA A 1 405 ? -16.287 20.491 -52.839 1.00 85.94 405 ALA A CA 1
ATOM 3364 C C . ALA A 1 405 ? -17.280 21.595 -52.440 1.00 85.94 405 ALA A C 1
ATOM 3366 O O . ALA A 1 405 ? -18.079 22.036 -53.267 1.00 85.94 405 ALA A O 1
ATOM 3367 N N . GLU A 1 406 ? -17.194 22.094 -51.204 1.00 88.56 406 GLU A N 1
ATOM 3368 C CA . GLU A 1 406 ? -18.027 23.200 -50.731 1.00 88.56 406 GLU A CA 1
ATOM 3369 C C . GLU A 1 406 ? -17.714 24.511 -51.471 1.00 88.56 406 GLU A C 1
ATOM 3371 O O . GLU A 1 406 ? -18.628 25.236 -51.870 1.00 88.56 406 GLU A O 1
ATOM 3376 N N . ALA A 1 407 ? -16.434 24.798 -51.727 1.00 86.75 407 ALA A N 1
ATOM 3377 C CA . ALA A 1 407 ? -16.018 25.953 -52.518 1.00 86.75 407 ALA A CA 1
ATOM 3378 C C . ALA A 1 407 ? -16.549 25.886 -53.963 1.00 86.75 407 ALA A C 1
ATOM 3380 O O . ALA A 1 407 ? -17.108 26.868 -54.455 1.00 86.75 407 ALA A O 1
ATOM 3381 N N . MET A 1 408 ? -16.455 24.719 -54.612 1.00 87.44 408 MET A N 1
ATOM 3382 C CA . MET A 1 408 ? -17.003 24.503 -55.957 1.00 87.44 408 MET A CA 1
ATOM 3383 C C . MET A 1 408 ? -18.530 24.643 -55.993 1.00 87.44 408 MET A C 1
ATOM 3385 O O . MET A 1 408 ? -19.065 25.258 -56.915 1.00 87.44 408 MET A O 1
ATOM 3389 N N . ALA A 1 409 ? -19.241 24.136 -54.982 1.00 85.62 409 ALA A N 1
ATOM 3390 C CA . ALA A 1 409 ? -20.690 24.298 -54.876 1.00 85.62 409 ALA A CA 1
ATOM 3391 C C . ALA A 1 409 ? -21.095 25.774 -54.708 1.00 85.62 409 ALA A C 1
ATOM 3393 O O . ALA A 1 409 ? -22.042 26.236 -55.344 1.00 85.62 409 ALA A O 1
ATOM 3394 N N . ARG A 1 410 ? -20.350 26.546 -53.902 1.00 87.00 410 ARG A N 1
ATOM 3395 C CA . ARG A 1 410 ? -20.572 27.995 -53.751 1.00 87.00 410 ARG A CA 1
ATOM 3396 C C . ARG A 1 410 ? -20.323 28.753 -55.053 1.00 87.00 410 ARG A C 1
ATOM 3398 O O . ARG A 1 410 ? -21.095 29.649 -55.384 1.00 87.00 410 ARG A O 1
ATOM 3405 N N . GLU A 1 411 ? -19.281 28.398 -55.801 1.00 85.94 411 GLU A N 1
ATOM 3406 C CA . GLU A 1 411 ? -18.997 29.018 -57.099 1.00 85.94 411 GLU A CA 1
ATOM 3407 C C . GLU A 1 411 ? -20.071 28.678 -58.144 1.00 85.94 411 GLU A C 1
ATOM 3409 O O . GLU A 1 411 ? -20.506 29.558 -58.887 1.00 85.94 411 GLU A O 1
ATOM 3414 N N . ALA A 1 412 ? -20.546 27.430 -58.171 1.00 84.19 412 ALA A N 1
ATOM 3415 C CA . ALA A 1 412 ? -21.640 27.009 -59.042 1.00 84.19 412 ALA A CA 1
ATOM 3416 C C . ALA A 1 412 ? -22.939 27.769 -58.732 1.00 84.19 412 ALA A C 1
ATOM 3418 O O . ALA A 1 412 ? -23.562 28.304 -59.647 1.00 84.19 412 ALA A O 1
ATOM 3419 N N . ASN A 1 413 ? -23.301 27.900 -57.452 1.00 85.12 413 ASN A N 1
ATOM 3420 C CA . ASN A 1 413 ? -24.471 28.678 -57.035 1.00 85.12 413 ASN A CA 1
ATOM 3421 C C . ASN A 1 413 ? -24.338 30.156 -57.410 1.00 85.12 413 ASN A C 1
ATOM 3423 O O . ASN A 1 413 ? -25.286 30.741 -57.917 1.00 85.12 413 ASN A O 1
ATOM 3427 N N . ARG A 1 414 ? -23.146 30.745 -57.259 1.00 84.50 414 ARG A N 1
ATOM 3428 C CA . ARG A 1 414 ? -22.895 32.130 -57.678 1.00 84.50 414 ARG A CA 1
ATOM 3429 C C . ARG A 1 414 ? -23.076 32.320 -59.186 1.00 84.50 414 ARG A C 1
ATOM 3431 O O . ARG A 1 414 ? -23.682 33.298 -59.602 1.00 84.50 414 ARG A O 1
ATOM 3438 N N . LYS A 1 415 ? -22.600 31.373 -60.004 1.00 85.31 415 LYS A N 1
ATOM 3439 C CA . LYS A 1 415 ? -22.806 31.396 -61.464 1.00 85.31 415 LYS A CA 1
ATOM 3440 C C . LYS A 1 415 ? -24.280 31.245 -61.844 1.00 85.31 415 LYS A C 1
ATOM 3442 O O . LYS A 1 415 ? -24.712 31.870 -62.807 1.00 85.31 415 LYS A O 1
ATOM 3447 N N . ILE A 1 416 ? -25.043 30.441 -61.101 1.00 82.94 416 ILE A N 1
ATOM 3448 C CA . ILE A 1 416 ? -26.496 30.312 -61.280 1.00 82.94 416 ILE A CA 1
ATOM 3449 C C . ILE A 1 416 ? -27.195 31.628 -60.918 1.00 82.94 416 ILE A C 1
ATOM 3451 O O . ILE A 1 416 ? -28.006 32.107 -61.705 1.00 82.94 416 ILE A O 1
ATOM 3455 N N . ASP A 1 417 ? -26.851 32.246 -59.788 1.00 80.75 417 ASP A N 1
ATOM 3456 C CA . ASP A 1 417 ? -27.422 33.530 -59.365 1.00 80.75 417 ASP A CA 1
ATOM 3457 C C . ASP A 1 417 ? -27.110 34.655 -60.364 1.00 80.75 417 ASP A C 1
ATOM 3459 O O . ASP A 1 417 ? -27.994 35.442 -60.704 1.00 80.75 417 ASP A O 1
ATOM 3463 N N . ASP A 1 418 ? -25.876 34.716 -60.872 1.00 81.88 418 ASP A N 1
ATOM 3464 C CA . ASP A 1 418 ? -25.470 35.686 -61.895 1.00 81.88 418 ASP A CA 1
ATOM 3465 C C . ASP A 1 418 ? -26.211 35.440 -63.226 1.00 81.88 418 ASP A C 1
ATOM 3467 O O . ASP A 1 418 ? -26.654 36.388 -63.875 1.00 81.88 418 ASP A O 1
ATOM 3471 N N . PHE A 1 419 ? -26.417 34.176 -63.615 1.00 80.06 419 PHE A N 1
ATOM 3472 C CA . PHE A 1 419 ? -27.225 33.822 -64.787 1.00 80.06 419 PHE A CA 1
ATOM 3473 C C . PHE A 1 419 ? -28.696 34.230 -64.622 1.00 80.06 419 PHE A C 1
ATOM 3475 O O . PHE A 1 419 ? -29.272 34.807 -65.540 1.00 80.06 419 PHE A O 1
ATOM 3482 N N . LEU A 1 420 ? -29.296 33.979 -63.453 1.00 77.19 420 LEU A N 1
ATOM 3483 C CA . LEU A 1 420 ? -30.684 34.346 -63.161 1.00 77.19 420 LEU A CA 1
ATOM 3484 C C . LEU A 1 420 ? -30.891 35.865 -63.116 1.00 77.19 420 LEU A C 1
ATOM 3486 O O . LEU A 1 420 ? -31.929 36.344 -63.565 1.00 77.19 42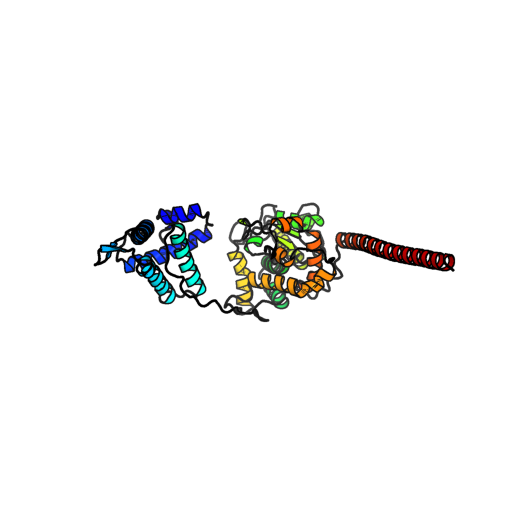0 LEU A O 1
ATOM 3490 N N . ARG A 1 421 ? -29.910 36.637 -62.627 1.00 76.31 421 ARG A N 1
ATOM 3491 C CA . ARG A 1 421 ? -29.960 38.110 -62.669 1.00 76.31 421 ARG A CA 1
ATOM 3492 C C . ARG A 1 421 ? -29.966 38.644 -64.097 1.00 76.31 421 ARG A C 1
ATOM 3494 O O . ARG A 1 421 ? -30.790 39.493 -64.407 1.00 76.31 421 ARG A O 1
ATOM 3501 N N . ASN A 1 422 ? -29.121 38.090 -64.964 1.00 72.81 422 ASN A N 1
ATOM 3502 C CA . ASN A 1 422 ? -29.049 38.483 -66.375 1.00 72.81 422 ASN A CA 1
ATOM 3503 C C . ASN A 1 422 ? -30.267 38.034 -67.205 1.00 72.81 422 ASN A C 1
ATOM 3505 O O . ASN A 1 422 ? -30.387 38.426 -68.358 1.00 72.81 422 ASN A O 1
ATOM 3509 N N . PHE A 1 423 ? -31.144 37.186 -66.656 1.00 70.44 423 PHE A N 1
ATOM 3510 C CA . PHE A 1 423 ? -32.369 36.719 -67.319 1.00 70.44 423 PHE A CA 1
ATOM 3511 C C . PHE A 1 423 ? -33.604 37.579 -66.984 1.00 70.44 423 PHE A C 1
ATOM 3513 O O . PHE A 1 423 ? -34.664 37.392 -67.580 1.00 70.44 423 PHE A O 1
ATOM 3520 N N . HIS A 1 424 ? -33.487 38.477 -65.998 1.00 57.81 424 HIS A N 1
ATOM 3521 C CA . HIS A 1 424 ? -34.553 39.377 -65.541 1.00 57.81 424 HIS A CA 1
ATOM 3522 C C . HIS A 1 424 ? -34.335 40.852 -65.934 1.00 57.81 424 HIS A C 1
ATOM 3524 O O . HIS A 1 424 ? -35.179 41.687 -65.602 1.00 57.81 424 HIS A O 1
ATOM 3530 N N . GLU A 1 425 ? -33.247 41.153 -66.647 1.00 50.03 425 GLU A N 1
ATOM 3531 C CA . GLU A 1 425 ? -33.068 42.360 -67.473 1.00 50.03 425 GLU A CA 1
ATOM 3532 C C . GLU A 1 425 ? -33.440 42.043 -68.926 1.00 50.03 425 GLU A C 1
ATOM 3534 O O . GLU A 1 425 ? -34.044 42.926 -69.579 1.00 50.03 425 GLU A O 1
#

pLDDT: mean 87.59, std 11.54, range [40.34, 98.5]

Radius of gyration: 31.05 Å; chains: 1; bounding box: 70×65×106 Å

InterPro domains:
  IPR002104 Integrase, catalytic domain [PS51898] (138-360)
  IPR011010 DNA breaking-rejoining enzyme, catalytic core [SSF56349] (65-350)
  IPR013762 Integrase-like, catalytic domain superfamily [G3DSA:1.10.443.10] (138-361)